Protein AF-A0A812S145-F1 (afdb_monomer)

Nearest PDB structures (foldseek):
  8z6g-assembly3_F  TM=4.827E-01  e=4.355E-02  Pseudomonas aeruginosa
  4cxf-assembly1_A  TM=4.140E-01  e=4.833E-02  Cupriavidus metallidurans CH34
  5wur-assembly1_A  TM=4.989E-01  e=1.096E+00  Bacillus subtilis subsp. subtilis str. 168

Sequence (393 aa):
AGDGRDREAFLELLILHEAQLLGFLCAIVPGFQDAEDLFQQTVLTMWQKFGDFEPGSSFVGWGCQIARYKAMNHLRAKRVPSLDTETIEMLATTQQDEDPESRIERRRALAACLAKLREADAAIVTAAYSDGISVKDIADRLGGARVMNSLDPRCQRLFSSACDNNLSEADRTELQDLLRNSLERRAEYLAYAGMHADLFGAVRLARVRDNILREIERPAATVAVRGGRSRAVWSVVGLAIAACLLLGFVYRGGQDRGAGNAVAAVDRWPGVVATVKRVESVVWSDGAKALLVDETLQSGNVVKFEGGLLEVEFRQGAIVVLEGPAHFVPIDPNQGALYAGKLAAVAPSWATGFRVATPKFEVIDHGTEFAITVGGDESDPLVNVVVTEGEVE

Radius of gyration: 24.09 Å; Cα contacts (8 Å, |Δi|>4): 553; chains: 1; bounding box: 50×65×66 Å

Secondary structure (DSSP, 8-state):
---HHHHHHHHHHHHHHHHHHHHHHHHHSSSHHHHHHHHHHHHHHHHHTGGG--TTS-HHHHHHHHHHHHHHHHHHHHTPPPPPHHHHHHHHHHHHTS-HHHHHHHHHHHHHHHTTS-HHHHHHHHHHHHS---HHHHHHHTT-----SSS-HHHHHHHHHHHTT---HHHHHHHHHHHHH-HHHHHHHHHHHHHHHHHHHHHHHHHHHHHHHHHHHS----------------SSTTSSSSSSSSSSSS--------TT-TTSSTT---SEEEEEEEEEEEEEPTTPPPP-TTPEEETT--EEEEEEEEEEEETTS-EEEEEEEEEEEEEETTEEEEEEEEEEEE--TTSTT-EEE-SS-EEEBSS-EEEEEEEEETTEEEEEEEEEES-B-

Solvent-accessible surface area (backbone atoms only — not comparable to full-atom values): 22345 Å² total; per-residue (Å²): 135,78,56,78,64,56,55,51,54,49,50,55,54,42,71,66,41,46,65,57,52,43,11,51,32,26,62,67,31,53,33,65,68,62,17,49,57,46,39,44,56,31,52,54,50,46,63,75,45,47,90,75,56,62,89,91,56,62,65,57,46,57,48,41,55,50,35,49,56,53,48,53,52,50,31,59,74,71,68,48,90,65,80,55,69,67,52,52,50,57,45,40,56,55,55,53,73,54,59,57,65,64,51,53,52,48,53,52,51,47,55,59,49,61,73,67,45,52,71,72,59,42,52,51,55,35,50,34,39,68,70,76,42,45,67,62,63,50,36,69,74,64,75,64,76,93,81,65,97,82,58,57,71,68,57,51,52,52,51,51,24,47,35,60,63,62,59,48,73,68,54,44,55,51,48,49,53,49,42,69,75,28,72,67,50,35,52,52,45,43,50,51,23,28,52,52,49,51,46,33,52,53,34,45,52,51,53,50,51,55,52,48,53,54,57,69,69,46,74,80,80,78,79,75,81,75,90,68,98,70,98,80,84,90,78,76,81,71,73,76,67,68,73,69,70,76,77,74,80,82,81,88,82,82,81,88,89,71,99,78,55,90,81,73,69,85,82,80,68,98,48,74,19,30,31,27,69,42,72,41,79,61,39,63,36,91,95,44,80,84,80,52,68,73,37,71,38,39,43,68,45,75,46,42,26,56,30,39,38,41,31,33,36,27,71,55,57,28,38,36,41,36,36,40,46,30,34,36,30,42,59,44,45,52,30,35,32,45,72,31,23,38,39,36,40,38,29,49,68,86,22,47,60,30,29,41,37,39,94,89,52,64,40,36,30,67,45,20,41,38,35,40,37,30,45,77,50,96,91,63,64,46,76,47,78,48,70,81,50,76,64,74,88

Foldseek 3Di:
DDDPVLVVVLLVLCLLCVLLLLLLLLLWAAESVVSLVLSLVLSVVCVVCVVVDDPPDQPLLVSLVSSVVSRVVVCVVVVNDTQDPVLSNLLSVLSSPDDSVVLVVVLVVLVVVLVPDDPVRNVLLLVVLPPLPQNVVSCVVPVHDPPDPDDDPLLVVLLSCSRSVNQDPVSSVVLSVQSVPDSVSSNVSSVSSSVSNSSNLVSVVVVLVVVVVVVVPDDDPPPPPPDDDDDPDDDPVPPVVPPPPVVPPPDDDDDDDDPDCPVPLQPDDPDFFKFWADWFPWAFDPPADDDDHRDTDDAFRWGATAAGWTWMATSQGKIKIWGGRWTKGAHHSQEIETAAGKMKIAQASSSFQRWYHYPPGIKGHRRFTKMWHWDDDSVDIDIDIDTDGDDID

Structure (mmCIF, N/CA/C/O backbone):
data_AF-A0A812S145-F1
#
_entry.id   AF-A0A812S145-F1
#
loop_
_atom_site.group_PDB
_atom_site.id
_atom_site.type_symbol
_atom_site.label_atom_id
_atom_site.label_alt_id
_atom_site.label_comp_id
_atom_site.label_asym_id
_atom_site.label_entity_id
_atom_site.label_seq_id
_atom_site.pdbx_PDB_ins_code
_atom_site.Cartn_x
_atom_site.Cartn_y
_atom_site.Cartn_z
_atom_site.occupancy
_atom_site.B_iso_or_equiv
_atom_site.auth_seq_id
_atom_site.auth_comp_id
_atom_site.auth_asym_id
_atom_site.auth_atom_id
_atom_site.pdbx_PDB_model_num
ATOM 1 N N . ALA A 1 1 ? -16.788 4.593 -21.561 1.00 36.59 1 ALA A N 1
ATOM 2 C CA . ALA A 1 1 ? -15.324 4.431 -21.479 1.00 36.59 1 ALA A CA 1
ATOM 3 C C . ALA A 1 1 ? -14.721 5.809 -21.703 1.00 36.59 1 ALA A C 1
ATOM 5 O O . ALA A 1 1 ? -14.882 6.328 -22.801 1.00 36.59 1 ALA A O 1
ATOM 6 N N . GLY A 1 2 ? -14.201 6.429 -20.641 1.00 44.25 2 GLY A N 1
ATOM 7 C CA . GLY A 1 2 ? -13.700 7.809 -20.651 1.00 44.25 2 GLY A CA 1
ATOM 8 C C . GLY A 1 2 ? -12.486 7.997 -21.561 1.00 44.25 2 GLY A C 1
ATOM 9 O O . GLY A 1 2 ? -11.748 7.038 -21.818 1.00 44.25 2 GLY A O 1
ATOM 10 N N . ASP A 1 3 ? -12.343 9.227 -22.064 1.00 56.53 3 ASP A N 1
ATOM 11 C CA . ASP A 1 3 ? -11.223 9.733 -22.872 1.00 56.53 3 ASP A CA 1
ATOM 12 C C . ASP A 1 3 ? -9.885 9.454 -22.154 1.00 56.53 3 ASP A C 1
ATOM 14 O O . ASP A 1 3 ? -9.852 9.276 -20.936 1.00 56.53 3 ASP A O 1
ATOM 18 N N . GLY A 1 4 ? -8.761 9.434 -22.875 1.00 53.12 4 GLY A N 1
ATOM 19 C CA . GLY A 1 4 ? -7.431 9.223 -22.280 1.00 53.12 4 GLY A CA 1
ATOM 20 C C . GLY A 1 4 ? -7.121 10.180 -21.116 1.00 53.12 4 GLY A C 1
ATOM 21 O O . GLY A 1 4 ? -6.391 9.811 -20.205 1.00 53.12 4 GLY A O 1
ATOM 22 N N . ARG A 1 5 ? -7.761 11.357 -21.097 1.00 57.44 5 ARG A N 1
ATOM 23 C CA . ARG A 1 5 ? -7.668 12.362 -20.026 1.00 57.44 5 ARG A CA 1
ATOM 24 C C . ARG A 1 5 ? -8.356 11.974 -18.714 1.00 57.44 5 ARG A C 1
ATOM 26 O O . ARG A 1 5 ? -7.821 12.288 -17.658 1.00 57.44 5 ARG A O 1
ATOM 33 N N . ASP A 1 6 ? -9.486 11.264 -18.752 1.00 66.44 6 ASP A N 1
ATOM 34 C CA . ASP A 1 6 ? -10.150 10.793 -17.521 1.00 66.44 6 ASP A CA 1
ATOM 35 C C . ASP A 1 6 ? -9.299 9.720 -16.832 1.00 66.44 6 ASP A C 1
ATOM 37 O O . ASP A 1 6 ? -9.272 9.606 -15.609 1.00 66.44 6 ASP A O 1
ATOM 41 N N . ARG A 1 7 ? -8.565 8.942 -17.636 1.00 61.62 7 ARG A N 1
ATOM 42 C CA . ARG A 1 7 ? -7.645 7.918 -17.143 1.00 61.62 7 ARG A CA 1
ATOM 43 C C . ARG A 1 7 ? -6.466 8.536 -16.406 1.00 61.62 7 ARG A C 1
ATOM 45 O O . ARG A 1 7 ? -6.145 8.104 -15.306 1.00 61.62 7 ARG A O 1
ATOM 52 N N . GLU A 1 8 ? -5.846 9.538 -17.016 1.00 63.09 8 GLU A N 1
ATOM 53 C CA . GLU A 1 8 ? -4.702 10.255 -16.455 1.00 63.09 8 GLU A CA 1
ATOM 54 C C . GLU A 1 8 ? -5.087 10.974 -15.156 1.00 63.09 8 GLU A C 1
ATOM 56 O O . GLU A 1 8 ? -4.451 10.751 -14.130 1.00 63.09 8 GLU A O 1
ATOM 61 N N . ALA A 1 9 ? -6.206 11.706 -15.153 1.00 74.06 9 ALA A N 1
ATOM 62 C CA . ALA A 1 9 ? -6.700 12.400 -13.964 1.00 74.06 9 ALA A CA 1
ATOM 63 C C . ALA A 1 9 ? -7.006 11.445 -12.797 1.00 74.06 9 ALA A C 1
ATOM 65 O O . ALA A 1 9 ? -6.695 11.748 -11.644 1.00 74.06 9 ALA A O 1
ATOM 66 N N . PHE A 1 10 ? -7.598 10.278 -13.075 1.00 76.25 10 PHE A N 1
ATOM 67 C CA . PHE A 1 10 ? -7.811 9.264 -12.043 1.00 76.25 10 PHE A CA 1
ATOM 68 C C . PHE A 1 10 ? -6.490 8.756 -11.465 1.00 76.25 10 PHE A C 1
ATOM 70 O O . PHE A 1 10 ? -6.363 8.646 -10.248 1.00 76.25 10 PHE A O 1
ATOM 77 N N . LEU A 1 11 ? -5.520 8.435 -12.326 1.00 70.00 11 LEU A N 1
ATOM 78 C CA . LEU A 1 11 ? -4.225 7.915 -11.896 1.00 70.00 11 LEU A CA 1
ATOM 79 C C . LEU A 1 11 ? -3.453 8.946 -11.069 1.00 70.00 11 LEU A C 1
ATOM 81 O O . LEU A 1 11 ? -2.892 8.580 -10.043 1.00 70.00 11 LEU A O 1
ATOM 85 N N . GLU A 1 12 ? -3.467 10.222 -11.455 1.00 72.38 12 GLU A N 1
ATOM 86 C CA . GLU A 1 12 ? -2.839 11.301 -10.681 1.00 72.38 12 GLU A CA 1
ATOM 87 C C . GLU A 1 12 ? -3.432 11.414 -9.271 1.00 72.38 12 GLU A C 1
ATOM 89 O O . GLU A 1 12 ? -2.694 11.452 -8.284 1.00 72.38 12 GLU A O 1
ATOM 94 N N . LEU A 1 13 ? -4.765 11.408 -9.163 1.00 80.12 13 LEU A N 1
ATOM 95 C CA . LEU A 1 13 ? -5.457 11.443 -7.873 1.00 80.12 13 LEU A CA 1
ATOM 96 C C . LEU A 1 13 ? -5.195 10.178 -7.052 1.00 80.12 13 LEU A C 1
ATOM 98 O O . LEU A 1 13 ? -5.001 10.258 -5.840 1.00 80.12 13 LEU A O 1
ATOM 102 N N . LEU A 1 14 ? -5.172 9.011 -7.697 1.00 78.06 14 LEU A N 1
ATOM 103 C CA . LEU A 1 14 ? -4.901 7.747 -7.027 1.00 78.06 14 LEU A CA 1
ATOM 104 C C . LEU A 1 14 ? -3.479 7.707 -6.466 1.00 78.06 14 LEU A C 1
ATOM 106 O O . LEU A 1 14 ? -3.326 7.405 -5.288 1.00 78.06 14 LEU A O 1
ATOM 110 N N . ILE A 1 15 ? -2.469 8.058 -7.265 1.00 70.62 15 ILE A N 1
ATOM 111 C CA . ILE A 1 15 ? -1.060 8.087 -6.839 1.00 70.62 15 ILE A CA 1
ATOM 112 C C . ILE A 1 15 ? -0.887 9.023 -5.638 1.00 70.62 15 ILE A C 1
ATOM 114 O O . ILE A 1 15 ? -0.185 8.692 -4.684 1.00 70.62 15 ILE A O 1
ATOM 118 N N . LEU A 1 16 ? -1.561 10.176 -5.646 1.00 75.81 16 LEU A N 1
ATOM 119 C CA . LEU A 1 16 ? -1.485 11.133 -4.544 1.00 75.81 16 LEU A CA 1
ATOM 120 C C . LEU A 1 16 ? -2.122 10.608 -3.243 1.00 75.81 16 LEU A C 1
ATOM 122 O O . LEU A 1 16 ? -1.671 10.955 -2.152 1.00 75.81 16 LEU A O 1
ATOM 126 N N . HIS A 1 17 ? -3.166 9.779 -3.344 1.00 82.69 17 HIS A N 1
ATOM 127 C CA . HIS A 1 17 ? -4.027 9.410 -2.215 1.00 82.69 17 HIS A CA 1
ATOM 128 C C . HIS A 1 17 ? -4.016 7.913 -1.847 1.00 82.69 17 HIS A C 1
ATOM 130 O O . HIS A 1 17 ? -4.704 7.509 -0.905 1.00 82.69 17 HIS A O 1
ATOM 136 N N . GLU A 1 18 ? -3.223 7.075 -2.522 1.00 78.25 18 GLU A N 1
ATOM 137 C CA . GLU A 1 18 ? -3.156 5.621 -2.296 1.00 78.25 18 GLU A CA 1
ATOM 138 C C . GLU A 1 18 ? -2.882 5.276 -0.825 1.00 78.25 18 GLU A C 1
ATOM 140 O O . GLU A 1 18 ? -3.561 4.444 -0.224 1.00 78.25 18 GLU A O 1
ATOM 145 N N . ALA A 1 19 ? -1.926 5.981 -0.214 1.00 78.12 19 ALA A N 1
ATOM 146 C CA . ALA A 1 19 ? -1.415 5.684 1.116 1.00 78.12 19 ALA A CA 1
ATOM 147 C C . ALA A 1 19 ? -2.486 5.950 2.173 1.00 78.12 19 ALA A C 1
ATOM 149 O O . ALA A 1 19 ? -2.566 5.262 3.196 1.00 78.12 19 ALA A O 1
ATOM 150 N N . GLN A 1 20 ? -3.314 6.959 1.906 1.00 86.56 20 GLN A N 1
ATOM 151 C CA . GLN A 1 20 ? -4.421 7.366 2.753 1.00 86.56 20 GLN A CA 1
ATOM 152 C C . GLN A 1 20 ? -5.544 6.332 2.703 1.00 86.56 20 GLN A C 1
ATOM 154 O O . GLN A 1 20 ? -6.044 5.913 3.745 1.00 86.56 20 GLN A O 1
ATOM 159 N N . LEU A 1 21 ? -5.888 5.859 1.505 1.00 90.69 21 LEU A N 1
ATOM 160 C CA . LEU A 1 21 ? -6.912 4.834 1.310 1.00 90.69 21 LEU A CA 1
ATOM 161 C C . LEU A 1 21 ? -6.487 3.471 1.875 1.00 90.69 21 LEU A C 1
ATOM 163 O O . LEU A 1 21 ? -7.277 2.830 2.570 1.00 90.69 21 LEU A O 1
ATOM 167 N N . LEU A 1 22 ? -5.243 3.045 1.634 1.00 87.12 22 LEU A N 1
ATOM 168 C CA . LEU A 1 22 ? -4.712 1.802 2.196 1.00 87.12 22 LEU A CA 1
ATOM 169 C C . LEU A 1 22 ? -4.587 1.892 3.722 1.00 87.12 22 LEU A C 1
ATOM 171 O O . LEU A 1 22 ? -5.011 0.982 4.427 1.00 87.12 22 LEU A O 1
ATOM 175 N N . GLY A 1 23 ? -4.084 3.012 4.253 1.00 88.38 23 GLY A N 1
ATOM 176 C CA . GLY A 1 23 ? -4.002 3.231 5.700 1.00 88.38 23 GLY A CA 1
ATOM 177 C C . GLY A 1 23 ? -5.372 3.222 6.382 1.00 88.38 23 GLY A C 1
ATOM 178 O O . GLY A 1 23 ? -5.514 2.636 7.452 1.00 88.38 23 GLY A O 1
ATOM 179 N N . PHE A 1 24 ? -6.392 3.800 5.741 1.00 95.19 24 PHE A N 1
ATOM 180 C CA . PHE A 1 24 ? -7.774 3.714 6.211 1.00 95.19 24 PHE A CA 1
ATOM 181 C C . PHE A 1 24 ? -8.278 2.271 6.255 1.00 95.19 24 PHE A C 1
ATOM 183 O O . PHE A 1 24 ? -8.869 1.868 7.254 1.00 95.19 24 PHE A O 1
ATOM 190 N N . LEU A 1 25 ? -8.023 1.477 5.211 1.00 94.38 25 LEU A N 1
ATOM 191 C CA . LEU A 1 25 ? -8.399 0.063 5.190 1.00 94.38 25 LEU A CA 1
ATOM 192 C C . LEU A 1 25 ? -7.678 -0.736 6.279 1.00 94.38 25 LEU A C 1
ATOM 194 O O . LEU A 1 25 ? -8.346 -1.473 6.998 1.00 94.38 25 LEU A O 1
ATOM 198 N N . CYS A 1 26 ? -6.378 -0.517 6.488 1.00 91.19 26 CYS A N 1
ATOM 199 C CA . CYS A 1 26 ? -5.629 -1.118 7.598 1.00 91.19 26 CYS A CA 1
ATOM 200 C C . CYS A 1 26 ? -6.157 -0.698 8.982 1.00 91.19 26 CYS A C 1
ATOM 202 O O . CYS A 1 26 ? -5.996 -1.434 9.951 1.00 91.19 26 CYS A O 1
ATOM 204 N N . ALA A 1 27 ? -6.798 0.470 9.096 1.00 93.06 27 ALA A N 1
ATOM 205 C CA . ALA A 1 27 ? -7.408 0.931 10.342 1.00 93.06 27 ALA A CA 1
ATOM 206 C C . ALA A 1 27 ? -8.775 0.286 10.634 1.00 93.06 27 ALA A C 1
ATOM 208 O O . ALA A 1 27 ? -9.256 0.359 11.761 1.00 93.06 27 ALA A O 1
ATOM 209 N N . ILE A 1 28 ? -9.447 -0.310 9.644 1.00 94.56 28 ILE A N 1
ATOM 210 C CA . ILE A 1 28 ? -10.799 -0.871 9.833 1.00 94.56 28 ILE A CA 1
ATOM 211 C C . ILE A 1 28 ? -10.886 -2.370 9.536 1.00 94.56 28 ILE A C 1
ATOM 213 O O . ILE A 1 28 ? -11.842 -3.017 9.966 1.00 94.56 28 ILE A O 1
ATOM 217 N N . VAL A 1 29 ? -9.905 -2.924 8.824 1.00 92.06 29 VAL A N 1
ATOM 218 C CA . VAL A 1 29 ? -9.778 -4.345 8.495 1.00 92.06 29 VAL A CA 1
ATOM 219 C C . VAL A 1 29 ? -8.553 -4.897 9.218 1.00 92.06 29 VAL A C 1
ATOM 221 O O . VAL A 1 29 ? -7.446 -4.415 8.984 1.00 92.06 29 VAL A O 1
ATOM 224 N N . PRO A 1 30 ? -8.725 -5.910 10.080 1.00 84.19 30 PRO A N 1
ATOM 225 C CA . PRO A 1 30 ? -7.593 -6.568 10.708 1.00 84.19 30 PRO A CA 1
ATOM 226 C C . PRO A 1 30 ? -6.770 -7.358 9.686 1.00 84.19 30 PRO A C 1
ATOM 228 O O . PRO A 1 30 ? -7.333 -8.120 8.900 1.00 84.19 30 PRO A O 1
ATOM 231 N N . GLY A 1 31 ? -5.445 -7.239 9.757 1.00 80.75 31 GLY A N 1
ATOM 232 C CA . GLY A 1 31 ? -4.522 -7.924 8.856 1.00 80.75 31 GLY A CA 1
ATOM 233 C C . GLY A 1 31 ? -4.280 -7.182 7.537 1.00 80.75 31 GLY A C 1
ATOM 234 O O . GLY A 1 31 ? -5.202 -6.822 6.806 1.00 80.75 31 GLY A O 1
ATOM 235 N N . PHE A 1 32 ? -3.001 -7.004 7.205 1.00 81.81 32 PHE A N 1
ATOM 236 C CA . PHE A 1 32 ? -2.579 -6.243 6.028 1.00 81.81 32 PHE A CA 1
ATOM 237 C C . PHE A 1 32 ? -3.024 -6.869 4.700 1.00 81.81 32 PHE A C 1
ATOM 239 O O . PHE A 1 32 ? -3.466 -6.144 3.820 1.00 81.81 32 PHE A O 1
ATOM 246 N N . GLN A 1 33 ? -2.962 -8.198 4.561 1.00 79.56 33 GLN A N 1
ATOM 247 C CA . GLN A 1 33 ? -3.340 -8.887 3.316 1.00 79.56 33 GLN A CA 1
ATOM 248 C C . GLN A 1 33 ? -4.811 -8.649 2.946 1.00 79.56 33 GLN A C 1
ATOM 250 O O . GLN A 1 33 ? -5.117 -8.272 1.821 1.00 79.56 33 GLN A O 1
ATOM 255 N N . ASP A 1 34 ? -5.725 -8.789 3.910 1.00 84.94 34 ASP A N 1
ATOM 256 C CA . ASP A 1 34 ? -7.147 -8.531 3.668 1.00 84.94 34 ASP A CA 1
ATOM 257 C C . ASP A 1 34 ? -7.401 -7.048 3.343 1.00 84.94 34 ASP A C 1
ATOM 259 O O . ASP A 1 34 ? -8.218 -6.728 2.475 1.00 84.94 34 ASP A O 1
ATOM 263 N N . ALA A 1 35 ? -6.705 -6.128 4.021 1.00 87.81 35 ALA A N 1
ATOM 264 C CA . ALA A 1 35 ? -6.798 -4.695 3.743 1.00 87.81 35 ALA A CA 1
ATOM 265 C C . ALA A 1 35 ? -6.293 -4.344 2.332 1.00 87.81 35 ALA A C 1
ATOM 267 O O . ALA A 1 35 ? -6.904 -3.529 1.641 1.00 87.81 35 ALA A O 1
ATOM 268 N N . GLU A 1 36 ? -5.216 -4.987 1.895 1.00 79.06 36 GLU A N 1
ATOM 269 C CA . GLU A 1 36 ? -4.596 -4.834 0.583 1.00 79.06 36 GLU A CA 1
ATOM 270 C C . GLU A 1 36 ? -5.498 -5.345 -0.552 1.00 79.06 36 GLU A C 1
ATOM 272 O O . GLU A 1 36 ? -5.769 -4.613 -1.508 1.00 79.06 36 GLU A O 1
ATOM 277 N N . ASP A 1 37 ? -6.072 -6.539 -0.402 1.00 76.94 37 ASP A N 1
ATOM 278 C CA . ASP A 1 37 ? -7.050 -7.089 -1.348 1.00 76.94 37 ASP A CA 1
ATOM 279 C C . ASP A 1 37 ? -8.271 -6.166 -1.482 1.00 76.94 37 ASP A C 1
ATOM 281 O O . ASP A 1 37 ? -8.793 -5.901 -2.574 1.00 76.94 37 ASP A O 1
ATOM 285 N N . LEU A 1 38 ? -8.756 -5.644 -0.352 1.00 85.50 38 LEU A N 1
ATOM 286 C CA . LEU A 1 38 ? -9.876 -4.709 -0.335 1.00 85.50 38 LEU A CA 1
ATOM 287 C C . LEU A 1 38 ? -9.510 -3.363 -0.951 1.00 85.50 38 LEU A C 1
ATOM 289 O O . LEU A 1 38 ? -10.373 -2.734 -1.575 1.00 85.50 38 LEU A O 1
ATOM 293 N N . PHE A 1 39 ? -8.259 -2.929 -0.820 1.00 84.94 39 PHE A N 1
ATOM 294 C CA . PHE A 1 39 ? -7.757 -1.725 -1.464 1.00 84.94 39 PHE A CA 1
ATOM 295 C C . PHE A 1 39 ? -7.793 -1.886 -2.984 1.00 84.94 39 PHE A C 1
ATOM 297 O O . PHE A 1 39 ? -8.430 -1.074 -3.656 1.00 84.94 39 PHE A O 1
ATOM 304 N N . GLN A 1 40 ? -7.261 -2.985 -3.522 1.00 72.19 40 GLN A N 1
ATOM 305 C CA . GLN A 1 40 ? -7.315 -3.279 -4.958 1.00 72.19 40 GLN A CA 1
ATOM 306 C C . GLN A 1 40 ? -8.757 -3.293 -5.484 1.00 72.19 40 GLN A C 1
ATOM 308 O O . GLN A 1 40 ? -9.098 -2.620 -6.460 1.00 72.19 40 GLN A O 1
ATOM 313 N N . GLN A 1 41 ? -9.661 -3.984 -4.785 1.00 78.44 41 GLN A N 1
ATOM 314 C CA . GLN A 1 41 ? -11.078 -4.004 -5.151 1.00 78.44 41 GLN A CA 1
ATOM 315 C C . GLN A 1 41 ? -11.733 -2.617 -5.085 1.00 78.44 41 GLN A C 1
ATOM 317 O O . GLN A 1 41 ? -12.659 -2.334 -5.859 1.00 78.44 41 GLN A O 1
ATOM 322 N N . THR A 1 42 ? -11.314 -1.775 -4.137 1.00 82.50 42 THR A N 1
ATOM 323 C CA . THR A 1 42 ? -11.772 -0.387 -3.988 1.00 82.50 42 THR A CA 1
ATOM 324 C C . THR A 1 42 ? -11.338 0.436 -5.187 1.00 82.50 42 THR A C 1
ATOM 326 O O . THR A 1 42 ? -12.204 1.009 -5.846 1.00 82.50 42 THR A O 1
ATOM 329 N N . VAL A 1 43 ? -10.050 0.406 -5.532 1.00 79.50 43 VAL A N 1
ATOM 330 C CA . VAL A 1 43 ? -9.482 1.107 -6.690 1.00 79.50 43 VAL A CA 1
ATOM 331 C C . VAL A 1 43 ? -10.192 0.708 -7.982 1.00 79.50 43 VAL A C 1
ATOM 333 O O . VAL A 1 43 ? -10.621 1.580 -8.731 1.00 79.50 43 VAL A O 1
ATOM 336 N N . LEU A 1 44 ? -10.431 -0.589 -8.208 1.00 75.38 44 LEU A N 1
ATOM 337 C CA . LEU A 1 44 ? -11.175 -1.066 -9.382 1.00 75.38 44 LEU A CA 1
ATOM 338 C C . LEU A 1 44 ? -12.605 -0.512 -9.443 1.00 75.38 44 LEU A C 1
ATOM 340 O O . LEU A 1 44 ? -13.113 -0.180 -10.513 1.00 75.38 44 LEU A O 1
ATOM 344 N N . THR A 1 45 ? -13.268 -0.394 -8.292 1.00 77.12 45 THR A N 1
ATOM 345 C CA . THR A 1 45 ? -14.630 0.157 -8.227 1.00 77.12 45 THR A CA 1
ATOM 346 C C . THR A 1 45 ? -14.631 1.668 -8.427 1.00 77.12 45 THR A C 1
ATOM 348 O O . THR A 1 45 ? -15.518 2.183 -9.105 1.00 77.12 45 THR A O 1
ATOM 351 N N . MET A 1 46 ? -13.642 2.370 -7.869 1.00 83.44 46 MET A N 1
ATOM 352 C CA . MET A 1 46 ? -13.437 3.795 -8.113 1.00 83.44 46 MET A CA 1
ATOM 353 C C . MET A 1 46 ? -13.191 4.036 -9.602 1.00 83.44 46 MET A C 1
ATOM 355 O O . MET A 1 46 ? -13.890 4.834 -10.205 1.00 83.44 46 MET A O 1
ATOM 359 N N . TRP A 1 47 ? -12.308 3.267 -10.237 1.00 80.00 47 TRP A N 1
ATOM 360 C CA . TRP A 1 47 ? -12.062 3.352 -11.675 1.00 80.00 47 TRP A CA 1
ATOM 361 C C . TRP A 1 47 ? -13.341 3.207 -12.508 1.00 80.00 47 TRP A C 1
ATOM 363 O O . TRP A 1 47 ? -13.648 4.049 -13.351 1.00 80.00 47 TRP A O 1
ATOM 373 N N . GLN A 1 48 ? -14.134 2.165 -12.240 1.00 75.81 48 GLN A N 1
ATOM 374 C CA . GLN A 1 48 ? -15.392 1.915 -12.953 1.00 75.81 48 GLN A CA 1
ATOM 375 C C . GLN A 1 48 ? -16.416 3.042 -12.777 1.00 75.81 48 GLN A C 1
ATOM 377 O O . GLN A 1 48 ? -17.223 3.277 -13.675 1.00 75.81 48 GLN A O 1
ATOM 382 N N . LYS A 1 49 ? -16.384 3.725 -11.629 1.00 84.25 49 LYS A N 1
ATOM 383 C CA . LYS A 1 49 ? -17.311 4.797 -11.256 1.00 84.25 49 LYS A CA 1
ATOM 384 C C . LYS A 1 49 ? -16.700 6.190 -11.355 1.00 84.25 49 LYS A C 1
ATOM 386 O O . LYS A 1 49 ? -17.309 7.144 -10.891 1.00 84.25 49 LYS A O 1
ATOM 391 N N . PHE A 1 50 ? -15.520 6.335 -11.954 1.00 87.38 50 PHE A N 1
ATOM 392 C CA . PHE A 1 50 ? -14.829 7.623 -11.972 1.00 87.38 50 PHE A CA 1
ATOM 393 C C . PHE A 1 50 ? -15.605 8.691 -12.749 1.00 87.38 50 PHE A C 1
ATOM 395 O O . PHE A 1 50 ? -15.546 9.861 -12.403 1.00 87.38 50 PHE A O 1
ATOM 402 N N . GLY A 1 51 ? -16.421 8.288 -13.728 1.00 86.00 51 GLY A N 1
ATOM 403 C CA . GLY A 1 51 ? -17.342 9.207 -14.406 1.00 86.00 51 GLY A CA 1
ATOM 404 C C . GLY A 1 51 ? -18.409 9.828 -13.491 1.00 86.00 51 GLY A C 1
ATOM 405 O O . GLY A 1 51 ? -18.964 10.862 -13.848 1.00 86.00 51 GLY A O 1
ATOM 406 N N . ASP A 1 52 ? -18.672 9.229 -12.326 1.00 87.62 52 ASP A N 1
ATOM 407 C CA . ASP A 1 52 ? -19.597 9.743 -11.310 1.00 87.62 52 ASP A CA 1
ATOM 408 C C . ASP A 1 52 ? -18.881 10.618 -10.259 1.00 87.62 52 ASP A C 1
ATOM 410 O O . ASP A 1 52 ? -19.529 11.158 -9.362 1.00 87.62 52 ASP A O 1
ATOM 414 N N . PHE A 1 53 ? -17.547 10.730 -10.313 1.00 90.38 53 PHE A N 1
ATOM 415 C CA . PHE A 1 53 ? -16.781 11.553 -9.381 1.00 90.38 53 PHE A CA 1
ATOM 416 C C . PHE A 1 53 ? -16.938 13.034 -9.732 1.00 90.38 53 PHE A C 1
ATOM 418 O O . PHE A 1 53 ? -16.674 13.450 -10.858 1.00 90.38 53 PHE A O 1
ATOM 425 N N . GLU A 1 54 ? -17.336 13.843 -8.752 1.00 89.19 54 GLU A N 1
ATOM 426 C CA . GLU A 1 54 ? -17.476 15.289 -8.916 1.00 89.19 54 GLU A CA 1
ATOM 427 C C . GLU A 1 54 ? -16.109 15.978 -8.736 1.00 89.19 54 GLU A C 1
ATOM 429 O O . GLU A 1 54 ? -15.566 15.969 -7.622 1.00 89.19 54 GLU A O 1
ATOM 434 N N . PRO A 1 55 ? -15.531 16.604 -9.782 1.00 86.44 55 PRO A N 1
ATOM 435 C CA . PRO A 1 55 ? -14.251 17.294 -9.661 1.00 86.44 55 PRO A CA 1
ATOM 436 C C . PRO A 1 55 ? -14.313 18.418 -8.621 1.00 86.44 55 PRO A C 1
ATOM 438 O O . PRO A 1 55 ? -15.254 19.209 -8.597 1.00 86.44 55 PRO A O 1
ATOM 441 N N . GLY A 1 56 ? -13.295 18.500 -7.763 1.00 82.62 56 GLY A N 1
ATOM 442 C CA . GLY A 1 56 ? -13.248 19.445 -6.640 1.00 82.62 56 GLY A CA 1
ATOM 443 C C . GLY A 1 56 ? -13.863 18.916 -5.339 1.00 82.62 56 GLY A C 1
ATOM 444 O O . GLY A 1 56 ? -13.674 19.535 -4.294 1.00 82.62 56 GLY A O 1
ATOM 445 N N . SER A 1 57 ? -14.542 17.763 -5.370 1.00 89.12 57 SER A N 1
ATOM 446 C CA . SER A 1 57 ? -14.887 17.013 -4.157 1.00 89.12 57 SER A CA 1
ATOM 447 C C . SER A 1 57 ? -13.685 16.205 -3.632 1.00 89.12 57 SER A C 1
ATOM 449 O O . SER A 1 57 ? -12.673 16.037 -4.314 1.00 89.12 57 SER A O 1
ATOM 451 N N . SER A 1 58 ? -13.767 15.712 -2.390 1.00 90.56 58 SER A N 1
ATOM 452 C CA . SER A 1 58 ? -12.684 14.935 -1.769 1.00 90.56 58 SER A CA 1
ATOM 453 C C . SER A 1 58 ? -12.579 13.538 -2.391 1.00 90.56 58 SER A C 1
ATOM 455 O O . SER A 1 58 ? -13.419 12.672 -2.131 1.00 90.56 58 SER A O 1
ATOM 457 N N . PHE A 1 59 ? -11.513 13.296 -3.162 1.00 92.12 59 PHE A N 1
ATOM 458 C CA . PHE A 1 59 ? -11.213 11.980 -3.738 1.00 92.12 59 PHE A CA 1
ATOM 459 C C . PHE A 1 59 ? -11.038 10.905 -2.655 1.00 92.12 59 PHE A C 1
ATOM 461 O O . PHE A 1 59 ? -11.607 9.818 -2.761 1.00 92.12 59 PHE A O 1
ATOM 468 N N . VAL A 1 60 ? -10.335 11.243 -1.565 1.00 92.75 60 VAL A N 1
ATOM 469 C CA . VAL A 1 60 ? -10.174 10.374 -0.386 1.00 92.75 60 VAL A CA 1
ATOM 470 C C . VAL A 1 60 ? -11.527 10.040 0.228 1.00 92.75 60 VAL A C 1
ATOM 472 O O . VAL A 1 60 ? -11.793 8.880 0.506 1.00 92.75 60 VAL A O 1
ATOM 475 N N . GLY A 1 61 ? -12.418 11.020 0.390 1.00 93.94 61 GLY A N 1
ATOM 476 C CA . GLY A 1 61 ? -13.742 10.799 0.977 1.00 93.94 61 GLY A CA 1
ATOM 477 C C . GLY A 1 61 ? -14.601 9.846 0.179 1.00 93.94 61 GLY A C 1
ATOM 478 O O . GLY A 1 61 ? -15.199 8.912 0.717 1.00 93.94 61 GLY A O 1
ATOM 479 N N . TRP A 1 62 ? -14.627 10.072 -1.129 1.00 95.62 62 TRP A N 1
ATOM 480 C CA . TRP A 1 62 ? -15.320 9.203 -2.061 1.00 95.62 62 TRP A CA 1
ATOM 481 C C . TRP A 1 62 ? -14.745 7.777 -2.041 1.00 95.62 62 TRP A C 1
ATOM 483 O O . TRP A 1 62 ? -15.501 6.807 -1.928 1.00 95.62 62 TRP A O 1
ATOM 493 N N . GLY A 1 63 ? -13.415 7.644 -2.044 1.00 95.00 63 GLY A N 1
ATOM 494 C CA . GLY A 1 63 ? -12.727 6.359 -1.918 1.00 95.00 63 GLY A CA 1
ATOM 495 C C . GLY A 1 63 ? -12.994 5.658 -0.583 1.00 95.00 63 GLY A C 1
ATOM 496 O O . GLY A 1 63 ? -13.352 4.481 -0.579 1.00 95.00 63 GLY A O 1
ATOM 497 N N . CYS A 1 64 ? -12.927 6.372 0.544 1.00 96.75 64 CYS A N 1
ATOM 498 C CA . CYS A 1 64 ? -13.231 5.857 1.882 1.00 96.75 64 CYS A CA 1
ATOM 499 C C . CYS A 1 64 ? -14.671 5.342 1.982 1.00 96.75 64 CYS A C 1
ATOM 501 O O . CYS A 1 64 ? -14.911 4.317 2.622 1.00 96.75 64 CYS A O 1
ATOM 503 N N . GLN A 1 65 ? -15.631 5.988 1.314 1.00 95.62 65 GLN A N 1
ATOM 504 C CA . GLN A 1 65 ? -17.013 5.510 1.293 1.00 95.62 65 GLN A CA 1
ATOM 505 C C . GLN A 1 65 ? -17.143 4.157 0.575 1.00 95.62 65 GLN A C 1
ATOM 507 O O . GLN A 1 65 ? -17.834 3.254 1.059 1.00 95.62 65 GLN A O 1
ATOM 512 N N . ILE A 1 66 ? -16.457 3.986 -0.559 1.00 95.31 66 ILE A N 1
ATOM 513 C CA . ILE A 1 66 ? -16.421 2.715 -1.298 1.00 95.31 66 ILE A CA 1
ATOM 514 C C . ILE A 1 66 ? -15.673 1.645 -0.487 1.00 95.31 66 ILE A C 1
ATOM 516 O O . ILE A 1 66 ? -16.175 0.525 -0.337 1.00 95.31 66 ILE A O 1
ATOM 520 N N . ALA A 1 67 ? -14.513 2.000 0.072 1.00 95.62 67 ALA A N 1
ATOM 521 C CA . ALA A 1 67 ? -13.676 1.136 0.900 1.00 95.62 67 ALA A CA 1
ATOM 522 C C . ALA A 1 67 ? -14.444 0.606 2.115 1.00 95.62 67 ALA A C 1
ATOM 524 O O . ALA A 1 67 ? -14.474 -0.600 2.352 1.00 95.62 67 ALA A O 1
ATOM 525 N N . ARG A 1 68 ? -15.156 1.484 2.832 1.00 96.62 68 ARG A N 1
ATOM 526 C CA . ARG A 1 68 ? -15.994 1.123 3.981 1.00 96.62 68 ARG A CA 1
ATOM 527 C C . ARG A 1 68 ? -17.047 0.088 3.609 1.00 96.62 68 ARG A C 1
ATOM 529 O O . ARG A 1 68 ? -17.209 -0.897 4.322 1.00 96.62 68 ARG A O 1
ATOM 536 N N . TYR A 1 69 ? -17.759 0.280 2.497 1.00 95.88 69 TYR A N 1
ATOM 537 C CA . TYR A 1 69 ? -18.769 -0.686 2.054 1.00 95.88 69 TYR A CA 1
ATOM 538 C C . TYR A 1 69 ? -18.157 -2.071 1.792 1.00 95.88 69 TYR A C 1
ATOM 540 O O . TYR A 1 69 ? -18.698 -3.085 2.239 1.00 95.88 69 TYR A O 1
ATOM 548 N N . LYS A 1 70 ? -17.007 -2.121 1.109 1.00 94.94 70 LYS A N 1
ATOM 549 C CA . LYS A 1 70 ? -16.291 -3.375 0.829 1.00 94.94 70 LYS A CA 1
ATOM 550 C C . LYS A 1 70 ? -15.780 -4.040 2.106 1.00 94.94 70 LYS A C 1
ATOM 552 O O . LYS A 1 70 ? -16.050 -5.223 2.307 1.00 94.94 70 LYS A O 1
ATOM 557 N N . ALA A 1 71 ? -15.142 -3.276 2.990 1.00 95.75 71 ALA A N 1
ATOM 558 C CA . ALA A 1 71 ? -14.655 -3.749 4.280 1.00 95.75 71 ALA A CA 1
ATOM 559 C C . ALA A 1 71 ? -15.788 -4.321 5.140 1.00 95.75 71 ALA A C 1
ATOM 561 O O . ALA A 1 71 ? -15.705 -5.456 5.599 1.00 95.75 71 ALA A O 1
ATOM 562 N N . MET A 1 72 ? -16.903 -3.601 5.289 1.00 94.62 72 MET A N 1
ATOM 563 C CA . MET A 1 72 ? -18.037 -4.077 6.088 1.00 94.62 72 MET A CA 1
ATOM 564 C C . MET A 1 72 ? -18.650 -5.363 5.528 1.00 94.62 72 MET A C 1
ATOM 566 O O . MET A 1 72 ? -19.029 -6.247 6.297 1.00 94.62 72 MET A O 1
ATOM 570 N N . ASN A 1 73 ? -18.739 -5.501 4.203 1.00 93.88 73 ASN A N 1
ATOM 571 C CA . ASN A 1 73 ? -19.208 -6.740 3.584 1.00 93.88 73 ASN A CA 1
ATOM 572 C C . ASN A 1 73 ? -18.238 -7.902 3.818 1.00 93.88 73 ASN A C 1
ATOM 574 O O . ASN A 1 73 ? -18.682 -8.998 4.161 1.00 93.88 73 ASN A O 1
ATOM 578 N N . HIS A 1 74 ? -16.935 -7.658 3.689 1.00 93.69 74 HIS A N 1
ATOM 579 C CA . HIS A 1 74 ? -15.892 -8.645 3.954 1.00 93.69 74 HIS A CA 1
ATOM 580 C C . HIS A 1 74 ? -15.919 -9.125 5.413 1.00 93.69 74 HIS A C 1
ATOM 582 O O . HIS A 1 74 ? -16.003 -10.327 5.670 1.00 93.69 74 HIS A O 1
ATOM 588 N N . LEU A 1 75 ? -15.939 -8.196 6.374 1.00 92.06 75 LEU A N 1
ATOM 589 C CA . LEU A 1 75 ? -15.960 -8.508 7.807 1.00 92.06 75 LEU A CA 1
ATOM 590 C C . LEU A 1 75 ? -17.236 -9.265 8.199 1.00 92.06 75 LEU A C 1
ATOM 592 O O . LEU A 1 75 ? -17.169 -10.251 8.933 1.00 92.06 75 LEU A O 1
ATOM 596 N N . ARG A 1 76 ? -18.395 -8.885 7.639 1.00 93.25 76 ARG A N 1
ATOM 597 C CA . ARG A 1 76 ? -19.657 -9.623 7.825 1.00 93.25 76 ARG A CA 1
ATOM 598 C C . ARG A 1 76 ? -19.582 -11.044 7.271 1.00 93.25 76 ARG A C 1
ATOM 600 O O . ARG A 1 76 ? -20.022 -11.971 7.949 1.00 93.25 76 ARG A O 1
ATOM 607 N N . ALA A 1 77 ? -19.026 -11.226 6.073 1.00 93.75 77 ALA A N 1
ATOM 608 C CA . ALA A 1 77 ? -18.888 -12.540 5.448 1.00 93.75 77 ALA A CA 1
ATOM 609 C C . ALA A 1 77 ? -17.964 -13.465 6.257 1.00 93.75 77 ALA A C 1
ATOM 611 O O . ALA A 1 77 ? -18.305 -14.626 6.483 1.00 93.75 77 ALA A O 1
ATOM 612 N N . LYS A 1 78 ? -16.842 -12.936 6.764 1.00 90.38 78 LYS A N 1
ATOM 613 C CA . LYS A 1 78 ? -15.903 -13.672 7.625 1.00 90.38 78 LYS A CA 1
ATOM 614 C C . LYS A 1 78 ? -16.341 -13.772 9.094 1.00 90.38 78 LYS A C 1
ATOM 616 O O . LYS A 1 78 ? -15.684 -14.457 9.872 1.00 90.38 78 LYS A O 1
ATOM 621 N N . ARG A 1 79 ? -17.448 -13.124 9.482 1.00 89.81 79 ARG A N 1
ATOM 622 C CA . ARG A 1 79 ? -17.929 -13.006 10.876 1.00 89.81 79 ARG A CA 1
ATOM 623 C C . ARG A 1 79 ? -16.872 -12.432 11.829 1.00 89.81 79 ARG A C 1
ATOM 625 O O . ARG A 1 79 ? -16.825 -12.795 13.002 1.00 89.81 79 ARG A O 1
ATOM 632 N N . VAL A 1 80 ? -16.039 -11.530 11.318 1.00 87.44 80 VAL A N 1
ATOM 633 C CA . VAL A 1 80 ? -15.034 -10.814 12.104 1.00 87.44 80 VAL A CA 1
ATOM 634 C C . VAL A 1 80 ? -15.716 -9.615 12.766 1.00 87.44 80 VAL A C 1
ATOM 636 O O . VAL A 1 80 ? -16.362 -8.830 12.065 1.00 87.44 80 VAL A O 1
ATOM 639 N N . PRO A 1 81 ? -15.617 -9.446 14.096 1.00 88.00 81 PRO A N 1
ATOM 640 C CA . PRO A 1 81 ? -16.203 -8.288 14.754 1.00 88.00 81 PRO A CA 1
ATOM 641 C C . PRO A 1 81 ? -15.478 -6.997 14.339 1.00 88.00 81 PRO A C 1
ATOM 643 O O . PRO A 1 81 ? -14.260 -6.888 14.488 1.00 88.00 81 PRO A O 1
ATOM 646 N N . SER A 1 82 ? -16.231 -6.016 13.846 1.00 90.44 82 SER A N 1
ATOM 647 C CA . SER A 1 82 ? -15.715 -4.736 13.350 1.00 90.44 82 SER A CA 1
ATOM 648 C C . SER A 1 82 ? -15.949 -3.600 14.345 1.00 90.44 82 SER A C 1
ATOM 650 O O . SER A 1 82 ? -16.771 -3.725 15.255 1.00 90.44 82 SER A O 1
ATOM 652 N N . LEU A 1 83 ? -15.282 -2.463 14.123 1.00 92.50 83 LEU A N 1
ATOM 653 C CA . LEU A 1 83 ? -15.751 -1.188 14.666 1.00 92.50 83 LEU A CA 1
ATOM 654 C C . LEU A 1 83 ? -17.164 -0.896 14.135 1.00 92.50 83 LEU A C 1
ATOM 656 O O . LEU A 1 83 ? -17.561 -1.371 13.062 1.00 92.50 83 LEU A O 1
ATOM 660 N N . ASP A 1 84 ? -17.941 -0.131 14.887 1.00 93.81 84 ASP A N 1
ATOM 661 C CA . ASP A 1 84 ? -19.256 0.307 14.445 1.00 93.81 84 ASP A CA 1
ATOM 662 C C . ASP A 1 84 ? -19.177 1.349 13.315 1.00 93.81 84 ASP A C 1
ATOM 664 O O . ASP A 1 84 ? -18.151 1.982 13.063 1.00 93.81 84 ASP A O 1
ATOM 668 N N . THR A 1 85 ? -20.300 1.525 12.619 1.00 94.00 85 THR A N 1
ATOM 669 C CA . THR A 1 85 ? -20.375 2.379 11.428 1.00 94.00 85 THR A CA 1
ATOM 670 C C . THR A 1 85 ? -20.070 3.848 11.715 1.00 94.00 85 THR A C 1
ATOM 672 O O . THR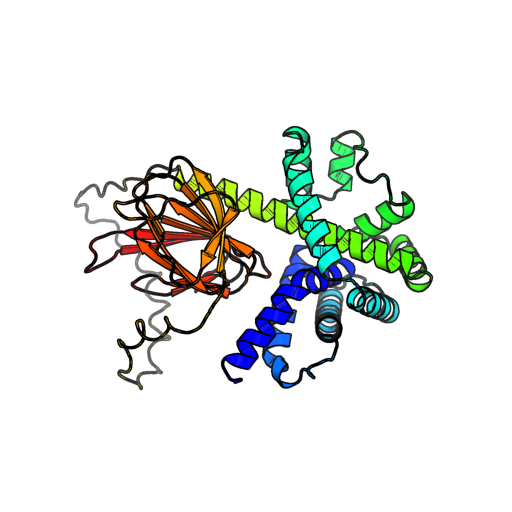 A 1 85 ? -19.394 4.471 10.904 1.00 94.00 85 THR A O 1
ATOM 675 N N . GLU A 1 86 ? -20.514 4.380 12.854 1.00 95.44 86 GLU A N 1
ATOM 676 C CA . GLU A 1 86 ? -20.281 5.779 13.222 1.00 95.44 86 GLU A CA 1
ATOM 677 C C . GLU A 1 86 ? -18.787 6.026 13.461 1.00 95.44 86 GLU A C 1
ATOM 679 O O . GLU A 1 86 ? -18.218 6.964 12.906 1.00 95.44 86 GLU A O 1
ATOM 684 N N . THR A 1 87 ? -18.122 5.142 14.211 1.00 96.44 87 THR A N 1
ATOM 685 C CA . THR A 1 87 ? -16.673 5.230 14.442 1.00 96.44 87 THR A CA 1
ATOM 686 C C . THR A 1 87 ? -15.892 5.185 13.124 1.00 96.44 87 THR A C 1
ATOM 688 O O . THR A 1 87 ? -14.967 5.972 12.925 1.00 96.44 87 THR A O 1
ATOM 691 N N . ILE A 1 88 ? -16.276 4.307 12.191 1.00 96.25 88 ILE A N 1
ATOM 692 C CA . ILE A 1 88 ? -15.615 4.209 10.880 1.00 96.25 88 ILE A CA 1
ATOM 693 C C . ILE A 1 88 ? -15.833 5.476 10.040 1.00 96.25 88 ILE A C 1
ATOM 695 O O . ILE A 1 88 ? -14.905 5.939 9.380 1.00 96.25 88 ILE A O 1
ATOM 699 N N . GLU A 1 89 ? -17.031 6.057 10.064 1.00 95.62 89 GLU A N 1
ATOM 700 C CA . GLU A 1 89 ? -17.314 7.317 9.367 1.00 95.62 89 GLU A CA 1
ATOM 701 C C . GLU A 1 89 ? -16.496 8.475 9.956 1.00 95.62 89 GLU A C 1
ATOM 703 O O . GLU A 1 89 ? -15.923 9.262 9.205 1.00 95.62 89 GLU A O 1
ATOM 708 N N . MET A 1 90 ? -16.329 8.529 11.282 1.00 96.50 90 MET A N 1
ATOM 709 C CA . MET A 1 90 ? -15.453 9.511 11.929 1.00 96.50 90 MET A CA 1
ATOM 710 C C . MET A 1 90 ? -13.979 9.351 11.536 1.00 96.50 90 MET A C 1
ATOM 712 O O . MET A 1 90 ? -13.281 10.360 11.428 1.00 96.50 90 MET A O 1
ATOM 716 N N . LEU A 1 91 ? -13.504 8.116 11.338 1.00 96.56 91 LEU A N 1
ATOM 717 C CA . LEU A 1 91 ? -12.157 7.840 10.829 1.00 96.56 91 LEU A CA 1
ATOM 718 C C . LEU A 1 91 ? -12.011 8.272 9.370 1.00 96.56 91 LEU A C 1
ATOM 720 O O . LEU A 1 91 ? -11.008 8.889 9.032 1.00 96.56 91 LEU A O 1
ATOM 724 N N . ALA A 1 92 ? -13.008 8.001 8.523 1.00 95.06 92 ALA A N 1
ATOM 725 C CA . ALA A 1 92 ? -13.000 8.441 7.131 1.00 95.06 92 ALA A CA 1
ATOM 726 C C . ALA A 1 92 ? -12.883 9.969 7.041 1.00 95.06 92 ALA A C 1
ATOM 728 O O . ALA A 1 92 ? -11.997 10.460 6.350 1.00 95.06 92 ALA A O 1
ATOM 729 N N . THR A 1 93 ? -13.681 10.713 7.814 1.00 94.94 93 THR A N 1
ATOM 730 C CA . THR A 1 93 ? -13.589 12.181 7.867 1.00 94.94 93 THR A CA 1
ATOM 731 C C . THR A 1 93 ? -12.201 12.649 8.295 1.00 94.94 93 THR A C 1
ATOM 733 O O . THR A 1 93 ? -11.611 13.503 7.646 1.00 94.94 93 THR A O 1
ATOM 736 N N . THR A 1 94 ? -11.629 12.059 9.349 1.00 93.81 94 THR A N 1
ATOM 737 C CA . THR A 1 94 ? -10.272 12.414 9.795 1.00 93.81 94 THR A CA 1
ATOM 738 C C . THR A 1 94 ? -9.206 12.071 8.750 1.00 93.81 94 THR A C 1
ATOM 740 O O . THR A 1 94 ? -8.241 12.814 8.607 1.00 93.81 94 THR A O 1
ATOM 743 N N . GLN A 1 95 ? -9.384 10.987 7.992 1.00 90.69 95 GLN A N 1
ATOM 744 C CA . GLN A 1 95 ? -8.471 10.594 6.920 1.00 90.69 95 GLN A CA 1
ATOM 745 C C . GLN A 1 95 ? -8.502 11.573 5.737 1.00 90.69 95 GLN A C 1
ATOM 747 O O . GLN A 1 95 ? -7.473 11.800 5.107 1.00 90.69 95 GLN A O 1
ATOM 752 N N . GLN A 1 96 ? -9.669 12.148 5.434 1.00 90.00 96 GLN A N 1
ATOM 753 C CA . GLN A 1 96 ? -9.832 13.142 4.370 1.00 90.00 96 GLN A CA 1
ATOM 754 C C . GLN A 1 96 ? -9.088 14.448 4.651 1.00 90.00 96 GLN A C 1
ATOM 756 O O . GLN A 1 96 ? -8.628 15.090 3.710 1.00 90.00 96 GLN A O 1
ATOM 761 N N . ASP A 1 97 ? -8.989 14.825 5.925 1.00 86.44 97 ASP A N 1
ATOM 762 C CA . ASP A 1 97 ? -8.340 16.060 6.370 1.00 86.44 97 ASP A CA 1
ATOM 763 C C . ASP A 1 97 ? -6.810 15.908 6.516 1.00 86.44 97 ASP A C 1
ATOM 765 O O . ASP A 1 97 ? -6.116 16.879 6.827 1.00 86.44 97 ASP A O 1
ATOM 769 N N . GLU A 1 98 ? -6.260 14.702 6.315 1.00 80.00 98 GLU A N 1
ATOM 770 C CA . GLU A 1 98 ? -4.816 14.462 6.376 1.00 80.00 98 GLU A CA 1
ATOM 771 C C . GLU A 1 98 ? -4.108 15.082 5.157 1.00 80.00 98 GLU A C 1
ATOM 773 O O . GLU A 1 98 ? -4.458 14.819 4.006 1.00 80.00 98 GLU A O 1
ATOM 778 N N . ASP A 1 99 ? -3.061 15.865 5.417 1.00 74.44 99 ASP A N 1
ATOM 779 C CA . ASP A 1 99 ? -2.204 16.448 4.384 1.00 74.44 99 ASP A CA 1
ATOM 780 C C . ASP A 1 99 ? -1.354 15.366 3.672 1.00 74.44 99 ASP A C 1
ATOM 782 O O . ASP A 1 99 ? -0.571 14.673 4.340 1.00 74.44 99 ASP A O 1
ATOM 786 N N . PRO A 1 100 ? -1.456 15.215 2.334 1.00 64.44 100 PRO A N 1
ATOM 787 C CA . PRO A 1 100 ? -0.654 14.256 1.571 1.00 64.44 100 PRO A CA 1
ATOM 788 C C . PRO A 1 100 ? 0.863 14.465 1.706 1.00 64.44 100 PRO A C 1
ATOM 790 O O . PRO A 1 100 ? 1.611 13.487 1.769 1.00 64.44 100 PRO A O 1
ATOM 793 N N . GLU A 1 101 ? 1.337 15.711 1.822 1.00 64.50 101 GLU A N 1
ATOM 794 C CA . GLU A 1 101 ? 2.774 16.008 1.961 1.00 64.50 101 GLU A CA 1
ATOM 795 C C . GLU A 1 101 ? 3.337 15.463 3.283 1.00 64.50 101 GLU A C 1
ATOM 797 O O . GLU A 1 101 ? 4.398 14.832 3.317 1.00 64.50 101 GLU A O 1
ATOM 802 N N . SER A 1 102 ? 2.580 15.592 4.378 1.00 68.38 102 SER A N 1
ATOM 803 C CA . SER A 1 102 ? 2.928 14.990 5.672 1.00 68.38 102 SER A CA 1
ATOM 804 C C . SER A 1 102 ? 3.137 13.469 5.592 1.00 68.38 102 SER A C 1
ATOM 806 O O . SER A 1 102 ? 3.990 12.917 6.296 1.00 68.38 102 SER A O 1
ATOM 808 N N . ARG A 1 103 ? 2.363 12.771 4.750 1.00 66.50 103 ARG A N 1
ATOM 809 C CA . ARG A 1 103 ? 2.485 11.320 4.512 1.00 66.50 103 ARG A CA 1
ATOM 810 C C . ARG A 1 103 ? 3.749 10.980 3.731 1.00 66.50 103 ARG A C 1
ATOM 812 O O . ARG A 1 103 ? 4.463 10.056 4.119 1.00 66.50 103 ARG A O 1
ATOM 819 N N . ILE A 1 104 ? 4.033 11.724 2.664 1.00 65.75 104 ILE A N 1
ATOM 820 C CA . ILE A 1 104 ? 5.242 11.542 1.849 1.00 65.75 104 ILE A CA 1
ATOM 821 C C . ILE A 1 104 ? 6.491 11.715 2.719 1.00 65.75 104 ILE A C 1
ATOM 823 O O . ILE A 1 104 ? 7.382 10.862 2.701 1.00 65.75 104 ILE A O 1
ATOM 827 N N . GLU A 1 105 ? 6.528 12.759 3.550 1.00 65.69 105 GLU A N 1
ATOM 828 C CA . GLU A 1 105 ? 7.653 13.001 4.455 1.00 65.69 105 GLU A CA 1
ATOM 829 C C . GLU A 1 105 ? 7.805 11.877 5.492 1.00 65.69 105 GLU A C 1
ATOM 831 O O . GLU A 1 105 ? 8.917 11.419 5.758 1.00 65.69 105 GLU A O 1
ATOM 836 N N . ARG A 1 106 ? 6.695 11.342 6.019 1.00 66.81 106 ARG A N 1
ATOM 837 C CA . ARG A 1 106 ? 6.717 10.166 6.906 1.00 66.81 106 ARG A CA 1
ATOM 838 C C . ARG A 1 106 ? 7.281 8.924 6.225 1.00 66.81 106 ARG A C 1
ATOM 840 O O . ARG A 1 106 ? 8.129 8.262 6.820 1.00 66.81 106 ARG A O 1
ATOM 847 N N . ARG A 1 107 ? 6.866 8.618 4.991 1.00 64.81 107 ARG A N 1
ATOM 848 C CA . ARG A 1 107 ? 7.414 7.495 4.207 1.00 64.81 107 ARG A CA 1
ATOM 849 C C . ARG A 1 107 ? 8.912 7.666 3.962 1.00 64.81 107 ARG A C 1
ATOM 851 O O . ARG A 1 107 ? 9.684 6.727 4.154 1.00 64.81 107 ARG A O 1
ATOM 858 N N . ARG A 1 108 ? 9.346 8.881 3.615 1.00 63.97 108 ARG A N 1
ATOM 859 C CA . ARG A 1 108 ? 10.765 9.210 3.422 1.00 63.97 108 ARG A CA 1
ATOM 860 C C . ARG A 1 108 ? 11.572 9.035 4.708 1.00 63.97 108 ARG A C 1
ATOM 862 O O . ARG A 1 108 ? 12.638 8.418 4.691 1.00 63.97 108 ARG A O 1
ATOM 869 N N . ALA A 1 109 ? 11.051 9.535 5.826 1.00 65.50 109 ALA A N 1
ATOM 870 C CA . ALA A 1 109 ? 11.656 9.366 7.139 1.00 65.50 109 ALA A CA 1
ATOM 871 C C . ALA A 1 109 ? 11.714 7.886 7.546 1.00 65.50 109 ALA A C 1
ATOM 873 O O . ALA A 1 109 ? 12.742 7.438 8.050 1.00 65.50 109 ALA A O 1
ATOM 874 N N . LEU A 1 110 ? 10.658 7.110 7.281 1.00 68.12 110 LEU A N 1
ATOM 875 C CA . LEU A 1 110 ? 10.614 5.674 7.544 1.00 68.12 110 LEU A CA 1
ATOM 876 C C . LEU A 1 110 ? 11.701 4.932 6.763 1.00 68.12 110 LEU A C 1
ATOM 878 O O . LEU A 1 110 ? 12.472 4.192 7.368 1.00 68.12 110 LEU A O 1
ATOM 882 N N . ALA A 1 111 ? 11.821 5.179 5.457 1.00 65.25 111 ALA A N 1
ATOM 883 C CA . ALA A 1 111 ? 12.873 4.589 4.631 1.00 65.25 111 ALA A CA 1
ATOM 884 C C . ALA A 1 111 ? 14.276 4.926 5.171 1.00 65.25 111 ALA A C 1
ATOM 886 O O . ALA A 1 111 ? 15.123 4.042 5.320 1.00 65.25 111 ALA A O 1
ATOM 887 N N . ALA A 1 112 ? 14.506 6.187 5.555 1.00 64.12 112 ALA A N 1
ATOM 888 C CA . ALA A 1 112 ? 15.763 6.619 6.162 1.00 64.12 112 ALA A CA 1
ATOM 889 C C . ALA A 1 112 ? 16.025 5.980 7.541 1.00 64.12 112 ALA A C 1
ATOM 891 O O . ALA A 1 112 ? 17.180 5.759 7.904 1.00 64.12 112 ALA A O 1
ATOM 892 N N . CYS A 1 113 ? 14.981 5.694 8.321 1.00 69.06 113 CYS A N 1
ATOM 893 C CA . CYS A 1 113 ? 15.080 5.002 9.606 1.00 69.06 113 CYS A CA 1
ATOM 894 C C . CYS A 1 113 ? 15.390 3.515 9.427 1.00 69.06 113 CYS A C 1
ATOM 896 O O . CYS A 1 113 ? 16.296 3.010 10.088 1.00 69.06 113 CYS A O 1
ATOM 898 N N . LEU A 1 114 ? 14.699 2.835 8.508 1.00 69.00 114 LEU A N 1
ATOM 899 C CA . LEU A 1 114 ? 14.948 1.430 8.180 1.00 69.00 114 LEU A CA 1
ATOM 900 C C . LEU A 1 114 ? 16.389 1.220 7.697 1.00 69.00 114 LEU A C 1
ATOM 902 O O . LEU A 1 114 ? 17.049 0.287 8.142 1.00 69.00 114 LEU A O 1
ATOM 906 N N . ALA A 1 115 ? 16.921 2.144 6.890 1.00 70.31 115 ALA A N 1
ATOM 907 C CA . ALA A 1 115 ? 18.310 2.107 6.424 1.00 70.31 115 ALA A CA 1
ATOM 908 C C . ALA A 1 115 ? 19.365 2.272 7.541 1.00 70.31 115 ALA A C 1
ATOM 910 O O . ALA A 1 115 ? 20.531 1.945 7.336 1.00 70.31 115 ALA A O 1
ATOM 911 N N . LYS A 1 116 ? 18.982 2.791 8.716 1.00 75.19 116 LYS A N 1
ATOM 912 C CA . LYS A 1 116 ? 19.870 2.965 9.882 1.00 75.19 116 LYS A CA 1
ATOM 913 C C . LYS A 1 116 ? 19.794 1.806 10.875 1.00 75.19 116 LYS A C 1
ATOM 915 O O . LYS A 1 116 ? 20.554 1.804 11.846 1.00 75.19 116 LYS A O 1
ATOM 920 N N . LEU A 1 117 ? 18.864 0.867 10.691 1.00 73.06 117 LEU A N 1
ATOM 921 C CA . LEU A 1 117 ? 18.727 -0.268 11.595 1.00 73.06 117 LEU A CA 1
ATOM 922 C C . LEU A 1 117 ? 19.969 -1.157 11.518 1.00 73.06 117 LEU A C 1
ATOM 924 O O . LEU A 1 117 ? 20.527 -1.399 10.449 1.00 73.06 117 LEU A O 1
ATOM 928 N N . ARG A 1 118 ? 20.396 -1.668 12.675 1.00 76.94 118 ARG A N 1
ATOM 929 C CA . ARG A 1 118 ? 21.401 -2.734 12.721 1.00 76.94 118 ARG A CA 1
ATOM 930 C C . ARG A 1 118 ? 20.791 -3.989 12.110 1.00 76.94 118 ARG A C 1
ATOM 932 O O . ARG A 1 118 ? 19.591 -4.199 12.231 1.00 76.94 118 ARG A O 1
ATOM 939 N N . GLU A 1 119 ? 21.621 -4.860 11.556 1.00 73.81 119 GLU A N 1
ATOM 940 C CA . GLU A 1 119 ? 21.176 -6.101 10.908 1.00 73.81 119 GLU A CA 1
ATOM 941 C C . GLU A 1 119 ? 20.247 -6.946 11.799 1.00 73.81 119 GLU A C 1
ATOM 943 O O . GLU A 1 119 ? 19.198 -7.398 11.348 1.00 73.81 119 GLU A O 1
ATOM 948 N N . ALA A 1 120 ? 20.565 -7.059 13.096 1.00 71.81 120 ALA A N 1
ATOM 949 C CA . ALA A 1 120 ? 19.697 -7.727 14.063 1.00 71.81 120 ALA A CA 1
ATOM 950 C C . ALA A 1 120 ? 18.314 -7.056 14.170 1.00 71.81 120 ALA A C 1
ATOM 952 O O . ALA A 1 120 ? 17.305 -7.744 14.090 1.00 71.81 120 ALA A O 1
ATOM 953 N N . ASP A 1 121 ? 18.251 -5.726 14.291 1.00 72.62 121 ASP A N 1
ATOM 954 C CA . ASP A 1 121 ? 16.992 -4.971 14.398 1.00 72.62 121 ASP A CA 1
ATOM 955 C C . ASP A 1 121 ? 16.200 -4.986 13.073 1.00 72.62 121 ASP A C 1
ATOM 957 O O . ASP A 1 121 ? 14.972 -5.049 13.077 1.00 72.62 121 ASP A O 1
ATOM 961 N N . ALA A 1 122 ? 16.887 -4.981 11.929 1.00 74.75 122 ALA A N 1
ATOM 962 C CA . ALA A 1 122 ? 16.271 -5.093 10.610 1.00 74.75 122 ALA A CA 1
ATOM 963 C C . ALA A 1 122 ? 15.654 -6.482 10.383 1.00 74.75 122 ALA A C 1
ATOM 965 O O . ALA A 1 122 ? 14.539 -6.576 9.870 1.00 74.75 122 ALA A O 1
ATOM 966 N N . ALA A 1 123 ? 16.327 -7.554 10.817 1.00 72.06 123 ALA A N 1
ATOM 967 C CA . ALA A 1 123 ? 15.790 -8.915 10.760 1.00 72.06 123 ALA A CA 1
ATOM 968 C C . ALA A 1 123 ? 14.509 -9.059 11.598 1.00 72.06 123 ALA A C 1
ATOM 970 O O . ALA A 1 123 ? 13.579 -9.760 11.208 1.00 72.06 123 ALA A O 1
ATOM 971 N N . ILE A 1 124 ? 14.440 -8.345 12.722 1.00 71.50 124 ILE A N 1
ATOM 972 C CA . ILE A 1 124 ? 13.278 -8.306 13.614 1.00 71.50 124 ILE A CA 1
ATOM 973 C C . ILE A 1 124 ? 12.082 -7.644 12.928 1.00 71.50 124 ILE A C 1
ATOM 975 O O . ILE A 1 124 ? 10.992 -8.213 12.898 1.00 71.50 124 ILE A O 1
ATOM 979 N N . VAL A 1 125 ? 12.291 -6.452 12.363 1.00 73.06 125 VAL A N 1
ATOM 980 C CA . VAL A 1 125 ? 11.250 -5.739 11.610 1.00 73.06 125 VAL A CA 1
ATOM 981 C C . VAL A 1 125 ? 10.812 -6.564 10.403 1.00 73.06 125 VAL A C 1
ATOM 983 O O . VAL A 1 125 ? 9.619 -6.706 10.162 1.00 73.06 125 VAL A O 1
ATOM 986 N N . THR A 1 126 ? 11.762 -7.175 9.695 1.00 73.56 126 THR A N 1
ATOM 987 C CA . THR A 1 126 ? 11.466 -8.053 8.560 1.00 73.56 126 THR A CA 1
ATOM 988 C C . THR A 1 126 ? 10.556 -9.199 8.991 1.00 73.56 126 THR A C 1
ATOM 990 O O . THR A 1 126 ? 9.485 -9.341 8.423 1.00 73.56 126 THR A O 1
ATOM 993 N N . ALA A 1 127 ? 10.898 -9.941 10.048 1.00 70.88 127 ALA A N 1
ATOM 994 C CA . ALA A 1 127 ? 10.081 -11.058 10.528 1.00 70.88 127 ALA A CA 1
ATOM 995 C C . ALA A 1 127 ? 8.663 -10.643 10.974 1.00 70.88 127 ALA A C 1
ATOM 997 O O . ALA A 1 127 ? 7.710 -11.393 10.769 1.00 70.88 127 ALA A O 1
ATOM 998 N N . ALA A 1 128 ? 8.506 -9.450 11.564 1.00 69.69 128 ALA A N 1
ATOM 999 C CA . ALA A 1 128 ? 7.195 -8.92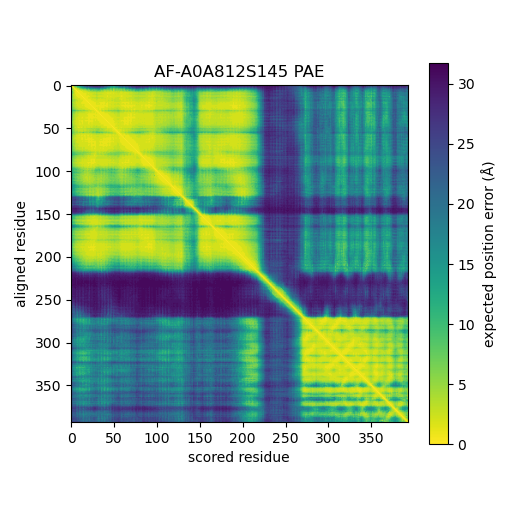9 11.976 1.00 69.69 128 ALA A CA 1
ATOM 1000 C C . ALA A 1 128 ? 6.274 -8.668 10.788 1.00 69.69 128 ALA A C 1
ATOM 1002 O O . ALA A 1 128 ? 5.086 -8.973 10.826 1.00 69.69 128 ALA A O 1
ATOM 1003 N N . TYR A 1 129 ? 6.848 -8.124 9.722 1.00 71.31 129 TYR A N 1
ATOM 1004 C CA . TYR A 1 129 ? 6.104 -7.625 8.576 1.00 71.31 129 TYR A CA 1
ATOM 1005 C C . TYR A 1 129 ? 6.198 -8.549 7.344 1.00 71.31 129 TYR A C 1
ATOM 1007 O O . TYR A 1 129 ? 5.600 -8.248 6.316 1.00 71.31 129 TYR A O 1
ATOM 1015 N N . SER A 1 130 ? 6.903 -9.687 7.422 1.00 65.56 130 SER A N 1
ATOM 1016 C CA . SER A 1 130 ? 6.981 -10.696 6.349 1.00 65.56 130 SER A CA 1
ATOM 1017 C C . SER A 1 130 ? 6.032 -11.877 6.551 1.00 65.56 130 SER A C 1
ATOM 1019 O O . SER A 1 130 ? 5.461 -12.366 5.578 1.00 65.56 130 SER A O 1
ATOM 1021 N N . ASP A 1 131 ? 5.859 -12.321 7.801 1.00 57.56 131 ASP A N 1
ATOM 1022 C CA . ASP A 1 131 ? 5.225 -13.608 8.131 1.00 57.56 131 ASP A CA 1
ATOM 1023 C C . ASP A 1 131 ? 3.879 -13.436 8.860 1.00 57.56 131 ASP A C 1
ATOM 1025 O O . ASP A 1 131 ? 3.293 -14.408 9.336 1.00 57.56 131 ASP A O 1
ATOM 1029 N N . GLY A 1 132 ? 3.397 -12.193 8.995 1.00 54.47 132 GLY A N 1
ATOM 1030 C CA . GLY A 1 132 ? 2.185 -11.878 9.761 1.00 54.47 132 GLY A CA 1
ATOM 1031 C C . GLY A 1 132 ? 2.299 -12.230 11.250 1.00 54.47 132 GLY A C 1
ATOM 1032 O O . GLY A 1 132 ? 1.287 -12.454 11.912 1.00 54.47 132 GLY A O 1
ATOM 1033 N N . ILE A 1 133 ? 3.524 -12.325 11.777 1.00 50.22 133 ILE A N 1
ATOM 1034 C CA . ILE A 1 133 ? 3.775 -12.563 13.200 1.00 50.22 133 ILE A CA 1
ATOM 1035 C C . ILE A 1 133 ? 3.452 -11.272 13.952 1.00 50.22 133 ILE A C 1
ATOM 1037 O O . ILE A 1 133 ? 3.935 -10.204 13.579 1.00 50.22 133 ILE A O 1
ATOM 1041 N N . SER A 1 134 ? 2.664 -11.362 15.028 1.00 53.03 134 SER A N 1
ATOM 1042 C CA . SER A 1 134 ? 2.276 -10.166 15.779 1.00 53.03 134 SER A CA 1
ATOM 1043 C C . SER A 1 134 ? 3.507 -9.437 16.328 1.00 53.03 134 SER A C 1
ATOM 1045 O O . SER A 1 134 ? 4.466 -10.057 16.806 1.00 53.03 134 SER A O 1
ATOM 1047 N N . VAL A 1 135 ? 3.471 -8.100 16.318 1.00 50.19 135 VAL A N 1
ATOM 1048 C CA . VAL A 1 135 ? 4.551 -7.254 16.867 1.00 50.19 135 VAL A CA 1
ATOM 1049 C C . VAL A 1 135 ? 4.834 -7.617 18.334 1.00 50.19 135 VAL A C 1
ATOM 1051 O O . VAL A 1 135 ? 5.970 -7.535 18.807 1.00 50.19 135 VAL A O 1
ATOM 1054 N N . LYS A 1 136 ? 3.803 -8.099 19.037 1.00 47.56 136 LYS A N 1
ATOM 1055 C CA . LYS A 1 136 ? 3.870 -8.621 20.402 1.00 47.56 136 LYS A CA 1
ATOM 1056 C C . LYS A 1 136 ? 4.722 -9.891 20.522 1.00 47.56 136 LYS A C 1
ATOM 1058 O O . LYS A 1 136 ? 5.608 -9.924 21.371 1.00 47.56 136 LYS A O 1
ATOM 1063 N N . ASP A 1 137 ? 4.518 -10.895 19.667 1.00 49.00 137 ASP A N 1
ATOM 1064 C CA . ASP A 1 137 ? 5.286 -12.154 19.709 1.00 49.00 137 ASP A CA 1
ATOM 1065 C C . ASP A 1 137 ? 6.781 -11.923 19.460 1.00 49.00 137 ASP A C 1
ATOM 1067 O O . ASP A 1 137 ? 7.643 -12.663 19.937 1.00 49.00 137 ASP A O 1
ATOM 1071 N N . ILE A 1 138 ? 7.102 -10.862 18.727 1.00 47.12 138 ILE A N 1
ATOM 1072 C CA . ILE A 1 138 ? 8.471 -10.456 18.433 1.00 47.12 138 ILE A CA 1
ATOM 1073 C C . ILE A 1 138 ? 9.074 -9.667 19.596 1.00 47.12 138 ILE A C 1
ATOM 1075 O O . ILE A 1 138 ? 10.196 -9.962 20.008 1.00 47.12 138 ILE A O 1
ATOM 1079 N N . ALA A 1 139 ? 8.323 -8.740 20.198 1.00 41.47 139 ALA A N 1
ATOM 1080 C CA . ALA A 1 139 ? 8.740 -8.042 21.414 1.00 41.47 139 ALA A CA 1
ATOM 1081 C C . ALA A 1 139 ? 9.022 -9.012 22.582 1.00 41.47 139 ALA A C 1
ATOM 1083 O O . ALA A 1 139 ? 10.013 -8.831 23.300 1.00 41.47 139 ALA A O 1
ATOM 1084 N N . ASP A 1 140 ? 8.210 -10.066 22.715 1.00 45.62 140 ASP A N 1
ATOM 1085 C CA . ASP A 1 140 ? 8.368 -11.124 23.719 1.00 45.62 140 ASP A CA 1
ATOM 1086 C C . ASP A 1 140 ? 9.592 -12.017 23.433 1.00 45.62 140 ASP A C 1
ATOM 1088 O O . ASP A 1 140 ? 10.311 -12.403 24.358 1.00 45.62 140 ASP A O 1
ATOM 1092 N N . ARG A 1 141 ? 9.905 -12.289 22.156 1.00 42.84 141 ARG A N 1
ATOM 1093 C CA . ARG A 1 141 ? 11.110 -13.042 21.747 1.00 42.84 141 ARG A CA 1
ATOM 1094 C C . ARG A 1 141 ? 12.424 -12.287 21.969 1.00 42.84 141 ARG A C 1
ATOM 1096 O O . ARG A 1 141 ? 13.480 -12.915 21.970 1.00 42.84 141 ARG A O 1
ATOM 1103 N N . LEU A 1 142 ? 12.380 -10.965 22.142 1.00 38.09 142 LEU A N 1
ATOM 1104 C CA . LEU A 1 142 ? 13.567 -10.098 22.093 1.00 38.09 142 LEU A CA 1
ATOM 1105 C C . LEU A 1 142 ? 13.800 -9.262 23.351 1.00 38.09 142 LEU A C 1
ATOM 1107 O O . LEU A 1 142 ? 14.725 -8.453 23.387 1.00 38.09 142 LEU A O 1
ATOM 1111 N N . GLY A 1 143 ? 13.003 -9.461 24.401 1.00 35.19 143 GLY A N 1
ATOM 1112 C CA . GLY A 1 143 ? 13.245 -8.807 25.686 1.00 35.19 143 GLY A CA 1
ATOM 1113 C C . GLY A 1 143 ? 12.981 -7.298 25.680 1.00 35.19 143 GLY A C 1
ATOM 1114 O O . GLY A 1 143 ? 13.684 -6.559 26.364 1.00 35.19 143 GLY A O 1
ATOM 1115 N N . GLY A 1 144 ? 11.956 -6.844 24.947 1.00 40.50 144 GLY A N 1
ATOM 1116 C CA . GLY A 1 144 ? 11.416 -5.486 25.065 1.00 40.50 144 GLY A CA 1
ATOM 1117 C C . GLY A 1 144 ? 12.265 -4.398 24.402 1.00 40.50 144 GLY A C 1
ATOM 1118 O O . GLY A 1 144 ? 12.993 -3.656 25.063 1.00 40.50 144 GLY A O 1
ATOM 1119 N N . ALA A 1 145 ? 12.124 -4.229 23.087 1.00 36.25 145 ALA A N 1
ATOM 1120 C CA . ALA A 1 145 ? 12.703 -3.087 22.388 1.00 36.25 145 ALA A CA 1
ATOM 1121 C C . ALA A 1 145 ? 11.812 -1.836 22.533 1.00 36.25 145 ALA A C 1
ATOM 1123 O O . ALA A 1 145 ? 10.657 -1.806 22.113 1.00 36.25 145 ALA A O 1
ATOM 1124 N N . ARG A 1 146 ? 12.393 -0.784 23.124 1.00 39.16 146 ARG A N 1
ATOM 1125 C CA . ARG A 1 146 ? 11.882 0.594 23.257 1.00 39.16 146 ARG A CA 1
ATOM 1126 C C . ARG A 1 146 ? 11.704 1.280 21.889 1.00 39.16 146 ARG A C 1
ATOM 1128 O O . ARG A 1 146 ? 12.504 2.138 21.523 1.00 39.16 146 ARG A O 1
ATOM 1135 N N . VAL A 1 147 ? 10.668 0.930 21.132 1.00 39.50 147 VAL A N 1
ATOM 1136 C CA . VAL A 1 147 ? 10.356 1.567 19.839 1.00 39.50 147 VAL A CA 1
ATOM 1137 C C . VAL A 1 147 ? 8.922 2.094 19.862 1.00 39.50 147 VAL A C 1
ATOM 1139 O O . VAL A 1 147 ? 8.042 1.467 19.300 1.00 39.50 147 VAL A O 1
ATOM 1142 N N . MET A 1 148 ? 8.670 3.181 20.602 1.00 43.72 148 MET A N 1
ATOM 1143 C CA . MET A 1 148 ? 7.585 4.167 20.377 1.00 43.72 148 MET A CA 1
ATOM 1144 C C . MET A 1 148 ? 7.565 5.139 21.573 1.00 43.72 148 MET A C 1
ATOM 1146 O O . MET A 1 148 ? 6.840 4.941 22.538 1.00 43.72 148 MET A O 1
ATOM 1150 N N . ASN A 1 149 ? 8.404 6.177 21.576 1.00 42.03 149 ASN A N 1
ATOM 1151 C CA . ASN A 1 149 ? 8.500 7.104 22.721 1.00 42.03 149 ASN A CA 1
ATOM 1152 C C . ASN A 1 149 ? 7.542 8.315 22.635 1.00 42.03 149 ASN A C 1
ATOM 1154 O O . ASN A 1 149 ? 7.753 9.301 23.336 1.00 42.03 149 ASN A O 1
ATOM 1158 N N . SER A 1 150 ? 6.506 8.267 21.789 1.00 55.97 150 SER A N 1
ATOM 1159 C CA . SER A 1 150 ? 5.536 9.366 21.615 1.00 55.97 150 SER A CA 1
ATOM 1160 C C . SER A 1 150 ? 4.072 8.987 21.852 1.00 55.97 150 SER A C 1
ATOM 1162 O O . SER A 1 150 ? 3.260 9.877 22.079 1.00 55.97 150 SER A O 1
ATOM 1164 N N . LEU A 1 151 ? 3.725 7.697 21.819 1.00 63.78 151 LEU A N 1
ATOM 1165 C CA . LEU A 1 151 ? 2.364 7.215 22.055 1.00 63.78 151 LEU A CA 1
ATOM 1166 C C . LEU A 1 151 ? 2.230 6.724 23.494 1.00 63.78 151 LEU A C 1
ATOM 1168 O O . LEU A 1 151 ? 3.108 6.036 24.013 1.00 63.78 151 LEU A O 1
ATOM 1172 N N . ASP A 1 152 ? 1.109 7.056 24.130 1.00 80.25 152 ASP A N 1
ATOM 1173 C CA . ASP A 1 152 ? 0.765 6.485 25.428 1.00 80.25 152 ASP A CA 1
ATOM 1174 C C . ASP A 1 152 ? 0.695 4.939 25.322 1.00 80.25 152 ASP A C 1
ATOM 1176 O O . ASP A 1 152 ? 0.098 4.424 24.365 1.00 80.25 152 ASP A O 1
ATOM 1180 N N . PRO A 1 153 ? 1.268 4.175 26.278 1.00 81.62 153 PRO A N 1
ATOM 1181 C CA . PRO A 1 153 ? 1.334 2.712 26.200 1.00 81.62 153 PRO A CA 1
ATOM 1182 C C . PRO A 1 153 ? -0.027 2.024 26.027 1.00 81.62 153 PRO A C 1
ATOM 1184 O O . PRO A 1 153 ? -0.116 0.960 25.409 1.00 81.62 153 PRO A O 1
ATOM 1187 N N . ARG A 1 154 ? -1.105 2.625 26.548 1.00 86.81 154 ARG A N 1
ATOM 1188 C CA . ARG A 1 154 ? -2.471 2.113 26.391 1.00 86.81 154 ARG A CA 1
ATOM 1189 C C . ARG A 1 154 ? -2.912 2.200 24.934 1.00 86.81 154 ARG A C 1
ATOM 1191 O O . ARG A 1 154 ? -3.427 1.215 24.409 1.00 86.81 154 ARG A O 1
ATOM 1198 N N . CYS A 1 155 ? -2.680 3.345 24.289 1.00 87.38 155 CYS A N 1
ATOM 1199 C CA . CYS A 1 155 ? -3.019 3.567 22.882 1.00 87.38 155 CYS A CA 1
ATOM 1200 C C . CYS A 1 155 ? -2.189 2.654 21.980 1.00 87.38 155 CYS A C 1
ATOM 1202 O O . CYS A 1 155 ? -2.749 1.968 21.131 1.00 87.38 155 CYS A O 1
ATOM 1204 N N . GLN A 1 156 ? -0.881 2.547 22.235 1.00 84.19 156 GLN A N 1
ATOM 1205 C CA . GLN A 1 156 ? -0.002 1.651 21.481 1.00 84.19 156 GLN A CA 1
ATOM 1206 C C . GLN A 1 156 ? -0.500 0.196 21.506 1.00 84.19 156 GLN A C 1
ATOM 1208 O O . GLN A 1 156 ? -0.568 -0.453 20.462 1.00 84.19 156 GLN A O 1
ATOM 1213 N N . ARG A 1 157 ? -0.896 -0.309 22.683 1.00 88.31 157 ARG A N 1
ATOM 1214 C CA . ARG A 1 157 ? -1.445 -1.665 22.840 1.00 88.31 157 ARG A CA 1
ATOM 1215 C C . ARG A 1 157 ? -2.741 -1.857 22.048 1.00 88.31 157 ARG A C 1
ATOM 1217 O O . ARG A 1 157 ? -2.879 -2.873 21.368 1.00 88.31 157 ARG A O 1
ATOM 1224 N N . LEU A 1 158 ? -3.681 -0.914 22.144 1.00 91.00 158 LEU A N 1
ATOM 1225 C CA . LEU A 1 158 ? -4.968 -1.000 21.445 1.00 91.00 158 LEU A CA 1
ATOM 1226 C C . LEU A 1 158 ? -4.785 -0.933 19.925 1.00 91.00 158 LEU A C 1
ATOM 1228 O O . LEU A 1 158 ? -5.361 -1.747 19.209 1.00 91.00 158 LEU A O 1
ATOM 1232 N N . PHE A 1 159 ? -3.945 -0.017 19.438 1.00 90.06 159 PHE A N 1
ATOM 1233 C CA . PHE A 1 159 ? -3.710 0.177 18.007 1.00 90.06 159 PHE A CA 1
ATOM 1234 C C . PHE A 1 159 ? -3.008 -1.030 17.378 1.00 90.06 159 PHE A C 1
ATOM 1236 O O . PHE A 1 159 ? -3.470 -1.529 16.354 1.00 90.06 159 PHE A O 1
ATOM 1243 N N . SER A 1 160 ? -1.962 -1.552 18.032 1.00 84.44 160 SER A N 1
ATOM 1244 C CA . SER A 1 160 ? -1.281 -2.780 17.597 1.00 84.44 160 SER A CA 1
ATOM 1245 C C . SER A 1 160 ? -2.245 -3.962 17.567 1.00 84.44 160 SER A C 1
ATOM 1247 O O . SER A 1 160 ? -2.335 -4.651 16.560 1.00 84.44 160 SER A O 1
ATOM 1249 N N . SER A 1 161 ? -3.034 -4.161 18.629 1.00 87.06 161 SER A N 1
ATOM 1250 C CA . SER A 1 161 ? -3.976 -5.290 18.704 1.00 87.06 161 SER A CA 1
ATOM 1251 C C . SER A 1 161 ? -5.087 -5.202 17.654 1.00 87.06 161 SER A C 1
ATOM 1253 O O . SER A 1 161 ? -5.563 -6.235 17.183 1.00 87.06 161 SER A O 1
ATOM 1255 N N . ALA A 1 162 ? -5.502 -3.986 17.287 1.00 87.25 162 ALA A N 1
ATOM 1256 C CA . ALA A 1 162 ? -6.481 -3.763 16.230 1.00 87.25 162 ALA A CA 1
ATOM 1257 C C . ALA A 1 162 ? -5.923 -4.116 14.842 1.00 87.25 162 ALA A C 1
ATOM 1259 O O . ALA A 1 162 ? -6.616 -4.779 14.073 1.00 87.25 162 ALA A O 1
ATOM 1260 N N . CYS A 1 163 ? -4.675 -3.735 14.548 1.00 83.12 163 CYS A N 1
ATOM 1261 C CA . CYS A 1 163 ? -4.029 -4.051 13.270 1.00 83.12 163 CYS A CA 1
ATOM 1262 C C . CYS A 1 163 ? -3.681 -5.549 13.153 1.00 83.12 163 CYS A C 1
ATOM 1264 O O . CYS A 1 163 ? -3.927 -6.160 12.114 1.00 83.12 163 CYS A O 1
ATOM 1266 N N . ASP A 1 164 ? -3.216 -6.164 14.247 1.00 75.75 164 ASP A N 1
ATOM 1267 C CA . ASP A 1 164 ? -2.760 -7.564 14.308 1.00 75.75 164 ASP A CA 1
ATOM 1268 C C . ASP A 1 164 ? -3.908 -8.590 14.477 1.00 75.75 164 ASP A C 1
ATOM 1270 O O . ASP A 1 164 ? -3.664 -9.765 14.748 1.00 75.75 164 ASP A O 1
ATOM 1274 N N . ASN A 1 165 ? -5.174 -8.170 14.360 1.00 77.19 165 ASN A N 1
ATOM 1275 C CA . ASN A 1 165 ? -6.357 -9.030 14.528 1.00 77.19 165 ASN A CA 1
ATOM 1276 C C . ASN A 1 165 ? -6.442 -9.767 15.881 1.00 77.19 165 ASN A C 1
ATOM 1278 O O . ASN A 1 165 ? -6.927 -10.895 15.968 1.00 77.19 165 ASN A O 1
ATOM 1282 N N . ASN A 1 166 ? -5.996 -9.122 16.960 1.00 80.44 166 ASN A N 1
ATOM 1283 C CA . ASN A 1 166 ? -5.985 -9.700 18.308 1.00 80.44 166 ASN A CA 1
ATOM 1284 C C . ASN A 1 166 ? -6.781 -8.855 19.318 1.00 80.44 166 ASN A C 1
ATOM 1286 O O . ASN A 1 166 ? -6.509 -8.857 20.519 1.00 80.44 166 ASN A O 1
ATOM 1290 N N . LEU A 1 167 ? -7.752 -8.081 18.825 1.00 86.38 167 LEU A N 1
ATOM 1291 C CA . LEU A 1 167 ? -8.533 -7.159 19.642 1.00 86.38 167 LEU A CA 1
ATOM 1292 C C . LEU A 1 167 ? -9.666 -7.896 20.373 1.00 86.38 167 LEU A C 1
ATOM 1294 O O . LEU A 1 167 ? -10.628 -8.376 19.755 1.00 86.38 167 LEU A O 1
ATOM 1298 N N . SER A 1 168 ? -9.563 -7.958 21.703 1.00 90.56 168 SER A N 1
ATOM 1299 C CA . SER A 1 168 ? -10.617 -8.503 22.561 1.00 90.56 168 SER A CA 1
ATOM 1300 C C . SER A 1 168 ? -11.904 -7.672 22.461 1.00 90.56 168 SER A C 1
ATOM 1302 O O . SER A 1 168 ? -11.899 -6.537 21.986 1.00 90.56 168 SER A O 1
ATOM 1304 N N . GLU A 1 169 ? -13.038 -8.224 22.899 1.00 91.00 169 GLU A N 1
ATOM 1305 C CA . GLU A 1 169 ? -14.306 -7.482 22.894 1.00 91.00 169 GLU A CA 1
ATOM 1306 C C . GLU A 1 169 ? -14.244 -6.224 23.770 1.00 91.00 169 GLU A C 1
ATOM 1308 O O . GLU A 1 169 ? -14.651 -5.153 23.324 1.00 91.00 169 GLU A O 1
ATOM 1313 N N . ALA A 1 170 ? -13.643 -6.330 24.958 1.00 92.81 170 ALA A N 1
ATOM 1314 C CA . ALA A 1 170 ? -13.452 -5.199 25.860 1.00 92.81 170 ALA A CA 1
ATOM 1315 C C . ALA A 1 170 ? -12.521 -4.133 25.259 1.00 92.81 170 ALA A C 1
ATOM 1317 O O . ALA A 1 170 ? -12.870 -2.952 25.257 1.00 92.81 170 ALA A O 1
ATOM 1318 N N . ASP A 1 171 ? -11.382 -4.545 24.691 1.00 94.38 171 ASP A N 1
ATOM 1319 C CA . ASP A 1 171 ? -10.438 -3.619 24.052 1.00 94.38 171 ASP A CA 1
ATOM 1320 C C . ASP A 1 171 ? -11.056 -2.953 22.806 1.00 94.38 171 ASP A C 1
ATOM 1322 O O . ASP A 1 171 ? -10.747 -1.803 22.502 1.00 94.38 171 ASP A O 1
ATOM 1326 N N . ARG A 1 172 ? -11.965 -3.633 22.090 1.00 94.19 172 ARG A N 1
ATOM 1327 C CA . ARG A 1 172 ? -12.699 -3.046 20.957 1.00 94.19 172 ARG A CA 1
ATOM 1328 C C . ARG A 1 172 ? -13.649 -1.949 21.408 1.00 94.19 172 ARG A C 1
ATOM 1330 O O . ARG A 1 172 ? -13.654 -0.880 20.803 1.00 94.19 172 ARG A O 1
ATOM 1337 N N . THR A 1 173 ? -14.440 -2.193 22.451 1.00 94.94 173 THR A N 1
ATOM 1338 C CA . THR A 1 173 ? -15.315 -1.161 23.024 1.00 94.94 173 THR A CA 1
ATOM 1339 C C . THR A 1 173 ? -14.494 0.036 23.489 1.00 94.94 173 THR A C 1
ATOM 1341 O O . THR A 1 173 ? -14.818 1.172 23.158 1.00 94.94 173 THR A O 1
ATOM 1344 N N . GLU A 1 174 ? -13.381 -0.226 24.170 1.00 95.44 174 GLU A N 1
ATOM 1345 C CA . GLU A 1 174 ? -12.462 0.805 24.640 1.00 95.44 174 GLU A CA 1
ATOM 1346 C C . GLU A 1 174 ? -11.860 1.631 23.491 1.00 95.44 174 GLU A C 1
ATOM 1348 O O . GLU A 1 174 ? -11.828 2.861 23.565 1.00 95.44 174 GLU A O 1
ATOM 1353 N N . LEU A 1 175 ? -11.419 0.974 22.413 1.00 95.06 175 LEU A N 1
ATOM 1354 C CA . LEU A 1 175 ? -10.915 1.644 21.218 1.00 95.06 175 LEU A CA 1
ATOM 1355 C C . LEU A 1 175 ? -12.001 2.512 20.569 1.00 95.06 175 LEU A C 1
ATOM 1357 O O . LEU A 1 175 ? -11.737 3.671 20.264 1.00 95.06 175 LEU A O 1
ATOM 1361 N N . GLN A 1 176 ? -13.224 1.999 20.401 1.00 96.12 176 GLN A N 1
ATOM 1362 C CA . GLN A 1 176 ? -14.335 2.782 19.843 1.00 96.12 176 GLN A CA 1
ATOM 1363 C C . GLN A 1 176 ? -14.609 4.042 20.665 1.00 96.12 176 GLN A C 1
ATOM 1365 O O . GLN A 1 176 ? -14.732 5.129 20.103 1.00 96.12 176 GLN A O 1
ATOM 1370 N N . ASP A 1 177 ? -14.657 3.925 21.991 1.00 96.06 177 ASP A N 1
ATOM 1371 C CA . ASP A 1 177 ? -14.908 5.071 22.862 1.00 96.06 177 ASP A CA 1
ATOM 1372 C C . ASP A 1 177 ? -13.770 6.097 22.788 1.00 96.06 177 ASP A C 1
ATOM 1374 O O . ASP A 1 177 ? -14.025 7.303 22.758 1.00 96.06 177 ASP A O 1
ATOM 1378 N N . LEU A 1 178 ? -12.514 5.652 22.697 1.00 95.31 178 LEU A N 1
ATOM 1379 C CA . LEU A 1 178 ? -11.374 6.549 22.493 1.00 95.31 178 LEU A CA 1
ATOM 1380 C C . LEU A 1 178 ? -11.468 7.308 21.164 1.00 95.31 178 LEU A C 1
ATOM 1382 O O . LEU A 1 178 ? -11.238 8.519 21.136 1.00 95.31 178 LEU A O 1
ATOM 1386 N N . LEU A 1 179 ? -11.822 6.613 20.081 1.00 96.25 179 LEU A N 1
ATOM 1387 C CA . LEU A 1 179 ? -11.909 7.194 18.741 1.00 96.25 179 LEU A CA 1
ATOM 1388 C C . LEU A 1 179 ? -13.098 8.155 18.603 1.00 96.25 179 LEU A C 1
ATOM 1390 O O . LEU A 1 179 ? -12.948 9.232 18.025 1.00 96.25 179 LEU A O 1
ATOM 1394 N N . ARG A 1 180 ? -14.259 7.827 19.183 1.00 96.25 180 ARG A N 1
ATOM 1395 C CA . ARG A 1 180 ? -15.433 8.718 19.169 1.00 96.25 180 ARG A CA 1
ATOM 1396 C C . ARG A 1 180 ? -15.174 10.039 19.884 1.00 96.25 180 ARG A C 1
ATOM 1398 O O . ARG A 1 180 ? -15.610 11.093 19.429 1.00 96.25 180 ARG A O 1
ATOM 1405 N N . ASN A 1 181 ? -14.467 9.989 21.010 1.00 94.88 181 ASN A N 1
ATOM 1406 C CA . ASN A 1 181 ? -14.358 11.131 21.916 1.00 94.88 181 ASN A CA 1
ATOM 1407 C C . ASN A 1 181 ? -13.142 12.033 21.653 1.00 94.88 181 ASN A C 1
ATOM 1409 O O . ASN A 1 181 ? -12.992 13.052 22.326 1.00 94.88 181 ASN A O 1
ATOM 1413 N N . SER A 1 182 ? -12.265 11.699 20.701 1.00 94.81 182 SER A N 1
ATOM 1414 C CA . SER A 1 182 ? -11.082 12.517 20.415 1.00 94.81 182 SER A CA 1
ATOM 1415 C C . SER A 1 182 ? -10.673 12.487 18.944 1.00 94.81 182 SER A C 1
ATOM 1417 O O . SER A 1 182 ? -10.406 11.436 18.366 1.00 94.81 182 SER A O 1
ATOM 1419 N N . LEU A 1 183 ? -10.589 13.675 18.332 1.00 92.44 183 LEU A N 1
ATOM 1420 C CA . LEU A 1 183 ? -10.010 13.849 16.995 1.00 92.44 183 LEU A CA 1
ATOM 1421 C C . LEU A 1 183 ? -8.511 13.522 16.985 1.00 92.44 183 LEU A C 1
ATOM 1423 O O . LEU A 1 183 ? -8.031 12.888 16.054 1.00 92.44 183 LEU A O 1
ATOM 1427 N N . GLU A 1 184 ? -7.796 13.894 18.047 1.00 89.69 184 GLU A N 1
ATOM 1428 C CA . GLU A 1 184 ? -6.370 13.597 18.206 1.00 89.69 184 GLU A CA 1
ATOM 1429 C C . GLU A 1 184 ? -6.124 12.082 18.237 1.00 89.69 184 GLU A C 1
ATOM 1431 O O . GLU A 1 184 ? -5.272 11.587 17.508 1.00 89.69 184 GLU A O 1
ATOM 1436 N N . ARG A 1 185 ? -6.944 11.315 18.974 1.00 92.25 185 ARG A N 1
ATOM 1437 C CA . ARG A 1 185 ? -6.826 9.845 19.008 1.00 92.25 185 ARG A CA 1
ATOM 1438 C C . ARG A 1 185 ? -7.154 9.187 17.672 1.00 92.25 185 ARG A C 1
ATOM 1440 O O . ARG A 1 185 ? -6.530 8.187 17.331 1.00 92.25 185 ARG A O 1
ATOM 1447 N N . ARG A 1 186 ? -8.094 9.744 16.901 1.00 94.19 186 ARG A N 1
ATOM 1448 C CA . ARG A 1 186 ? -8.356 9.290 15.525 1.00 94.19 186 ARG A CA 1
ATOM 1449 C C . ARG A 1 186 ? -7.153 9.524 14.623 1.00 94.19 186 ARG A C 1
ATOM 1451 O O . ARG A 1 186 ? -6.740 8.598 13.934 1.00 94.19 186 ARG A O 1
ATOM 1458 N N . ALA A 1 187 ? -6.574 10.722 14.667 1.00 89.19 187 ALA A N 1
ATOM 1459 C CA . ALA A 1 187 ? -5.391 11.057 13.882 1.00 89.19 187 ALA A CA 1
ATOM 1460 C C . ALA A 1 187 ? -4.195 10.162 14.251 1.00 89.19 187 ALA A C 1
ATOM 1462 O O . ALA A 1 187 ? -3.533 9.628 13.366 1.00 89.19 187 ALA A O 1
ATOM 1463 N N . GLU A 1 188 ? -3.958 9.925 15.544 1.00 87.19 188 GLU A N 1
ATOM 1464 C CA . GLU A 1 188 ? -2.917 9.005 16.017 1.00 87.19 188 GLU A CA 1
ATOM 1465 C C . GLU A 1 188 ? -3.147 7.563 15.548 1.00 87.19 188 GLU A C 1
ATOM 1467 O O . GLU A 1 188 ? -2.204 6.902 15.111 1.00 87.19 188 GLU A O 1
ATOM 1472 N N . TYR A 1 189 ? -4.387 7.070 15.620 1.00 91.50 189 TYR A N 1
ATOM 1473 C CA . TYR A 1 189 ? -4.713 5.712 15.193 1.00 91.50 189 TYR A CA 1
ATOM 1474 C C . TYR A 1 189 ? -4.515 5.523 13.686 1.00 91.50 189 TYR A C 1
ATOM 1476 O O . TYR A 1 189 ? -3.890 4.551 13.263 1.00 91.50 189 TYR A O 1
ATOM 1484 N N . LEU A 1 190 ? -4.977 6.479 12.876 1.00 90.38 190 LEU A N 1
ATOM 1485 C CA . LEU A 1 190 ? -4.775 6.473 11.425 1.00 90.38 190 LEU A CA 1
ATOM 1486 C C . LEU A 1 190 ? -3.294 6.592 11.054 1.00 90.38 190 LEU A C 1
ATOM 1488 O O . LEU A 1 190 ? -2.828 5.894 10.154 1.00 90.38 190 LEU A O 1
ATOM 1492 N N . ALA A 1 191 ? -2.529 7.419 11.773 1.00 84.00 191 ALA A N 1
ATOM 1493 C CA . ALA A 1 191 ? -1.086 7.518 11.584 1.00 84.00 191 ALA A CA 1
ATOM 1494 C C . ALA A 1 191 ? -0.378 6.194 11.917 1.00 84.00 191 ALA A C 1
ATOM 1496 O O . ALA A 1 191 ? 0.511 5.777 11.172 1.00 84.00 191 ALA A O 1
ATOM 1497 N N . TYR A 1 192 ? -0.796 5.509 12.987 1.00 86.00 192 TYR A N 1
ATOM 1498 C CA . TYR A 1 192 ? -0.287 4.185 13.345 1.00 86.00 192 TYR A CA 1
ATOM 1499 C C . TYR A 1 192 ? -0.608 3.146 12.261 1.00 86.00 192 TYR A C 1
ATOM 1501 O O . TYR A 1 192 ? 0.300 2.470 11.780 1.00 86.00 192 TYR A O 1
ATOM 1509 N N . ALA A 1 193 ? -1.870 3.048 11.832 1.00 86.88 193 ALA A N 1
ATOM 1510 C CA . ALA A 1 193 ? -2.295 2.109 10.792 1.00 86.88 193 ALA A CA 1
ATOM 1511 C C . ALA A 1 193 ? -1.602 2.385 9.445 1.00 86.88 193 ALA A C 1
ATOM 1513 O O . ALA A 1 193 ? -1.184 1.458 8.753 1.00 86.88 193 ALA A O 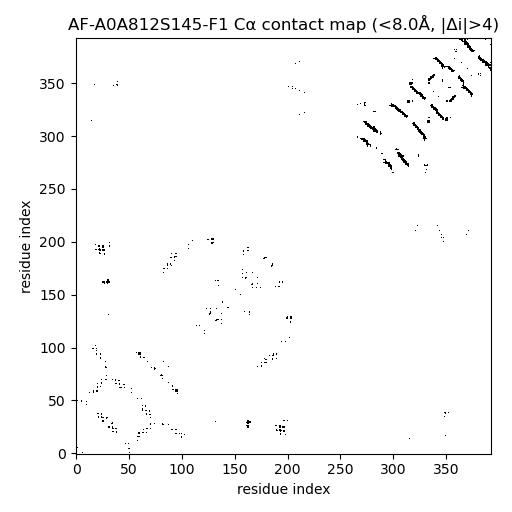1
ATOM 1514 N N . GLY A 1 194 ? -1.412 3.661 9.099 1.00 83.00 194 GLY A N 1
ATOM 1515 C CA . GLY A 1 194 ? -0.640 4.082 7.932 1.00 83.00 194 GLY A CA 1
ATOM 1516 C C . GLY A 1 194 ? 0.827 3.660 8.005 1.00 83.00 194 GLY A C 1
ATOM 1517 O O . GLY A 1 194 ? 1.333 3.067 7.059 1.00 83.00 194 GLY A O 1
ATOM 1518 N N . MET A 1 195 ? 1.493 3.893 9.141 1.00 80.31 195 MET A N 1
ATOM 1519 C CA . MET A 1 195 ? 2.875 3.450 9.358 1.00 80.31 195 MET A CA 1
ATOM 1520 C C . MET A 1 195 ? 3.003 1.922 9.292 1.00 80.31 195 MET A C 1
ATOM 1522 O O . MET A 1 195 ? 3.964 1.409 8.725 1.00 80.31 195 MET A O 1
ATOM 1526 N N . HIS A 1 196 ? 2.038 1.197 9.856 1.00 79.88 196 HIS A N 1
ATOM 1527 C CA . HIS A 1 196 ? 1.981 -0.261 9.805 1.00 79.88 196 HIS A CA 1
ATOM 1528 C C . HIS A 1 196 ? 1.860 -0.767 8.357 1.00 79.88 196 HIS A C 1
ATOM 1530 O O . HIS A 1 196 ? 2.598 -1.666 7.959 1.00 79.88 196 HIS A O 1
ATOM 1536 N N . ALA A 1 197 ? 1.011 -0.132 7.541 1.00 80.00 197 ALA A N 1
ATOM 1537 C CA . ALA A 1 197 ? 0.896 -0.420 6.111 1.00 80.00 197 ALA A CA 1
ATOM 1538 C C . ALA A 1 197 ? 2.201 -0.129 5.346 1.00 80.00 197 ALA A C 1
ATOM 1540 O O . ALA A 1 197 ? 2.656 -0.952 4.552 1.00 80.00 197 ALA A O 1
ATOM 1541 N N . ASP A 1 198 ? 2.832 1.017 5.617 1.00 76.50 198 ASP A N 1
ATOM 1542 C CA . ASP A 1 198 ? 4.086 1.409 4.968 1.00 76.50 198 ASP A CA 1
ATOM 1543 C C . ASP A 1 198 ? 5.239 0.448 5.330 1.00 76.50 198 ASP A C 1
ATOM 1545 O O . ASP A 1 198 ? 6.074 0.136 4.480 1.00 76.50 198 ASP A O 1
ATOM 1549 N N . LEU A 1 199 ? 5.270 -0.075 6.563 1.00 78.38 199 LEU A N 1
ATOM 1550 C CA . LEU A 1 199 ? 6.234 -1.092 6.998 1.00 78.38 199 LEU A CA 1
ATOM 1551 C C . LEU A 1 199 ? 6.035 -2.435 6.286 1.00 78.38 199 LEU A C 1
ATOM 1553 O O . LEU A 1 199 ? 7.020 -3.016 5.829 1.00 78.38 199 LEU A O 1
ATOM 1557 N N . PHE A 1 200 ? 4.789 -2.902 6.140 1.00 76.81 200 PHE A N 1
ATOM 1558 C CA . PHE A 1 200 ? 4.479 -4.093 5.340 1.00 76.81 200 PHE A CA 1
ATOM 1559 C C . PHE A 1 200 ? 4.949 -3.938 3.894 1.00 76.81 200 PHE A C 1
ATOM 1561 O O . PHE A 1 200 ? 5.636 -4.818 3.372 1.00 76.81 200 PHE A O 1
ATOM 1568 N N . GLY A 1 201 ? 4.642 -2.797 3.272 1.00 70.56 201 GLY A N 1
ATOM 1569 C CA . GLY A 1 201 ? 5.099 -2.481 1.922 1.00 70.56 201 GLY A CA 1
ATOM 1570 C C . GLY A 1 201 ? 6.625 -2.505 1.813 1.00 70.56 201 GLY A C 1
ATOM 1571 O O . GLY A 1 201 ? 7.174 -3.211 0.970 1.00 70.56 201 GLY A O 1
ATOM 1572 N N . ALA A 1 202 ? 7.322 -1.794 2.703 1.00 71.81 202 ALA A N 1
ATOM 1573 C CA . ALA A 1 202 ? 8.781 -1.701 2.693 1.00 71.81 202 ALA A CA 1
ATOM 1574 C C . ALA A 1 202 ? 9.476 -3.058 2.900 1.00 71.81 202 ALA A C 1
ATOM 1576 O O . ALA A 1 202 ? 10.454 -3.362 2.215 1.00 71.81 202 ALA A O 1
ATOM 1577 N N . VAL A 1 203 ? 8.978 -3.885 3.824 1.00 71.44 203 VAL A N 1
ATOM 1578 C CA . VAL A 1 203 ? 9.541 -5.216 4.093 1.00 71.44 203 VAL A CA 1
ATOM 1579 C C . VAL A 1 203 ? 9.273 -6.176 2.944 1.00 71.44 203 VAL A C 1
ATOM 1581 O O . VAL A 1 203 ? 10.191 -6.892 2.536 1.00 71.44 203 VAL A O 1
ATOM 1584 N N . ARG A 1 204 ? 8.061 -6.162 2.375 1.00 69.81 204 ARG A N 1
ATOM 1585 C CA . ARG A 1 204 ? 7.761 -6.957 1.182 1.00 69.81 204 ARG A CA 1
ATOM 1586 C C . ARG A 1 204 ? 8.698 -6.567 0.039 1.00 69.81 204 ARG A C 1
ATOM 1588 O O . ARG A 1 204 ? 9.366 -7.443 -0.493 1.00 69.81 204 ARG A O 1
ATOM 1595 N N . LEU A 1 205 ? 8.835 -5.271 -0.258 1.00 65.50 205 LEU A N 1
ATOM 1596 C CA . LEU A 1 205 ? 9.747 -4.758 -1.292 1.00 65.50 205 LEU A CA 1
ATOM 1597 C C . LEU A 1 205 ? 11.199 -5.204 -1.065 1.00 65.50 205 LEU A C 1
ATOM 1599 O O . LEU A 1 205 ? 11.861 -5.639 -2.005 1.00 65.50 205 LEU A O 1
ATOM 1603 N N . ALA A 1 206 ? 11.695 -5.144 0.174 1.00 67.56 206 ALA A N 1
ATOM 1604 C CA . ALA A 1 206 ? 13.041 -5.608 0.504 1.00 67.56 206 ALA A CA 1
ATOM 1605 C C . ALA A 1 206 ? 13.212 -7.118 0.261 1.00 67.56 206 ALA A C 1
ATOM 1607 O O . ALA A 1 206 ? 14.201 -7.522 -0.349 1.00 67.56 206 ALA A O 1
ATOM 1608 N N . ARG A 1 207 ? 12.234 -7.940 0.669 1.00 65.38 207 ARG A N 1
ATOM 1609 C CA . ARG A 1 207 ? 12.237 -9.392 0.433 1.00 65.38 207 ARG A CA 1
ATOM 1610 C C . ARG A 1 207 ? 12.256 -9.714 -1.055 1.00 65.38 207 ARG A C 1
ATOM 1612 O O . ARG A 1 207 ? 13.054 -10.546 -1.484 1.00 65.38 207 ARG A O 1
ATOM 1619 N N . VAL A 1 208 ? 11.401 -9.048 -1.830 1.00 57.53 208 VAL A N 1
ATOM 1620 C CA . VAL A 1 208 ? 11.328 -9.282 -3.272 1.00 57.53 208 VAL A CA 1
ATOM 1621 C C . VAL A 1 208 ? 12.646 -8.903 -3.934 1.00 57.53 208 VAL A C 1
ATOM 1623 O O . VAL A 1 208 ? 13.198 -9.676 -4.711 1.00 57.53 208 VAL A O 1
ATOM 1626 N N . ARG A 1 209 ? 13.201 -7.740 -3.579 1.00 60.69 209 ARG A N 1
ATOM 1627 C CA . ARG A 1 209 ? 14.497 -7.288 -4.088 1.00 60.69 209 ARG A CA 1
ATOM 1628 C C . ARG A 1 209 ? 15.597 -8.310 -3.809 1.00 60.69 209 ARG A C 1
ATOM 1630 O O . ARG A 1 209 ? 16.358 -8.637 -4.713 1.00 60.69 209 ARG A O 1
ATOM 1637 N N . ASP A 1 210 ? 15.664 -8.842 -2.592 1.00 65.19 210 ASP A N 1
ATOM 1638 C CA . ASP A 1 210 ? 16.662 -9.849 -2.224 1.00 65.19 210 ASP A CA 1
ATOM 1639 C C . ASP A 1 210 ? 16.463 -11.168 -2.996 1.00 65.19 210 ASP A C 1
ATOM 1641 O O . ASP A 1 210 ? 17.439 -11.797 -3.408 1.00 65.19 210 ASP A O 1
ATOM 1645 N N . ASN A 1 211 ? 15.214 -11.584 -3.230 1.00 60.38 211 ASN A N 1
ATOM 1646 C CA . ASN A 1 211 ? 14.893 -12.753 -4.056 1.00 60.38 211 ASN A CA 1
ATOM 1647 C C . ASN A 1 211 ? 15.313 -12.547 -5.518 1.00 60.38 211 ASN A C 1
ATOM 1649 O O . ASN A 1 211 ? 15.936 -13.429 -6.107 1.00 60.38 211 ASN A O 1
ATOM 1653 N N . ILE A 1 212 ? 15.021 -11.372 -6.077 1.00 55.84 212 ILE A N 1
ATOM 1654 C CA . ILE A 1 212 ? 15.382 -10.989 -7.444 1.00 55.84 212 ILE A CA 1
ATOM 1655 C C . ILE A 1 212 ? 16.895 -11.013 -7.631 1.00 55.84 212 ILE A C 1
ATOM 1657 O O . ILE A 1 212 ? 17.381 -11.636 -8.573 1.00 55.84 212 ILE A O 1
ATOM 1661 N N . LEU A 1 213 ? 17.643 -10.376 -6.727 1.00 60.97 213 LEU A N 1
ATOM 1662 C CA . LEU A 1 213 ? 19.103 -10.344 -6.800 1.00 60.97 213 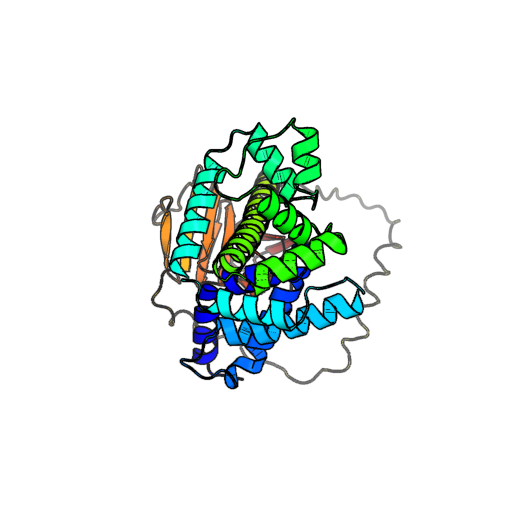LEU A CA 1
ATOM 1663 C C . LEU A 1 213 ? 19.683 -11.762 -6.761 1.00 60.97 213 LEU A C 1
ATOM 1665 O O . LEU A 1 213 ? 20.537 -12.097 -7.577 1.00 60.97 213 LEU A O 1
ATOM 1669 N N . ARG A 1 214 ? 19.149 -12.635 -5.897 1.00 63.28 214 ARG A N 1
ATOM 1670 C CA . ARG A 1 214 ? 19.554 -14.047 -5.843 1.00 63.28 214 ARG A CA 1
ATOM 1671 C C . ARG A 1 214 ? 19.244 -14.807 -7.128 1.00 63.28 214 ARG A C 1
ATOM 1673 O O . ARG A 1 214 ? 20.037 -15.661 -7.508 1.00 63.28 214 ARG A O 1
ATOM 1680 N N . GLU A 1 215 ? 18.102 -14.563 -7.767 1.00 57.75 215 GLU A N 1
ATOM 1681 C CA . GLU A 1 215 ? 17.735 -15.250 -9.013 1.00 57.75 215 GLU A CA 1
ATOM 1682 C C . GLU A 1 215 ? 18.581 -14.766 -10.195 1.00 57.75 215 GLU A C 1
ATOM 1684 O O . GLU A 1 215 ? 19.004 -15.570 -11.021 1.00 57.75 215 GLU A O 1
ATOM 1689 N N . ILE A 1 216 ? 18.891 -13.472 -10.237 1.00 52.44 216 ILE A N 1
ATOM 1690 C CA . ILE A 1 216 ? 19.807 -12.878 -11.213 1.00 52.44 216 ILE A CA 1
ATOM 1691 C C . ILE A 1 216 ? 21.231 -13.441 -11.041 1.00 52.44 216 ILE A C 1
ATOM 1693 O O . ILE A 1 216 ? 21.869 -13.818 -12.025 1.00 52.44 216 ILE A O 1
ATOM 1697 N N . GLU A 1 217 ? 21.706 -13.587 -9.801 1.00 54.59 217 GLU A N 1
ATOM 1698 C CA . GLU A 1 217 ? 23.013 -14.178 -9.483 1.00 54.59 217 GLU A CA 1
ATOM 1699 C C . GLU A 1 217 ? 23.097 -15.691 -9.747 1.00 54.59 217 GLU A C 1
ATOM 1701 O O . GLU A 1 217 ? 24.200 -16.254 -9.782 1.00 54.59 217 GLU A O 1
ATOM 1706 N N . ARG A 1 218 ? 21.967 -16.389 -9.949 1.00 51.88 218 ARG A N 1
ATOM 1707 C CA . ARG A 1 218 ? 22.010 -17.813 -10.294 1.00 51.88 218 ARG A CA 1
ATOM 1708 C C . ARG A 1 218 ? 22.618 -17.978 -11.688 1.00 51.88 218 ARG A C 1
ATOM 1710 O O . ARG A 1 218 ? 22.083 -17.450 -12.665 1.00 51.88 218 ARG A O 1
ATOM 1717 N N . PRO A 1 219 ? 23.695 -18.773 -11.836 1.00 40.31 219 PRO A N 1
ATOM 1718 C CA . PRO A 1 219 ? 24.208 -19.092 -13.157 1.00 40.31 219 PRO A CA 1
ATOM 1719 C C . PRO A 1 219 ? 23.100 -19.781 -13.951 1.00 40.31 219 PRO A C 1
ATOM 1721 O O . PRO A 1 219 ? 22.483 -20.725 -13.452 1.00 40.31 219 PRO A O 1
ATOM 1724 N N . ALA A 1 220 ? 22.856 -19.308 -15.179 1.00 42.34 220 ALA A N 1
ATOM 1725 C CA . ALA A 1 220 ? 21.870 -19.894 -16.077 1.00 42.34 220 ALA A CA 1
ATOM 1726 C C . ALA A 1 220 ? 22.074 -21.411 -16.103 1.00 42.34 220 ALA A C 1
ATOM 1728 O O . ALA A 1 220 ? 23.122 -21.898 -16.541 1.00 42.34 220 ALA A O 1
ATOM 1729 N N . ALA A 1 221 ? 21.102 -22.158 -15.578 1.00 34.19 221 ALA A N 1
ATOM 1730 C CA . ALA A 1 221 ? 21.164 -23.603 -15.603 1.00 34.19 221 ALA A CA 1
ATOM 1731 C C . ALA A 1 221 ? 21.261 -24.021 -17.072 1.00 34.19 221 ALA A C 1
ATOM 1733 O O . ALA A 1 221 ? 20.310 -23.893 -17.844 1.00 34.19 221 ALA A O 1
ATOM 1734 N N . THR A 1 222 ? 22.435 -24.500 -17.479 1.00 29.52 222 THR A N 1
ATOM 1735 C CA . THR A 1 222 ? 22.606 -25.143 -18.773 1.00 29.52 222 THR A CA 1
ATOM 1736 C C . THR A 1 222 ? 21.837 -26.450 -18.697 1.00 29.52 222 THR A C 1
ATOM 1738 O O . THR A 1 222 ? 22.341 -27.473 -18.236 1.00 29.52 222 THR A O 1
ATOM 1741 N N . VAL A 1 223 ? 20.576 -26.428 -19.131 1.00 29.80 223 VAL A N 1
ATOM 1742 C CA . VAL A 1 223 ? 19.856 -27.660 -19.435 1.00 29.80 223 VAL A CA 1
ATOM 1743 C C . VAL A 1 223 ? 20.561 -28.268 -20.641 1.00 29.80 223 VAL A C 1
ATOM 1745 O O . VAL A 1 223 ? 20.278 -27.958 -21.796 1.00 29.80 223 VAL A O 1
ATOM 1748 N N . ALA A 1 224 ? 21.552 -29.112 -20.362 1.00 25.38 224 ALA A N 1
ATOM 1749 C CA . ALA A 1 224 ? 22.203 -29.928 -21.362 1.00 25.38 224 ALA A CA 1
ATOM 1750 C C . ALA A 1 224 ? 21.152 -30.886 -21.928 1.00 25.38 224 ALA A C 1
ATOM 1752 O O . ALA A 1 224 ? 20.818 -31.901 -21.312 1.00 25.38 224 ALA A O 1
ATOM 1753 N N . VAL A 1 225 ? 20.634 -30.577 -23.117 1.00 30.27 225 VAL A N 1
ATOM 1754 C CA . VAL A 1 225 ? 19.877 -31.539 -23.916 1.00 30.27 225 VAL A CA 1
ATOM 1755 C C . VAL A 1 225 ? 20.855 -32.639 -24.323 1.00 30.27 225 VAL A C 1
ATOM 1757 O O . VAL A 1 225 ? 21.522 -32.577 -25.355 1.00 30.27 225 VAL A O 1
ATOM 1760 N N . ARG A 1 226 ? 20.993 -33.662 -23.474 1.00 26.64 226 ARG A N 1
ATOM 1761 C CA . ARG A 1 226 ? 21.697 -34.892 -23.831 1.00 26.64 226 ARG A CA 1
ATOM 1762 C C . ARG A 1 226 ? 20.844 -35.629 -24.854 1.00 26.64 226 ARG A C 1
ATOM 1764 O O . ARG A 1 226 ? 19.877 -36.305 -24.516 1.00 26.64 226 ARG A O 1
ATOM 1771 N N . GLY A 1 227 ? 21.232 -35.491 -26.119 1.00 36.53 227 GLY A N 1
ATOM 1772 C CA . GLY A 1 227 ? 20.741 -36.310 -27.216 1.00 36.53 227 GLY A CA 1
ATOM 1773 C C . GLY A 1 227 ? 20.994 -37.789 -26.929 1.00 36.53 227 GLY A C 1
ATOM 1774 O O . GLY A 1 227 ? 22.112 -38.278 -27.052 1.00 36.53 227 GLY A O 1
ATOM 1775 N N . GLY A 1 228 ? 19.940 -38.502 -26.544 1.00 26.98 228 GLY A N 1
ATOM 1776 C CA . GLY A 1 228 ? 19.949 -39.942 -26.336 1.00 26.98 228 GLY A CA 1
ATOM 1777 C C . GLY A 1 228 ? 18.629 -40.524 -26.815 1.00 26.98 228 GLY A C 1
ATOM 1778 O O . GLY A 1 228 ? 17.615 -40.434 -26.132 1.00 26.98 228 GLY A O 1
ATOM 1779 N N . ARG A 1 229 ? 18.633 -41.108 -28.017 1.00 39.12 229 ARG A N 1
ATOM 1780 C CA . ARG A 1 229 ? 17.504 -41.864 -28.571 1.00 39.12 229 ARG A CA 1
ATOM 1781 C C . ARG A 1 229 ? 17.172 -43.041 -27.643 1.00 39.12 229 ARG A C 1
ATOM 1783 O O . ARG A 1 229 ? 17.847 -44.062 -27.697 1.00 39.12 229 ARG A O 1
ATOM 1790 N N . SER A 1 230 ? 16.110 -42.932 -26.848 1.00 30.75 230 SER A N 1
ATOM 1791 C CA . SER A 1 230 ? 15.455 -44.082 -26.216 1.00 30.75 230 SER A CA 1
ATOM 1792 C C . SER A 1 230 ? 13.941 -43.914 -26.286 1.00 30.75 230 SER A C 1
ATOM 1794 O O . SER A 1 230 ? 13.383 -42.868 -25.971 1.00 30.75 230 SER A O 1
ATOM 1796 N N . ARG A 1 231 ? 13.283 -44.949 -26.800 1.00 37.44 231 ARG A N 1
ATOM 1797 C CA . ARG A 1 231 ? 11.951 -44.920 -27.413 1.00 37.44 231 ARG A CA 1
ATOM 1798 C C . ARG A 1 231 ? 10.816 -45.239 -26.428 1.00 37.44 231 ARG A C 1
ATOM 1800 O O . ARG A 1 231 ? 9.802 -45.783 -26.843 1.00 37.44 231 ARG A O 1
ATOM 1807 N N . ALA A 1 232 ? 10.970 -44.937 -25.139 1.00 38.41 232 ALA A N 1
ATOM 1808 C CA . ALA A 1 232 ? 10.061 -45.448 -24.110 1.00 38.41 232 ALA A CA 1
ATOM 1809 C C . ALA A 1 232 ? 9.766 -44.458 -22.968 1.00 38.41 232 ALA A C 1
ATOM 1811 O O . ALA A 1 232 ? 9.929 -44.818 -21.814 1.00 38.41 232 ALA A O 1
ATOM 1812 N N . VAL A 1 233 ? 9.309 -43.236 -23.272 1.00 34.75 233 VAL A N 1
ATOM 1813 C CA . VAL A 1 233 ? 8.544 -42.385 -22.330 1.00 34.75 233 VAL A CA 1
ATOM 1814 C C . VAL A 1 233 ? 7.597 -41.479 -23.139 1.00 34.75 233 VAL A C 1
ATOM 1816 O O . VAL A 1 233 ? 7.866 -40.304 -23.346 1.00 34.75 233 VAL A O 1
ATOM 1819 N N . TRP A 1 234 ? 6.500 -42.032 -23.665 1.00 34.22 234 TRP A N 1
ATOM 1820 C CA . TRP A 1 234 ? 5.432 -41.272 -24.346 1.00 34.22 234 TRP A CA 1
ATOM 1821 C C . TRP A 1 234 ? 4.071 -41.521 -23.683 1.00 34.22 234 TRP A C 1
ATOM 1823 O O . TRP A 1 234 ? 3.103 -41.893 -24.339 1.00 34.22 234 TRP A O 1
ATOM 1833 N N . SER A 1 235 ? 3.978 -41.339 -22.364 1.00 35.47 235 SER A N 1
ATOM 1834 C CA . SER A 1 235 ? 2.689 -41.508 -21.672 1.00 35.47 235 SER A CA 1
ATOM 1835 C C . SER A 1 235 ? 2.400 -40.555 -20.507 1.00 35.47 235 SER A C 1
ATOM 1837 O O . SER A 1 235 ? 1.392 -40.749 -19.842 1.00 35.47 235 SER A O 1
ATOM 1839 N N . VAL A 1 236 ? 3.174 -39.479 -20.287 1.00 34.78 236 VAL A N 1
ATOM 1840 C CA . VAL A 1 236 ? 2.819 -38.472 -19.250 1.00 34.78 236 VAL A CA 1
ATOM 1841 C C . VAL A 1 236 ? 2.743 -37.019 -19.755 1.00 34.78 236 VAL A C 1
ATOM 1843 O O . VAL A 1 236 ? 2.110 -36.190 -19.120 1.00 34.78 236 VAL A O 1
ATOM 1846 N N . VAL A 1 237 ? 3.225 -36.697 -20.959 1.00 31.94 237 VAL A N 1
ATOM 1847 C CA . VAL A 1 237 ? 3.080 -35.334 -21.538 1.00 31.94 237 VAL A CA 1
ATOM 1848 C C . VAL A 1 237 ? 1.770 -35.163 -22.341 1.00 31.94 237 VAL A C 1
ATOM 1850 O O . VAL A 1 237 ? 1.410 -34.070 -22.761 1.00 31.94 237 VAL A O 1
ATOM 1853 N N . GLY A 1 238 ? 0.990 -36.236 -22.514 1.00 33.97 238 GLY A N 1
ATOM 1854 C CA . GLY A 1 238 ? -0.223 -36.242 -23.343 1.00 33.97 238 GLY A CA 1
ATOM 1855 C C . GLY A 1 238 ? -1.526 -35.792 -22.670 1.00 33.97 238 GLY A C 1
ATOM 1856 O O . GLY A 1 238 ? -2.524 -35.671 -23.373 1.00 33.97 238 GLY A O 1
ATOM 1857 N N . LEU A 1 239 ? -1.558 -35.544 -21.353 1.00 34.47 239 LEU A N 1
ATOM 1858 C CA . LEU A 1 239 ? -2.815 -35.229 -20.645 1.00 34.47 239 LEU A CA 1
ATOM 1859 C C . LEU A 1 239 ? -3.020 -33.747 -20.287 1.00 34.47 239 LEU A C 1
ATOM 1861 O O . LEU A 1 239 ? -4.122 -33.384 -19.892 1.00 34.47 239 LEU A O 1
ATOM 1865 N N . ALA A 1 240 ? -2.025 -32.878 -20.493 1.00 33.62 240 ALA A N 1
ATOM 1866 C CA . ALA A 1 240 ? -2.181 -31.427 -20.311 1.00 33.62 240 ALA A CA 1
ATOM 1867 C C . ALA A 1 240 ? -2.544 -30.677 -21.613 1.00 33.62 240 ALA A C 1
ATOM 1869 O O . ALA A 1 240 ? -2.977 -29.532 -21.568 1.00 33.62 240 ALA A O 1
ATOM 1870 N N . ILE A 1 241 ? -2.433 -31.323 -22.782 1.00 35.28 241 ILE A N 1
ATOM 1871 C CA . ILE A 1 241 ? -2.703 -30.699 -24.096 1.00 35.28 241 ILE A CA 1
ATOM 1872 C C . ILE A 1 241 ? -4.169 -30.890 -24.550 1.00 35.28 241 ILE A C 1
ATOM 1874 O O . ILE A 1 241 ? -4.647 -30.187 -25.435 1.00 35.28 241 ILE A O 1
ATOM 1878 N N . ALA A 1 242 ? -4.938 -31.781 -23.913 1.00 33.03 242 ALA A N 1
ATOM 1879 C CA . ALA A 1 242 ? -6.313 -32.086 -24.329 1.00 33.03 242 ALA A CA 1
ATOM 1880 C C . ALA A 1 242 ? -7.410 -31.237 -23.647 1.00 33.03 242 ALA A C 1
ATOM 1882 O O . ALA A 1 242 ? -8.552 -31.270 -24.098 1.00 33.03 242 ALA A O 1
ATOM 1883 N N . ALA A 1 243 ? -7.094 -30.455 -22.607 1.00 34.09 243 ALA A N 1
ATOM 1884 C CA . ALA A 1 243 ? -8.091 -29.638 -21.900 1.00 34.09 243 ALA A CA 1
ATOM 1885 C C . ALA A 1 243 ? -8.248 -28.207 -22.463 1.00 34.09 243 ALA A C 1
ATOM 1887 O O . ALA A 1 243 ? -9.311 -27.613 -22.309 1.00 34.09 243 ALA A O 1
ATOM 1888 N N . CYS A 1 244 ? -7.257 -27.675 -23.189 1.00 35.66 244 CYS A N 1
ATOM 1889 C CA . CYS A 1 244 ? -7.309 -26.304 -23.727 1.00 35.66 244 CYS A CA 1
ATOM 1890 C C . CYS A 1 244 ? -7.796 -26.203 -25.186 1.00 35.66 244 CYS A C 1
ATOM 1892 O O . CYS A 1 244 ? -8.012 -25.102 -25.683 1.00 35.66 244 CYS A O 1
ATOM 1894 N N . LEU A 1 245 ? -8.027 -27.323 -25.882 1.00 35.62 245 LEU A N 1
ATOM 1895 C CA . LEU A 1 245 ? -8.469 -27.317 -27.288 1.00 35.62 245 LEU A CA 1
ATOM 1896 C C . LEU A 1 245 ? -9.994 -27.397 -27.490 1.00 35.62 245 LEU A C 1
ATOM 1898 O O . LEU A 1 245 ? -10.449 -27.383 -28.631 1.00 35.62 245 LEU A O 1
ATOM 1902 N N . LEU A 1 246 ? -10.802 -27.418 -26.420 1.00 32.69 246 LEU A N 1
ATOM 1903 C CA . LEU A 1 246 ? -12.272 -27.465 -26.525 1.00 32.69 246 LEU A CA 1
ATOM 1904 C C . LEU A 1 246 ? -13.002 -26.145 -26.222 1.00 32.69 246 LEU A C 1
ATOM 1906 O O . LEU A 1 246 ? -14.208 -26.074 -26.440 1.00 32.69 246 LEU A O 1
ATOM 1910 N N . LEU A 1 247 ? -12.300 -25.074 -25.836 1.00 33.91 247 LEU A N 1
ATOM 1911 C CA . LEU A 1 247 ? -12.890 -23.726 -25.725 1.00 33.91 247 LEU A CA 1
ATOM 1912 C C . LEU A 1 247 ? -12.531 -22.790 -26.896 1.00 33.91 247 LEU A C 1
ATOM 1914 O O . LEU A 1 247 ? -13.066 -21.691 -26.998 1.00 33.91 247 LEU A O 1
ATOM 1918 N N . GLY A 1 248 ? -11.704 -23.246 -27.841 1.00 34.59 248 GLY A N 1
ATOM 1919 C CA . GLY A 1 248 ? -11.261 -22.464 -29.002 1.00 34.59 248 GLY A CA 1
ATOM 1920 C C . GLY A 1 248 ? -12.125 -22.565 -30.268 1.00 34.59 248 GLY A C 1
ATOM 1921 O O . GLY A 1 248 ? -11.656 -22.159 -31.328 1.00 34.59 248 GLY A O 1
ATOM 1922 N N . PHE A 1 249 ? -13.347 -23.121 -30.219 1.00 34.81 249 PHE A N 1
ATOM 1923 C CA . PHE A 1 249 ? -14.134 -23.393 -31.441 1.00 34.81 249 PHE A CA 1
ATOM 1924 C C . PHE A 1 249 ? -15.479 -22.656 -31.586 1.00 34.81 249 PHE A C 1
ATOM 1926 O O . PHE A 1 249 ? -16.307 -23.078 -32.387 1.00 34.81 249 PHE A O 1
ATOM 1933 N N . VAL A 1 250 ? -15.717 -21.531 -30.897 1.00 34.69 250 VAL A N 1
ATOM 1934 C CA . VAL A 1 250 ? -16.937 -20.719 -31.153 1.00 34.69 250 VAL A CA 1
ATOM 1935 C C . VAL A 1 250 ? -16.686 -19.236 -31.464 1.00 34.69 250 VAL A C 1
ATOM 1937 O O . VAL A 1 250 ? -17.627 -18.527 -31.790 1.00 34.69 250 VAL A O 1
ATOM 1940 N N . TYR A 1 251 ? -15.446 -18.749 -31.545 1.00 33.53 251 TYR A N 1
ATOM 1941 C CA . TYR A 1 251 ? -15.216 -17.379 -32.039 1.00 33.53 251 TYR A CA 1
ATOM 1942 C C . TYR A 1 251 ? -14.176 -17.319 -33.158 1.00 33.53 251 TYR A C 1
ATOM 1944 O O . TYR A 1 251 ? -13.095 -16.754 -33.041 1.00 33.53 251 TYR A O 1
ATOM 1952 N N . ARG A 1 252 ? -14.539 -17.923 -34.295 1.00 32.72 252 ARG A N 1
ATOM 1953 C CA . ARG A 1 252 ? -13.955 -17.593 -35.598 1.00 32.72 252 ARG A CA 1
ATOM 1954 C C . ARG A 1 252 ? -14.808 -16.490 -36.222 1.00 32.72 252 ARG A C 1
ATOM 1956 O O . ARG A 1 252 ? -15.893 -16.759 -36.727 1.00 32.72 252 ARG A O 1
ATOM 1963 N N . GLY A 1 253 ? -14.309 -15.259 -36.188 1.00 27.81 253 GLY A N 1
ATOM 1964 C CA . GLY A 1 253 ? -14.930 -14.128 -36.873 1.00 27.81 253 GLY A CA 1
ATOM 1965 C C . GLY A 1 253 ? -14.253 -12.809 -36.524 1.00 27.81 253 GLY A C 1
ATOM 1966 O O . GLY A 1 253 ? -14.684 -12.136 -35.598 1.00 27.81 253 GLY A O 1
ATOM 1967 N N . GLY A 1 254 ? -13.201 -12.445 -37.263 1.00 26.83 254 GLY A N 1
ATOM 1968 C CA . GLY A 1 254 ? -12.547 -11.140 -37.125 1.00 26.83 254 GLY A CA 1
ATOM 1969 C C . GLY A 1 254 ? -11.062 -11.169 -37.457 1.00 26.83 254 GLY A C 1
ATOM 1970 O O . GLY A 1 254 ? -10.226 -11.031 -36.577 1.00 26.83 254 GLY A O 1
ATOM 1971 N N . GLN A 1 255 ? -10.754 -11.401 -38.729 1.00 29.94 255 GLN A N 1
ATOM 1972 C CA . GLN A 1 255 ? -9.422 -11.292 -39.315 1.00 29.94 255 GLN A CA 1
ATOM 1973 C C . GLN A 1 255 ? -8.910 -9.840 -39.274 1.00 29.94 255 GLN A C 1
ATOM 1975 O O . GLN A 1 255 ? -9.687 -8.914 -39.505 1.00 29.94 255 GLN A O 1
ATOM 1980 N N . ASP A 1 256 ? -7.602 -9.704 -39.051 1.00 31.48 256 ASP A N 1
ATOM 1981 C CA . ASP A 1 256 ? -6.710 -8.606 -39.444 1.00 31.48 256 ASP A CA 1
ATOM 1982 C C . ASP A 1 256 ? -7.126 -7.162 -39.132 1.00 31.48 256 ASP A C 1
ATOM 1984 O O . ASP A 1 256 ? -7.924 -6.552 -39.842 1.00 31.48 256 ASP A O 1
ATOM 1988 N N . ARG A 1 257 ? -6.430 -6.557 -38.157 1.00 26.03 257 ARG A N 1
ATOM 1989 C CA . ARG A 1 257 ? -6.026 -5.139 -38.181 1.00 26.03 257 ARG A CA 1
ATOM 1990 C C . ARG A 1 257 ? -4.990 -4.844 -37.091 1.00 26.03 257 ARG A C 1
ATOM 1992 O O . ARG A 1 257 ? -5.335 -4.809 -35.918 1.00 26.03 257 ARG A O 1
ATOM 1999 N N . GLY A 1 258 ? -3.756 -4.530 -37.501 1.00 26.39 258 GLY A N 1
ATOM 2000 C CA . GLY A 1 258 ? -2.960 -3.540 -36.765 1.00 26.39 258 GLY A CA 1
ATOM 2001 C C . GLY A 1 258 ? -1.549 -3.890 -36.285 1.00 26.39 258 GLY A C 1
ATOM 2002 O O . GLY A 1 258 ? -1.122 -3.294 -35.302 1.00 26.39 258 GLY A O 1
ATOM 2003 N N . ALA A 1 259 ? -0.776 -4.737 -36.973 1.00 28.73 259 ALA A N 1
ATOM 2004 C CA . ALA A 1 259 ? 0.688 -4.635 -36.900 1.00 28.73 259 ALA A CA 1
ATOM 2005 C C . ALA A 1 259 ? 1.119 -3.341 -37.621 1.00 28.73 259 ALA A C 1
ATOM 2007 O O . ALA A 1 259 ? 1.368 -3.333 -38.823 1.00 28.73 259 ALA A O 1
ATOM 2008 N N . GLY A 1 260 ? 1.063 -2.214 -36.910 1.00 26.28 260 GLY A N 1
ATOM 2009 C CA . GLY A 1 260 ? 1.334 -0.894 -37.490 1.00 26.28 260 GLY A CA 1
ATOM 2010 C C . GLY A 1 260 ? 1.279 0.299 -36.534 1.00 26.28 260 GLY A C 1
ATOM 2011 O O . GLY A 1 260 ? 1.658 1.386 -36.946 1.00 26.28 260 GLY A O 1
ATOM 2012 N N . ASN A 1 261 ? 0.873 0.128 -35.268 1.00 25.42 261 ASN A N 1
ATOM 2013 C CA . ASN A 1 261 ? 0.721 1.255 -34.332 1.00 25.42 261 ASN A CA 1
ATOM 2014 C C . ASN A 1 261 ? 1.673 1.257 -33.123 1.00 25.42 261 ASN A C 1
ATOM 2016 O O . ASN A 1 261 ? 1.585 2.167 -32.305 1.00 25.42 261 ASN A O 1
ATOM 2020 N N . ALA A 1 262 ? 2.629 0.327 -33.021 1.00 31.33 262 ALA A N 1
ATOM 2021 C CA . ALA A 1 262 ? 3.595 0.328 -31.911 1.00 31.33 262 ALA A CA 1
ATOM 2022 C C . ALA A 1 262 ? 4.599 1.504 -31.959 1.00 31.33 262 ALA A C 1
ATOM 2024 O O . ALA A 1 262 ? 5.230 1.816 -30.958 1.00 31.33 262 ALA A O 1
ATOM 2025 N N . VAL A 1 263 ? 4.717 2.203 -33.097 1.00 29.81 263 VAL A N 1
ATOM 2026 C CA . VAL A 1 263 ? 5.643 3.343 -33.282 1.00 29.81 263 VAL A CA 1
ATOM 2027 C C . VAL A 1 263 ? 4.936 4.705 -33.122 1.00 29.81 263 VAL A C 1
ATOM 2029 O O . VAL A 1 263 ? 5.580 5.746 -33.157 1.00 29.81 263 VAL A O 1
ATOM 2032 N N . ALA A 1 264 ? 3.615 4.734 -32.902 1.00 27.38 264 ALA A N 1
ATOM 2033 C CA . ALA A 1 264 ? 2.823 5.974 -32.883 1.00 27.38 264 ALA A CA 1
ATOM 2034 C C . ALA A 1 264 ? 2.334 6.416 -31.487 1.00 27.38 264 ALA A C 1
ATOM 2036 O O . ALA A 1 264 ? 1.594 7.392 -31.384 1.00 27.38 264 ALA A O 1
ATOM 2037 N N . ALA A 1 265 ? 2.743 5.732 -30.412 1.00 32.00 265 ALA A N 1
ATOM 2038 C CA . ALA A 1 265 ? 2.389 6.096 -29.033 1.00 32.00 265 ALA A CA 1
ATOM 2039 C C . ALA A 1 265 ? 3.480 6.906 -28.297 1.00 32.00 265 ALA A C 1
ATOM 2041 O O . ALA A 1 265 ? 3.281 7.295 -27.153 1.00 32.00 265 ALA A O 1
ATOM 2042 N N . VAL A 1 266 ? 4.608 7.201 -28.955 1.00 32.47 266 VAL A N 1
ATOM 2043 C CA . VAL A 1 266 ? 5.803 7.831 -28.348 1.00 32.47 266 VAL A CA 1
ATOM 2044 C C . VAL A 1 266 ? 5.622 9.330 -28.029 1.00 32.47 266 VAL A C 1
ATOM 2046 O O . VAL A 1 266 ? 6.527 9.951 -27.490 1.00 32.47 266 VAL A O 1
ATOM 2049 N N . ASP A 1 267 ? 4.460 9.934 -28.299 1.00 31.61 267 ASP A N 1
ATOM 2050 C CA . ASP A 1 267 ? 4.348 11.402 -28.352 1.00 31.61 267 ASP A CA 1
ATOM 2051 C C . ASP A 1 267 ? 3.459 12.070 -27.285 1.00 31.61 267 ASP A C 1
ATOM 2053 O O . ASP A 1 267 ? 3.025 13.206 -27.479 1.00 31.61 267 ASP A O 1
ATOM 2057 N N . ARG A 1 268 ? 3.156 11.426 -26.143 1.00 36.97 268 ARG A N 1
ATOM 2058 C CA . ARG A 1 268 ? 2.413 12.097 -25.048 1.00 36.97 268 ARG A CA 1
ATOM 2059 C C . ARG A 1 268 ? 2.825 11.661 -23.639 1.00 36.97 268 ARG A C 1
ATOM 2061 O O . ARG A 1 268 ? 2.115 10.882 -23.021 1.00 36.97 268 ARG A O 1
ATOM 2068 N N . TRP A 1 269 ? 3.918 12.237 -23.127 1.00 35.78 269 TRP A N 1
ATOM 2069 C CA . TRP A 1 269 ? 4.086 12.597 -21.705 1.00 35.78 269 TRP A CA 1
ATOM 2070 C C . TRP A 1 269 ? 5.314 13.522 -21.529 1.00 35.78 269 TRP A C 1
ATOM 2072 O O . TRP A 1 269 ? 6.441 13.070 -21.729 1.00 35.78 269 TRP A O 1
ATOM 2082 N N . PRO A 1 270 ? 5.184 14.805 -21.140 1.00 40.22 270 PRO A N 1
ATOM 2083 C CA . PRO A 1 270 ? 6.332 15.605 -20.725 1.00 40.22 270 PRO A CA 1
ATOM 2084 C C . PRO A 1 270 ? 6.547 15.390 -19.223 1.00 40.22 270 PRO A C 1
ATOM 2086 O O . PRO A 1 270 ? 5.972 16.093 -18.397 1.00 40.22 270 PRO A O 1
ATOM 2089 N N . GLY A 1 271 ? 7.328 14.383 -18.832 1.00 60.03 271 GLY A N 1
ATOM 2090 C CA . GLY A 1 271 ? 7.478 14.098 -17.407 1.00 60.03 271 GLY A CA 1
ATOM 2091 C C . GLY A 1 271 ? 8.470 13.002 -17.066 1.00 60.03 271 GLY A C 1
ATOM 2092 O O . GLY A 1 271 ? 8.712 12.070 -17.829 1.00 60.03 271 GLY A O 1
ATOM 2093 N N . VAL A 1 272 ? 9.056 13.153 -15.882 1.00 73.38 272 VAL A N 1
ATOM 2094 C CA . VAL A 1 272 ? 9.840 12.118 -15.213 1.00 73.38 272 VAL A CA 1
ATOM 2095 C C . VAL A 1 272 ? 8.919 10.936 -14.908 1.00 73.38 272 VAL A C 1
ATOM 2097 O O . VAL A 1 272 ? 7.906 11.114 -14.237 1.00 73.38 272 VAL A O 1
ATOM 2100 N N . VAL A 1 273 ? 9.289 9.748 -15.370 1.00 82.94 273 VAL A N 1
ATOM 2101 C CA . VAL A 1 273 ? 8.527 8.498 -15.221 1.00 82.94 273 VAL A CA 1
ATOM 2102 C C . VAL A 1 273 ? 9.136 7.568 -14.177 1.00 82.94 273 VAL A C 1
ATOM 2104 O O . VAL A 1 273 ? 8.412 6.806 -13.541 1.00 82.94 273 VAL A O 1
ATOM 2107 N N . ALA A 1 274 ? 10.447 7.663 -13.948 1.00 85.81 274 ALA A N 1
ATOM 2108 C CA . ALA A 1 274 ? 11.149 6.815 -12.995 1.00 85.81 274 ALA A CA 1
ATOM 2109 C C . ALA A 1 274 ? 12.389 7.504 -12.407 1.00 85.81 274 ALA A C 1
ATOM 2111 O O . ALA A 1 274 ? 12.822 8.549 -12.892 1.00 85.81 274 ALA A O 1
ATOM 2112 N N . THR A 1 275 ? 12.957 6.927 -11.351 1.00 83.94 275 THR A N 1
ATOM 2113 C CA . THR A 1 275 ? 14.174 7.400 -10.680 1.00 83.94 275 THR A CA 1
ATOM 2114 C C . THR A 1 275 ? 15.133 6.235 -10.471 1.00 83.94 275 THR A C 1
ATOM 2116 O O . THR A 1 275 ? 14.726 5.161 -10.036 1.00 83.94 275 THR A O 1
ATOM 2119 N N . VAL A 1 276 ? 16.414 6.441 -10.755 1.00 87.62 276 VAL A N 1
ATOM 2120 C CA . VAL A 1 276 ? 17.458 5.436 -10.537 1.00 87.62 276 VAL A CA 1
ATOM 2121 C C . VAL A 1 276 ? 17.736 5.308 -9.042 1.00 87.62 276 VAL A C 1
ATOM 2123 O O . VAL A 1 276 ? 18.028 6.297 -8.377 1.00 87.62 276 VAL A O 1
ATOM 2126 N N . LYS A 1 277 ? 17.665 4.093 -8.500 1.00 83.38 277 LYS A N 1
ATOM 2127 C CA . LYS A 1 277 ? 17.890 3.815 -7.071 1.00 83.38 277 LYS A CA 1
ATOM 2128 C C . LYS A 1 277 ? 19.203 3.116 -6.780 1.00 83.38 277 LYS A C 1
ATOM 2130 O O . LYS A 1 277 ? 19.780 3.331 -5.716 1.00 83.38 277 LYS A O 1
ATOM 2135 N N . ARG A 1 278 ? 19.708 2.319 -7.720 1.00 77.25 278 ARG A N 1
ATOM 2136 C CA . ARG A 1 278 ? 20.999 1.639 -7.581 1.00 77.25 278 ARG A CA 1
ATOM 2137 C C . ARG A 1 278 ? 21.683 1.518 -8.930 1.00 77.25 278 ARG A C 1
ATOM 2139 O O . ARG A 1 278 ? 21.041 1.184 -9.918 1.00 77.25 278 ARG A O 1
ATOM 2146 N N . VAL A 1 279 ? 22.991 1.757 -8.934 1.00 84.19 279 VAL A N 1
ATOM 2147 C CA . VAL A 1 279 ? 23.892 1.521 -10.064 1.00 84.19 279 VAL A CA 1
ATOM 2148 C C . VAL A 1 279 ? 25.059 0.707 -9.521 1.00 84.19 279 VAL A C 1
ATOM 2150 O O . VAL A 1 279 ? 25.834 1.216 -8.713 1.00 84.19 279 VAL A O 1
ATOM 2153 N N . GLU A 1 280 ? 25.179 -0.554 -9.922 1.00 81.50 280 GLU A N 1
ATOM 2154 C CA . GLU A 1 280 ? 26.198 -1.461 -9.396 1.00 81.50 280 GLU A CA 1
ATOM 2155 C C . GLU A 1 280 ? 26.990 -2.109 -10.530 1.00 81.50 280 GLU A C 1
ATOM 2157 O O . GLU A 1 280 ? 26.458 -2.878 -11.328 1.00 81.50 280 GLU A O 1
ATOM 2162 N N . SER A 1 281 ? 28.282 -1.775 -10.607 1.00 83.69 281 SER A N 1
ATOM 2163 C CA . SER A 1 281 ? 29.217 -2.303 -11.612 1.00 83.69 281 SER A CA 1
ATOM 2164 C C . SER A 1 281 ? 28.724 -2.176 -13.065 1.00 83.69 281 SER A C 1
ATOM 2166 O O . SER A 1 281 ? 29.063 -3.007 -13.906 1.00 83.69 281 SER A O 1
ATOM 2168 N N . VAL A 1 282 ? 27.921 -1.145 -13.363 1.00 87.62 282 VAL A N 1
ATOM 2169 C CA . VAL A 1 282 ? 27.302 -0.970 -14.683 1.00 87.62 282 VAL A CA 1
ATOM 2170 C C . VAL A 1 282 ? 28.336 -0.565 -15.730 1.00 87.62 282 VAL A C 1
ATOM 2172 O O . VAL A 1 282 ? 29.042 0.434 -15.579 1.00 87.62 282 VAL A O 1
ATOM 2175 N N . VAL A 1 283 ? 28.381 -1.322 -16.823 1.00 90.62 283 VAL A N 1
ATOM 2176 C CA . VAL A 1 283 ? 29.193 -1.044 -18.010 1.00 90.62 283 VAL A CA 1
ATOM 2177 C C . VAL A 1 283 ? 28.277 -0.493 -19.096 1.00 90.62 283 VAL A C 1
ATOM 2179 O O . VAL A 1 283 ? 27.635 -1.252 -19.812 1.00 90.62 283 VAL A O 1
ATOM 2182 N N . TRP A 1 284 ? 28.171 0.830 -19.196 1.00 91.81 284 TRP A N 1
ATOM 2183 C CA . TRP A 1 284 ? 27.306 1.493 -20.178 1.00 91.81 284 TRP A CA 1
ATOM 2184 C C . TRP A 1 284 ? 27.731 1.192 -21.621 1.00 91.81 284 TRP A C 1
ATOM 2186 O O . TRP A 1 284 ? 28.926 1.135 -21.918 1.00 91.81 284 TRP A O 1
ATOM 2196 N N . SER A 1 285 ? 26.756 1.015 -22.516 1.00 89.88 285 SER A N 1
ATOM 2197 C CA . SER A 1 285 ? 27.022 0.810 -23.944 1.00 89.88 285 SER A CA 1
ATOM 2198 C C . SER A 1 285 ? 27.603 2.080 -24.577 1.00 89.88 285 SER A C 1
ATOM 2200 O O . SER A 1 285 ? 27.413 3.190 -24.074 1.00 89.88 285 SER A O 1
ATOM 2202 N N . ASP A 1 286 ? 28.295 1.935 -25.708 1.00 82.06 286 ASP A N 1
ATOM 2203 C CA . ASP A 1 286 ? 28.912 3.077 -26.387 1.00 82.06 286 ASP A CA 1
ATOM 2204 C C . ASP A 1 286 ? 27.858 4.117 -26.817 1.00 82.06 286 ASP A C 1
ATOM 2206 O O . ASP A 1 286 ? 26.803 3.782 -27.362 1.00 82.06 286 ASP A O 1
ATOM 2210 N N . GLY A 1 287 ? 28.121 5.390 -26.514 1.00 78.88 287 GLY A N 1
ATOM 2211 C CA . GLY A 1 287 ? 27.188 6.503 -26.725 1.00 78.88 287 GLY A CA 1
ATOM 2212 C C . GLY A 1 287 ? 26.002 6.590 -25.749 1.00 78.88 287 GLY A C 1
ATOM 2213 O O . GLY A 1 287 ? 25.226 7.543 -25.845 1.00 78.88 287 GLY A O 1
ATOM 2214 N N . ALA A 1 288 ? 25.847 5.656 -24.802 1.00 84.94 288 ALA A N 1
ATOM 2215 C CA . ALA A 1 288 ? 24.819 5.748 -23.766 1.00 84.94 288 ALA A CA 1
ATOM 2216 C C . ALA A 1 288 ? 25.207 6.769 -22.682 1.00 84.94 288 ALA A C 1
ATOM 2218 O O . ALA A 1 288 ? 26.369 6.896 -22.289 1.00 84.94 288 ALA A O 1
ATOM 2219 N N . LYS A 1 289 ? 24.215 7.500 -22.162 1.00 86.44 289 LYS A N 1
ATOM 2220 C CA . LYS A 1 289 ? 24.414 8.379 -21.006 1.00 86.44 289 LYS A CA 1
ATOM 2221 C C . LYS A 1 289 ? 24.581 7.520 -19.752 1.00 86.44 289 LYS A C 1
ATOM 2223 O O . LYS A 1 289 ? 23.683 6.754 -19.417 1.00 86.44 289 LYS A O 1
ATOM 2228 N N . ALA A 1 290 ? 25.694 7.692 -19.042 1.00 89.31 290 ALA A N 1
ATOM 2229 C CA . ALA A 1 290 ? 25.872 7.084 -17.731 1.00 89.31 290 ALA A CA 1
ATOM 2230 C C . ALA A 1 290 ? 24.885 7.698 -16.730 1.00 89.31 290 ALA A C 1
ATOM 2232 O O . ALA A 1 290 ? 24.884 8.916 -16.542 1.00 89.31 290 ALA A O 1
ATOM 2233 N N . LEU A 1 291 ? 24.061 6.854 -16.112 1.00 91.31 291 LEU A N 1
ATOM 2234 C CA . LEU A 1 291 ? 23.093 7.272 -15.105 1.00 91.31 291 LEU A CA 1
ATOM 2235 C C . LEU A 1 291 ? 23.694 7.199 -13.700 1.00 91.31 291 LEU A C 1
ATOM 2237 O O . LEU A 1 291 ? 24.484 6.300 -13.396 1.00 91.31 291 LEU A O 1
ATOM 2241 N N . LEU A 1 292 ? 23.290 8.131 -12.840 1.00 86.88 292 LEU A N 1
ATOM 2242 C CA . LEU A 1 292 ? 23.661 8.176 -11.426 1.00 86.88 292 LEU A CA 1
ATOM 2243 C C . LEU A 1 292 ? 22.483 7.798 -10.520 1.00 86.88 292 LEU A C 1
ATOM 2245 O O . LEU A 1 292 ? 21.323 7.868 -10.915 1.00 86.88 292 LEU A O 1
ATOM 2249 N N . VAL A 1 293 ? 22.783 7.419 -9.276 1.00 81.44 293 VAL A N 1
ATOM 2250 C CA . VAL A 1 293 ? 21.754 7.235 -8.238 1.00 81.44 293 VAL A CA 1
ATOM 2251 C C . VAL A 1 293 ? 20.996 8.551 -8.023 1.00 81.44 293 VAL A C 1
ATOM 2253 O O . VAL A 1 293 ? 21.593 9.626 -8.054 1.00 81.44 293 VAL A O 1
ATOM 2256 N N . ASP A 1 294 ? 19.683 8.442 -7.829 1.00 76.25 294 ASP A N 1
ATOM 2257 C CA . ASP A 1 294 ? 18.685 9.516 -7.749 1.00 76.25 294 ASP A CA 1
ATOM 2258 C C . ASP A 1 294 ? 18.487 10.332 -9.039 1.00 76.25 294 ASP A C 1
ATOM 2260 O O . ASP A 1 294 ? 17.717 11.297 -9.063 1.00 76.25 294 ASP A O 1
ATOM 2264 N N . GLU A 1 295 ? 19.117 9.932 -10.146 1.00 83.50 295 GLU A N 1
ATOM 2265 C CA . GLU A 1 295 ? 18.844 10.530 -11.445 1.00 83.50 295 GLU A CA 1
ATOM 2266 C C . GLU A 1 295 ? 17.440 10.161 -11.938 1.00 83.50 295 GLU A C 1
ATOM 2268 O O . GLU A 1 295 ? 16.967 9.034 -11.780 1.00 83.50 295 GLU A O 1
ATOM 2273 N N . THR A 1 296 ? 16.761 11.129 -12.549 1.00 84.38 296 THR A N 1
ATOM 2274 C CA . THR A 1 296 ? 15.397 10.952 -13.046 1.00 84.38 296 T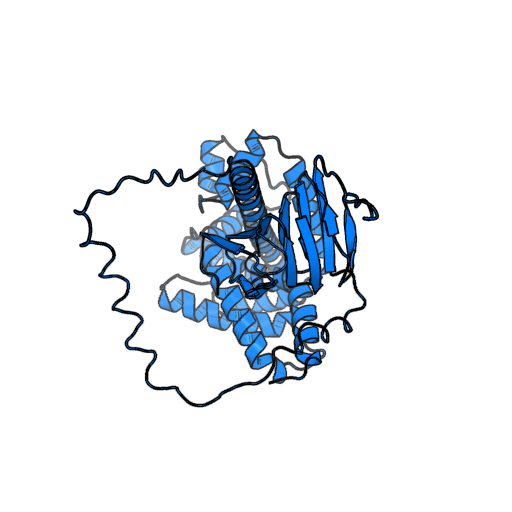HR A CA 1
ATOM 2275 C C . THR A 1 296 ? 15.394 10.534 -14.510 1.00 84.38 296 THR A C 1
ATOM 2277 O O . THR A 1 296 ? 16.106 11.104 -15.336 1.00 84.38 296 THR A O 1
ATOM 2280 N N . LEU A 1 297 ? 14.561 9.548 -14.830 1.00 86.75 297 LEU A N 1
ATOM 2281 C CA . LEU A 1 297 ? 14.308 9.082 -16.185 1.00 86.75 297 LEU A CA 1
ATOM 2282 C C . LEU A 1 297 ? 13.005 9.684 -16.689 1.00 86.75 297 LEU A C 1
ATOM 2284 O O . LEU A 1 297 ? 11.985 9.660 -16.000 1.00 86.75 297 LEU A O 1
ATOM 2288 N N . GLN A 1 298 ? 13.043 10.220 -17.898 1.00 85.56 298 GLN A N 1
ATOM 2289 C CA . GLN A 1 298 ? 11.887 10.690 -18.646 1.00 85.56 298 GLN A CA 1
ATOM 2290 C C . GLN A 1 298 ? 11.364 9.590 -19.570 1.00 85.56 298 GLN A C 1
ATOM 2292 O O . GLN A 1 298 ? 12.096 8.665 -19.936 1.00 85.56 298 GLN A O 1
ATOM 2297 N N . SER A 1 299 ? 10.096 9.718 -19.958 1.00 83.69 299 SER A N 1
ATOM 2298 C CA . SER A 1 299 ? 9.491 8.869 -20.986 1.00 83.69 299 SER A CA 1
ATOM 2299 C C . SER A 1 299 ? 10.382 8.805 -22.236 1.00 83.69 299 SER A C 1
ATOM 2301 O O . SER A 1 299 ? 10.913 9.822 -22.691 1.00 83.69 299 SER A O 1
ATOM 2303 N N . GLY A 1 300 ? 10.600 7.599 -22.761 1.00 80.50 300 GLY A N 1
ATOM 2304 C CA . GLY A 1 300 ? 11.397 7.368 -23.966 1.00 80.50 300 GLY A CA 1
ATOM 2305 C C . GLY A 1 300 ? 12.917 7.429 -23.773 1.00 80.50 300 GLY A C 1
ATOM 2306 O O . GLY A 1 300 ? 13.652 7.253 -24.745 1.00 80.50 300 GLY A O 1
ATOM 2307 N N . ASN A 1 301 ? 13.430 7.660 -22.557 1.00 89.25 301 ASN A N 1
ATOM 2308 C CA . ASN A 1 301 ? 14.872 7.582 -22.308 1.00 89.25 301 ASN A CA 1
ATOM 2309 C C . ASN A 1 301 ? 15.402 6.167 -22.572 1.00 89.25 301 ASN A C 1
ATOM 2311 O O . ASN A 1 301 ? 14.944 5.193 -21.986 1.00 89.25 301 ASN A O 1
ATOM 2315 N N . VAL A 1 302 ? 16.405 6.054 -23.439 1.00 91.00 302 VAL A N 1
ATOM 2316 C CA . VAL A 1 302 ? 17.005 4.762 -23.781 1.00 91.00 302 VAL A CA 1
ATOM 2317 C C . VAL A 1 302 ? 18.083 4.415 -22.762 1.00 91.00 302 VAL A C 1
ATOM 2319 O O . VAL A 1 302 ? 19.097 5.106 -22.660 1.00 91.00 302 VAL A O 1
ATOM 2322 N N . VAL A 1 303 ? 17.875 3.322 -22.033 1.00 92.94 303 VAL A N 1
ATOM 2323 C CA . VAL A 1 303 ? 18.812 2.772 -21.054 1.00 92.94 303 VAL A CA 1
ATOM 2324 C C . VAL A 1 303 ? 19.477 1.544 -21.674 1.00 92.94 303 VAL A C 1
ATOM 2326 O O . VAL A 1 303 ? 18.826 0.518 -21.881 1.00 92.94 303 VAL A O 1
ATOM 2329 N N . LYS A 1 304 ? 20.768 1.662 -22.012 1.00 93.31 304 LYS A N 1
ATOM 2330 C CA . LYS A 1 304 ? 21.570 0.591 -22.624 1.00 93.31 304 LYS A CA 1
ATOM 2331 C C . LYS A 1 304 ? 22.890 0.383 -21.892 1.00 93.31 304 LYS A C 1
ATOM 2333 O O . LYS A 1 304 ? 23.663 1.330 -21.733 1.00 93.31 304 LYS A O 1
ATOM 2338 N N . PHE A 1 305 ? 23.140 -0.846 -21.456 1.00 92.75 305 PHE A N 1
ATOM 2339 C CA . PHE A 1 305 ? 24.384 -1.230 -20.794 1.00 92.75 305 PHE A CA 1
ATOM 2340 C C . PHE A 1 305 ? 24.697 -2.715 -21.009 1.00 92.75 305 PHE A C 1
ATOM 2342 O O . PHE A 1 305 ? 23.792 -3.524 -21.167 1.00 92.75 305 PHE A O 1
ATOM 2349 N N . GLU A 1 306 ? 25.980 -3.070 -21.013 1.00 87.56 306 GLU A N 1
ATOM 2350 C CA . GLU A 1 306 ? 26.512 -4.391 -21.379 1.00 87.56 306 GLU A CA 1
ATOM 2351 C C . GLU A 1 306 ? 26.670 -5.345 -20.185 1.00 87.56 306 GLU A C 1
ATOM 2353 O O . GLU A 1 306 ? 26.712 -6.559 -20.356 1.00 87.56 306 GLU A O 1
ATOM 2358 N N . GLY A 1 307 ? 26.765 -4.816 -18.965 1.00 82.38 307 GLY A N 1
ATOM 2359 C CA . GLY A 1 307 ? 26.964 -5.613 -17.752 1.00 82.38 307 GLY A CA 1
ATOM 2360 C C . GLY A 1 307 ? 26.701 -4.806 -16.487 1.00 82.38 307 GLY A C 1
ATOM 2361 O O . GLY A 1 307 ? 26.676 -3.579 -16.545 1.00 82.38 307 GLY A O 1
ATOM 2362 N N . GLY A 1 308 ? 26.514 -5.490 -15.358 1.00 81.00 308 GLY A N 1
ATOM 2363 C CA . GLY A 1 308 ? 26.173 -4.883 -14.066 1.00 81.00 308 GLY A CA 1
ATOM 2364 C C . GLY A 1 308 ? 24.671 -4.877 -13.782 1.00 81.00 308 GLY A C 1
ATOM 2365 O O . GLY A 1 308 ? 23.894 -5.493 -14.513 1.00 81.00 308 GLY A O 1
ATOM 2366 N N . LEU A 1 309 ? 24.278 -4.189 -12.708 1.00 82.81 309 LEU A N 1
ATOM 2367 C CA . LEU A 1 309 ? 22.898 -4.114 -12.227 1.00 82.81 309 LEU A CA 1
ATOM 2368 C C . LEU A 1 309 ? 22.424 -2.668 -12.115 1.00 82.81 309 LEU A C 1
ATOM 2370 O O . LEU A 1 309 ? 23.123 -1.804 -11.575 1.00 82.81 309 LEU A O 1
ATOM 2374 N N . LEU A 1 310 ? 21.203 -2.425 -12.584 1.00 84.75 310 LEU A N 1
ATOM 2375 C CA . LEU A 1 310 ? 20.535 -1.134 -12.484 1.00 84.75 310 LEU A CA 1
ATOM 2376 C C . LEU A 1 310 ? 19.158 -1.312 -11.837 1.00 84.75 310 LEU A C 1
ATOM 2378 O O . LEU A 1 310 ? 18.329 -2.057 -12.351 1.00 84.75 310 LEU A O 1
ATOM 2382 N N . GLU A 1 311 ? 18.907 -0.618 -10.728 1.00 85.56 311 GLU A N 1
ATOM 2383 C CA . GLU A 1 311 ? 17.595 -0.577 -10.068 1.00 85.56 311 GLU A CA 1
ATOM 2384 C C . GLU A 1 311 ? 16.927 0.766 -10.352 1.00 85.56 311 GLU A C 1
ATOM 2386 O O . GLU A 1 311 ? 17.519 1.830 -10.136 1.00 85.56 311 GLU A O 1
ATOM 2391 N N . VAL A 1 312 ? 15.686 0.710 -10.819 1.00 88.81 312 VAL A N 1
ATOM 2392 C CA . VAL A 1 312 ? 14.874 1.858 -11.205 1.00 88.81 312 VAL A CA 1
ATOM 2393 C C . VAL A 1 312 ? 13.528 1.758 -10.498 1.00 88.81 312 VAL A C 1
ATOM 2395 O O . VAL A 1 312 ? 12.831 0.759 -10.626 1.00 88.81 312 VAL A O 1
ATOM 2398 N N . GLU A 1 313 ? 13.144 2.803 -9.773 1.00 82.88 313 GLU A N 1
ATOM 2399 C CA . GLU A 1 313 ? 11.814 2.924 -9.174 1.00 82.88 313 GLU A CA 1
ATOM 2400 C C . GLU A 1 313 ? 10.944 3.814 -10.064 1.00 82.88 313 GLU A C 1
ATOM 2402 O O . GLU A 1 313 ? 11.255 4.987 -10.299 1.00 82.88 313 GLU A O 1
ATOM 2407 N N . PHE A 1 314 ? 9.857 3.254 -10.579 1.00 83.31 314 PHE A N 1
ATOM 2408 C CA . PHE A 1 314 ? 8.841 3.991 -11.315 1.00 83.31 314 PHE A CA 1
ATOM 2409 C C . PHE A 1 314 ? 8.048 4.888 -10.374 1.00 83.31 314 PHE A C 1
ATOM 2411 O O . PHE A 1 314 ? 7.861 4.577 -9.201 1.00 83.31 314 PHE A O 1
ATOM 2418 N N . ARG A 1 315 ? 7.533 6.009 -10.887 1.00 74.31 315 ARG A N 1
ATOM 2419 C CA . ARG A 1 315 ? 6.770 6.968 -10.071 1.00 74.31 315 ARG A CA 1
ATOM 2420 C C . ARG A 1 315 ? 5.547 6.373 -9.381 1.00 74.31 315 ARG A C 1
ATOM 2422 O O . ARG A 1 315 ? 5.127 6.905 -8.362 1.00 74.31 315 ARG A O 1
ATOM 2429 N N . GLN A 1 316 ? 4.983 5.312 -9.940 1.00 67.25 316 GLN A N 1
ATOM 2430 C CA . GLN A 1 316 ? 3.831 4.621 -9.376 1.00 67.25 316 GLN A CA 1
ATOM 2431 C C . GLN A 1 316 ? 4.227 3.535 -8.346 1.00 67.25 316 GLN A C 1
ATOM 2433 O O . GLN A 1 316 ? 3.368 2.909 -7.734 1.00 67.25 316 GLN A O 1
ATOM 2438 N N . GLY A 1 317 ? 5.528 3.371 -8.080 1.00 66.62 317 GLY A N 1
ATOM 2439 C CA . GLY A 1 317 ? 6.070 2.531 -7.008 1.00 66.62 317 GLY A CA 1
ATOM 2440 C C . GLY A 1 317 ? 6.613 1.182 -7.472 1.00 66.62 317 GLY A C 1
ATOM 2441 O O . GLY A 1 317 ? 7.210 0.470 -6.666 1.00 66.62 317 GLY A O 1
ATOM 2442 N N . ALA A 1 318 ? 6.444 0.825 -8.750 1.00 76.88 318 ALA A N 1
ATOM 2443 C CA . ALA A 1 318 ? 7.033 -0.392 -9.293 1.00 76.88 318 ALA A CA 1
ATOM 2444 C C . ALA A 1 318 ? 8.567 -0.306 -9.289 1.00 76.88 318 ALA A C 1
ATOM 2446 O O . ALA A 1 318 ? 9.157 0.630 -9.838 1.00 76.88 318 ALA A O 1
ATOM 2447 N N . ILE A 1 319 ? 9.223 -1.293 -8.687 1.00 80.81 319 ILE A N 1
ATOM 2448 C CA . ILE A 1 319 ? 10.681 -1.417 -8.706 1.00 80.81 319 ILE A CA 1
ATOM 2449 C C . ILE A 1 319 ? 11.061 -2.360 -9.835 1.00 80.81 319 ILE A C 1
ATOM 2451 O O . ILE A 1 319 ? 10.584 -3.490 -9.897 1.00 80.81 319 ILE A O 1
ATOM 2455 N N . VAL A 1 320 ? 11.947 -1.900 -10.709 1.00 85.00 320 VAL A N 1
ATOM 2456 C CA . VAL A 1 320 ? 12.484 -2.657 -11.834 1.00 85.00 320 VAL A CA 1
ATOM 2457 C C . VAL A 1 320 ? 13.988 -2.813 -11.657 1.00 85.00 320 VAL A C 1
ATOM 2459 O O . VAL A 1 320 ? 14.716 -1.829 -11.542 1.00 85.00 320 VAL A O 1
ATOM 2462 N N . VAL A 1 321 ? 14.460 -4.055 -11.660 1.00 84.44 321 VAL A N 1
ATOM 2463 C CA . VAL A 1 321 ? 15.881 -4.411 -11.620 1.00 84.44 321 VAL A CA 1
ATOM 2464 C C . VAL A 1 321 ? 16.282 -4.961 -12.983 1.00 84.44 321 VAL A C 1
ATOM 2466 O O . VAL A 1 321 ? 15.651 -5.881 -13.498 1.00 84.44 321 VAL A O 1
ATOM 2469 N N . LEU A 1 322 ? 17.333 -4.393 -13.568 1.00 83.62 322 LEU A N 1
ATOM 2470 C CA . LEU A 1 322 ? 17.869 -4.751 -14.877 1.00 83.62 322 LEU A CA 1
ATOM 2471 C C . LEU A 1 322 ? 19.273 -5.342 -14.723 1.00 83.62 322 LEU A C 1
ATOM 2473 O O . LEU A 1 322 ? 20.099 -4.781 -14.001 1.00 83.62 322 LEU A O 1
ATOM 2477 N N . GLU A 1 323 ? 19.562 -6.413 -15.459 1.00 82.38 323 GLU A N 1
ATOM 2478 C CA . GLU A 1 323 ? 20.893 -7.023 -15.560 1.00 82.38 323 GLU A CA 1
ATOM 2479 C C . GLU A 1 323 ? 21.422 -6.917 -16.992 1.00 82.38 323 GLU A C 1
ATOM 2481 O O . GLU A 1 323 ? 20.728 -7.264 -17.954 1.00 82.38 323 GLU A O 1
ATOM 2486 N N . GLY A 1 324 ? 22.665 -6.451 -17.122 1.00 77.06 324 GLY A N 1
ATOM 2487 C CA . GLY A 1 324 ? 23.335 -6.301 -18.410 1.00 77.06 324 GLY A CA 1
ATOM 2488 C C . GLY A 1 324 ? 23.713 -7.656 -19.034 1.00 77.06 324 GLY A C 1
ATOM 2489 O O . GLY A 1 324 ? 24.094 -8.568 -18.299 1.00 77.06 324 GLY A O 1
ATOM 2490 N N . PRO A 1 325 ? 23.655 -7.808 -20.371 1.00 89.00 325 PRO A N 1
ATOM 2491 C CA . PRO A 1 325 ? 23.350 -6.771 -21.355 1.00 89.00 325 PRO A CA 1
ATOM 2492 C C . PRO A 1 325 ? 21.856 -6.432 -21.384 1.00 89.00 325 PRO A C 1
ATOM 2494 O O . PRO A 1 325 ? 21.032 -7.331 -21.501 1.00 89.00 325 PRO A O 1
ATOM 2497 N N . ALA A 1 326 ? 21.506 -5.147 -21.307 1.00 87.75 326 ALA A N 1
ATOM 2498 C CA . ALA A 1 326 ? 20.128 -4.678 -21.212 1.00 87.75 326 ALA A CA 1
ATOM 2499 C C . ALA A 1 326 ? 19.837 -3.526 -22.181 1.00 87.75 326 ALA A C 1
ATOM 2501 O O . ALA A 1 326 ? 20.632 -2.597 -22.329 1.00 87.75 326 ALA A O 1
ATOM 2502 N N . HIS A 1 327 ? 18.654 -3.567 -22.797 1.00 92.12 327 HIS A N 1
ATOM 2503 C CA . HIS A 1 327 ? 18.072 -2.482 -23.582 1.00 92.12 327 HIS A CA 1
ATOM 2504 C C . HIS A 1 327 ? 16.650 -2.225 -23.087 1.00 92.12 327 HIS A C 1
ATOM 2506 O O . HIS A 1 327 ? 15.720 -2.971 -23.402 1.00 92.12 327 HIS A O 1
ATOM 2512 N N . PHE A 1 328 ? 16.499 -1.158 -22.309 1.00 93.12 328 PHE A N 1
ATOM 2513 C CA . PHE A 1 328 ? 15.263 -0.807 -21.627 1.00 93.12 328 PHE A CA 1
ATOM 2514 C C . PHE A 1 328 ? 14.834 0.625 -21.944 1.00 93.12 328 PHE A C 1
ATOM 2516 O O . PHE A 1 328 ? 15.669 1.522 -22.075 1.00 93.12 328 PHE A O 1
ATOM 2523 N N . VAL A 1 329 ? 13.525 0.843 -22.056 1.00 91.31 329 VAL A N 1
ATOM 2524 C CA . VAL A 1 329 ? 12.931 2.167 -22.261 1.00 91.31 329 VAL A CA 1
ATOM 2525 C C . VAL A 1 329 ? 11.729 2.315 -21.325 1.00 91.31 329 VAL A C 1
ATOM 2527 O O . VAL A 1 329 ? 10.767 1.563 -21.475 1.00 91.31 329 VAL A O 1
ATOM 2530 N N . PRO A 1 330 ? 11.729 3.261 -20.369 1.00 88.38 330 PRO A N 1
ATOM 2531 C CA . PRO A 1 330 ? 10.537 3.562 -19.598 1.00 88.38 330 PRO A CA 1
ATOM 2532 C C . PRO A 1 330 ? 9.569 4.361 -20.484 1.00 88.38 330 PRO A C 1
ATOM 2534 O O . PRO A 1 330 ? 9.955 5.341 -21.125 1.00 88.38 330 PRO A O 1
ATOM 2537 N N . ILE A 1 331 ? 8.318 3.916 -20.562 1.00 84.56 331 ILE A N 1
ATOM 2538 C CA . ILE A 1 331 ? 7.310 4.472 -21.471 1.00 84.56 331 ILE A CA 1
ATOM 2539 C C . ILE A 1 331 ? 6.447 5.488 -20.729 1.00 84.56 331 ILE A C 1
ATOM 2541 O O . ILE A 1 331 ? 6.364 6.642 -21.139 1.00 84.56 331 ILE A O 1
ATOM 2545 N N . ASP A 1 332 ? 5.866 5.091 -19.604 1.00 78.88 332 ASP A N 1
ATOM 2546 C CA . ASP A 1 332 ? 5.025 5.935 -18.755 1.00 78.88 332 ASP A CA 1
ATOM 2547 C C . ASP A 1 332 ? 5.202 5.532 -17.271 1.00 78.88 332 ASP A C 1
ATOM 2549 O O . ASP A 1 332 ? 5.940 4.580 -16.988 1.00 78.88 332 ASP A O 1
ATOM 2553 N N . PRO A 1 333 ? 4.596 6.242 -16.295 1.00 76.62 333 PRO A N 1
ATOM 2554 C CA . PRO A 1 333 ? 4.742 5.923 -14.871 1.00 76.62 333 PRO A CA 1
ATOM 2555 C C . PRO A 1 333 ? 4.375 4.488 -14.466 1.00 76.62 333 PRO A C 1
ATOM 2557 O O . PRO A 1 333 ? 4.772 4.070 -13.383 1.00 76.62 333 PRO A O 1
ATOM 2560 N N . ASN A 1 334 ? 3.633 3.755 -15.298 1.00 75.81 334 ASN A N 1
ATOM 2561 C CA . ASN A 1 334 ? 3.140 2.404 -15.057 1.00 75.81 334 ASN A CA 1
ATOM 2562 C C . ASN A 1 334 ? 3.560 1.410 -16.167 1.00 75.81 334 ASN A C 1
ATOM 2564 O O . ASN A 1 334 ? 2.992 0.321 -16.275 1.00 75.81 334 ASN A O 1
ATOM 2568 N N . GLN A 1 335 ? 4.515 1.779 -17.031 1.00 83.88 335 GLN A N 1
ATOM 2569 C CA . GLN A 1 335 ? 4.941 0.932 -18.144 1.00 83.88 335 GLN A CA 1
ATOM 2570 C C . GLN A 1 335 ? 6.416 1.106 -18.519 1.00 83.88 335 GLN A C 1
ATOM 2572 O O . GLN A 1 335 ? 6.899 2.214 -18.768 1.00 83.88 335 GLN A O 1
ATOM 2577 N N . GLY A 1 336 ? 7.113 -0.020 -18.670 1.00 87.69 336 GLY A N 1
ATOM 2578 C CA . GLY A 1 336 ? 8.437 -0.111 -19.286 1.00 87.69 336 GLY A CA 1
ATOM 2579 C C . GLY A 1 336 ? 8.440 -1.009 -20.523 1.00 87.69 336 GLY A C 1
ATOM 2580 O O . GLY A 1 336 ? 7.528 -1.805 -20.732 1.00 87.69 336 GLY A O 1
ATOM 2581 N N . ALA A 1 337 ? 9.476 -0.902 -21.349 1.00 88.38 337 ALA A N 1
ATOM 2582 C CA . ALA A 1 337 ? 9.715 -1.785 -22.484 1.00 88.38 337 ALA A CA 1
ATOM 2583 C C . ALA A 1 337 ? 11.111 -2.407 -22.386 1.00 88.38 337 ALA A C 1
ATOM 2585 O O . ALA A 1 337 ? 12.107 -1.683 -22.309 1.00 88.38 337 ALA A O 1
ATOM 2586 N N . LEU A 1 338 ? 11.181 -3.740 -22.405 1.00 87.94 338 LEU A N 1
ATOM 2587 C CA 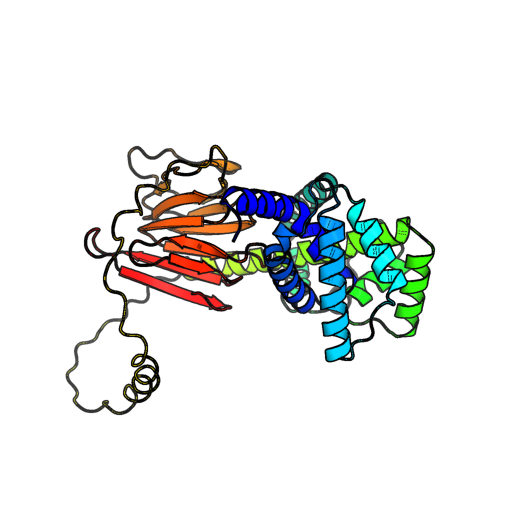. LEU A 1 338 ? 12.427 -4.504 -22.420 1.00 87.94 338 LEU A CA 1
ATOM 2588 C C . LEU A 1 338 ? 12.641 -5.108 -23.810 1.00 87.94 338 LEU A C 1
ATOM 2590 O O . LEU A 1 338 ? 11.905 -5.996 -24.235 1.00 87.94 338 LEU A O 1
ATOM 2594 N N . TYR A 1 339 ? 13.683 -4.651 -24.499 1.00 83.75 339 TYR A N 1
ATOM 2595 C CA . TYR A 1 339 ? 14.041 -5.127 -25.837 1.00 83.75 339 TYR A CA 1
ATOM 2596 C C . TYR A 1 339 ? 15.139 -6.191 -25.819 1.00 83.75 339 TYR A C 1
ATOM 2598 O O . TYR A 1 339 ? 15.197 -7.017 -26.724 1.00 83.75 339 TYR A O 1
ATOM 2606 N N . ALA A 1 340 ? 16.006 -6.171 -24.807 1.00 82.44 340 ALA A N 1
ATOM 2607 C CA . ALA A 1 340 ? 17.045 -7.170 -24.585 1.00 82.44 340 ALA A CA 1
ATOM 2608 C C . ALA A 1 340 ? 17.457 -7.173 -23.110 1.00 82.44 340 ALA A C 1
ATOM 2610 O O . ALA A 1 340 ? 17.413 -6.123 -22.465 1.00 82.44 340 ALA A O 1
ATOM 2611 N N . GLY A 1 341 ? 17.887 -8.327 -22.609 1.00 81.88 341 GLY A N 1
ATOM 2612 C CA . GLY A 1 341 ? 18.425 -8.498 -21.262 1.00 81.88 341 GLY A CA 1
ATOM 2613 C C . GLY A 1 341 ? 17.479 -9.176 -20.291 1.00 81.88 341 GLY A C 1
ATOM 2614 O O . GLY A 1 341 ? 16.450 -9.736 -20.683 1.00 81.88 341 GLY A O 1
ATOM 2615 N N . LYS A 1 342 ? 17.851 -9.144 -19.011 1.00 80.50 342 LYS A N 1
ATOM 2616 C CA . LYS A 1 342 ? 16.994 -9.629 -17.930 1.00 80.50 342 LYS A CA 1
ATOM 2617 C C . LYS A 1 342 ? 16.425 -8.453 -17.156 1.00 80.50 342 LYS A C 1
ATOM 2619 O O . LYS A 1 342 ? 17.133 -7.500 -16.833 1.00 80.50 342 LYS A O 1
ATOM 2624 N N . LEU A 1 343 ? 15.140 -8.553 -16.867 1.00 84.75 343 LEU A N 1
ATOM 2625 C CA . LEU A 1 343 ? 14.380 -7.618 -16.065 1.00 84.75 343 LEU A CA 1
ATOM 2626 C C . LEU A 1 343 ? 13.654 -8.414 -14.999 1.00 84.75 343 LEU A C 1
ATOM 2628 O O . LEU A 1 343 ? 13.050 -9.436 -15.300 1.00 84.75 343 LEU A O 1
ATOM 2632 N N . ALA A 1 344 ? 13.657 -7.923 -13.776 1.00 76.81 344 ALA A N 1
ATOM 2633 C CA . ALA A 1 344 ? 12.707 -8.350 -12.769 1.00 76.81 344 ALA A CA 1
ATOM 2634 C C . ALA A 1 344 ? 11.949 -7.131 -12.266 1.00 76.81 344 ALA A C 1
ATOM 2636 O O . ALA A 1 344 ? 12.532 -6.053 -12.131 1.00 76.81 344 ALA A O 1
ATOM 2637 N N . ALA A 1 345 ? 10.655 -7.291 -12.036 1.00 74.81 345 ALA A N 1
ATOM 2638 C CA . ALA A 1 345 ? 9.801 -6.212 -11.587 1.00 74.81 345 ALA A CA 1
ATOM 2639 C C . ALA A 1 345 ? 8.978 -6.633 -10.378 1.00 74.81 345 ALA A C 1
ATOM 2641 O O . ALA A 1 345 ? 8.620 -7.800 -10.203 1.00 74.81 345 ALA A O 1
ATOM 2642 N N . VAL A 1 346 ? 8.717 -5.635 -9.546 1.00 69.75 346 VAL A N 1
ATOM 2643 C CA . VAL A 1 346 ? 7.903 -5.733 -8.345 1.00 69.75 346 VAL A CA 1
ATOM 2644 C C . VAL A 1 346 ? 6.969 -4.548 -8.357 1.00 69.75 346 VAL A C 1
ATOM 2646 O O . VAL A 1 346 ? 7.397 -3.429 -8.063 1.00 69.75 346 VAL A O 1
ATOM 2649 N N . ALA A 1 347 ? 5.704 -4.768 -8.685 1.00 66.69 347 ALA A N 1
ATOM 2650 C CA . ALA A 1 347 ? 4.687 -3.784 -8.387 1.00 66.69 347 ALA A CA 1
ATOM 2651 C C . ALA A 1 347 ? 4.146 -4.061 -6.976 1.00 66.69 347 ALA A C 1
ATOM 2653 O O . ALA A 1 347 ? 3.604 -5.143 -6.727 1.00 66.69 347 ALA A O 1
ATOM 2654 N N . PRO A 1 348 ? 4.254 -3.120 -6.020 1.00 56.69 348 PRO A N 1
ATOM 2655 C CA . PRO A 1 348 ? 3.421 -3.195 -4.827 1.00 56.69 348 PRO A CA 1
ATOM 2656 C C . PRO A 1 348 ? 1.927 -3.265 -5.204 1.00 56.69 348 PRO A C 1
ATOM 2658 O O . PRO A 1 348 ? 1.524 -2.983 -6.326 1.00 56.69 348 PRO A O 1
ATOM 2661 N N . SER A 1 349 ? 1.062 -3.626 -4.266 1.00 49.25 349 SER A N 1
ATOM 2662 C CA . SER A 1 349 ? -0.378 -3.823 -4.520 1.00 49.25 349 SER A CA 1
ATOM 2663 C C . SER A 1 349 ? -1.154 -2.592 -4.980 1.00 49.25 349 SER A C 1
ATOM 2665 O O . SER A 1 349 ? -2.256 -2.716 -5.509 1.00 49.25 349 SER A O 1
ATOM 2667 N N . TRP A 1 350 ? -0.614 -1.397 -4.768 1.00 46.81 350 TRP A N 1
ATOM 2668 C CA . TRP A 1 350 ? -1.137 -0.159 -5.345 1.00 46.81 350 TRP A CA 1
ATOM 2669 C C . TRP A 1 350 ? -0.586 0.128 -6.732 1.00 46.81 350 TRP A C 1
ATOM 2671 O O . TRP A 1 350 ? -1.192 0.881 -7.495 1.00 46.81 350 TRP A O 1
ATOM 2681 N N . ALA A 1 351 ? 0.510 -0.544 -7.071 1.00 52.53 351 ALA A N 1
ATOM 2682 C CA . ALA A 1 351 ? 1.124 -0.508 -8.370 1.00 52.53 351 ALA A CA 1
ATOM 2683 C C . ALA A 1 351 ? 0.515 -1.512 -9.378 1.00 52.53 351 ALA A C 1
ATOM 2685 O O . ALA A 1 351 ? 0.997 -1.645 -10.503 1.00 52.53 351 ALA A O 1
ATOM 2686 N N . THR A 1 352 ? -0.559 -2.214 -8.992 1.00 51.69 352 THR A N 1
ATOM 2687 C CA . THR A 1 352 ? -1.250 -3.214 -9.813 1.00 51.69 352 THR A CA 1
ATOM 2688 C C . THR A 1 352 ? -1.579 -2.674 -11.208 1.00 51.69 352 THR A C 1
ATOM 2690 O O . THR A 1 352 ? -2.189 -1.615 -11.370 1.00 51.69 352 THR A O 1
ATOM 2693 N N . GLY A 1 353 ? -1.188 -3.430 -12.228 1.00 57.53 353 GLY A N 1
ATOM 2694 C CA . GLY A 1 353 ? -1.287 -3.065 -13.634 1.00 57.53 353 GLY A CA 1
ATOM 2695 C C . GLY A 1 353 ? -0.000 -2.491 -14.225 1.00 57.53 353 GLY A C 1
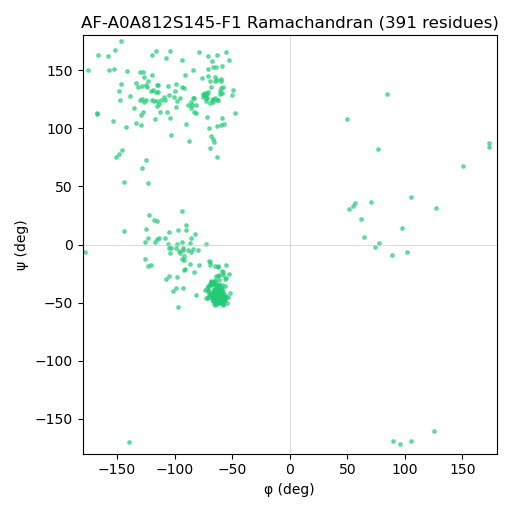ATOM 2696 O O . GLY A 1 353 ? -0.090 -1.907 -15.309 1.00 57.53 353 GLY A O 1
ATOM 2697 N N . PHE A 1 354 ? 1.150 -2.626 -13.549 1.00 75.62 354 PHE A N 1
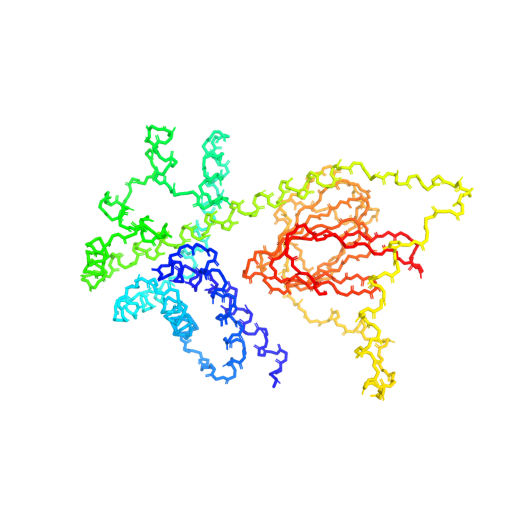ATOM 2698 C CA . PHE A 1 354 ? 2.458 -2.319 -14.133 1.00 75.62 354 PHE A CA 1
ATOM 2699 C C . PHE A 1 354 ? 2.710 -3.211 -15.342 1.00 75.62 354 PHE A C 1
ATOM 2701 O O . PHE A 1 354 ? 2.528 -4.425 -15.278 1.00 75.62 354 PHE A O 1
ATOM 2708 N N . ARG A 1 355 ? 3.097 -2.613 -16.469 1.00 81.38 355 ARG A N 1
ATOM 2709 C CA . ARG A 1 355 ? 3.258 -3.346 -17.729 1.00 81.38 355 ARG A CA 1
ATOM 2710 C C . ARG A 1 355 ? 4.699 -3.354 -18.183 1.00 81.38 355 ARG A C 1
ATOM 2712 O O . ARG A 1 355 ? 5.374 -2.325 -18.184 1.00 81.38 355 ARG A O 1
ATOM 2719 N N . VAL A 1 356 ? 5.147 -4.510 -18.654 1.00 83.69 356 VAL A N 1
ATOM 2720 C CA . VAL A 1 356 ? 6.418 -4.631 -19.362 1.00 83.69 356 VAL A CA 1
ATOM 2721 C C . VAL A 1 356 ? 6.148 -5.091 -20.783 1.00 83.69 356 VAL A C 1
ATOM 2723 O O . VAL A 1 356 ? 5.796 -6.242 -21.035 1.00 83.69 356 VAL A O 1
ATOM 2726 N N . ALA A 1 357 ? 6.332 -4.181 -21.734 1.00 83.00 357 ALA A N 1
ATOM 2727 C CA . ALA A 1 357 ? 6.284 -4.510 -23.147 1.00 83.00 357 ALA A CA 1
ATOM 2728 C C . ALA A 1 357 ? 7.554 -5.273 -23.549 1.00 83.00 357 ALA A C 1
ATOM 2730 O O . ALA A 1 357 ? 8.672 -4.817 -23.302 1.00 83.00 357 ALA A O 1
ATOM 2731 N N . THR A 1 358 ? 7.382 -6.417 -24.207 1.00 82.19 358 THR A N 1
ATOM 2732 C CA . THR A 1 358 ? 8.461 -7.152 -24.881 1.00 82.19 358 THR A CA 1
ATOM 2733 C C . THR A 1 358 ? 8.180 -7.198 -26.387 1.00 82.19 358 THR A C 1
ATOM 2735 O O . THR A 1 358 ? 7.051 -6.930 -26.805 1.00 82.19 358 THR A O 1
ATOM 2738 N N . PRO A 1 359 ? 9.150 -7.573 -27.241 1.00 73.75 359 PRO A N 1
ATOM 2739 C CA . PRO A 1 359 ? 8.918 -7.642 -28.685 1.00 73.75 359 PRO A CA 1
ATOM 2740 C C . PRO A 1 359 ? 7.795 -8.600 -29.121 1.00 73.75 359 PRO A C 1
ATOM 2742 O O . PRO A 1 359 ? 7.275 -8.451 -30.225 1.00 73.75 359 PRO A O 1
ATOM 2745 N N . LYS A 1 360 ? 7.440 -9.601 -28.298 1.00 68.62 360 LYS A N 1
ATOM 2746 C CA . LYS A 1 360 ? 6.428 -10.619 -28.642 1.00 68.62 360 LYS A CA 1
ATOM 2747 C C . LYS A 1 360 ? 5.066 -10.365 -28.000 1.00 68.62 360 LYS A C 1
ATOM 2749 O O . LYS A 1 360 ? 4.049 -10.600 -28.647 1.00 68.62 360 LYS A O 1
ATOM 2754 N N . PHE A 1 361 ? 5.043 -9.925 -26.749 1.00 71.25 361 PHE A N 1
ATOM 2755 C CA . PHE A 1 361 ? 3.817 -9.687 -25.989 1.00 71.25 361 PHE A CA 1
ATOM 2756 C C . PHE A 1 361 ? 4.073 -8.701 -24.846 1.00 71.25 361 PHE A C 1
ATOM 2758 O O . PHE A 1 361 ? 5.215 -8.440 -24.462 1.00 71.25 361 PHE A O 1
ATOM 2765 N N . GLU A 1 362 ? 3.000 -8.128 -24.324 1.00 68.88 362 GLU A N 1
ATOM 2766 C CA . GLU A 1 362 ? 3.022 -7.299 -23.124 1.00 68.88 362 GLU A CA 1
ATOM 2767 C C . GLU A 1 362 ? 2.752 -8.196 -21.918 1.00 68.88 362 GLU A C 1
ATOM 2769 O O . GLU A 1 362 ? 1.871 -9.044 -21.993 1.00 68.88 362 GLU A O 1
ATOM 2774 N N . VAL A 1 363 ? 3.534 -8.036 -20.852 1.00 72.81 363 VAL A N 1
ATOM 2775 C CA . VAL A 1 363 ? 3.310 -8.709 -19.568 1.00 72.81 363 VAL A CA 1
ATOM 2776 C C . VAL A 1 363 ? 2.653 -7.712 -18.631 1.00 72.81 363 VAL A C 1
ATOM 2778 O O . VAL A 1 363 ? 3.184 -6.610 -18.456 1.00 72.81 363 VAL A O 1
ATOM 2781 N N . ILE A 1 364 ? 1.520 -8.088 -18.042 1.00 65.69 364 ILE A N 1
ATOM 2782 C CA . ILE A 1 364 ? 0.788 -7.245 -17.093 1.00 65.69 364 ILE A CA 1
ATOM 2783 C C . ILE A 1 364 ? 0.930 -7.816 -15.686 1.00 65.69 364 ILE A C 1
ATOM 2785 O O . ILE A 1 364 ? 0.601 -8.971 -15.420 1.00 65.69 364 ILE A O 1
ATOM 2789 N N . ASP A 1 365 ? 1.412 -6.977 -14.776 1.00 64.12 365 ASP A N 1
ATOM 2790 C CA . ASP A 1 365 ? 1.544 -7.306 -13.369 1.00 64.12 365 ASP A CA 1
ATOM 2791 C C . ASP A 1 365 ? 0.225 -7.083 -12.621 1.00 64.12 365 ASP A C 1
ATOM 2793 O O . ASP A 1 365 ? -0.317 -5.976 -12.625 1.00 64.12 365 ASP A O 1
ATOM 2797 N N . HIS A 1 366 ? -0.274 -8.099 -11.918 1.00 54.19 366 HIS A N 1
ATOM 2798 C CA . HIS A 1 366 ? -1.442 -7.981 -11.044 1.00 54.19 366 HIS A CA 1
ATOM 2799 C C . HIS A 1 366 ? -1.099 -7.767 -9.553 1.00 54.19 366 HIS A C 1
ATOM 2801 O O . HIS A 1 366 ? -1.988 -7.816 -8.704 1.00 54.19 366 HIS A O 1
ATOM 2807 N N . GLY A 1 367 ? 0.158 -7.450 -9.224 1.00 49.88 367 GLY A N 1
ATOM 2808 C CA . GLY A 1 367 ? 0.674 -7.338 -7.849 1.00 49.88 367 GLY A CA 1
ATOM 2809 C C . GLY A 1 367 ? 1.545 -8.540 -7.475 1.00 49.88 367 GLY A C 1
ATOM 2810 O O . GLY A 1 367 ? 1.399 -9.114 -6.400 1.00 49.88 367 GLY A O 1
ATOM 2811 N N . THR A 1 368 ? 2.371 -8.964 -8.424 1.00 58.09 368 THR A N 1
ATOM 2812 C CA . THR A 1 368 ? 3.055 -10.248 -8.549 1.00 58.09 368 THR A CA 1
ATOM 2813 C C . THR A 1 368 ? 4.546 -10.010 -8.756 1.00 58.09 368 THR A C 1
ATOM 2815 O O . THR A 1 368 ? 4.978 -9.032 -9.360 1.00 58.09 368 THR A O 1
ATOM 2818 N N . GLU A 1 369 ? 5.364 -10.933 -8.267 1.00 66.06 369 GLU A N 1
ATOM 2819 C CA . GLU A 1 369 ? 6.797 -10.931 -8.544 1.00 66.06 369 GLU A CA 1
ATOM 2820 C C . GLU A 1 369 ? 7.065 -11.669 -9.865 1.00 66.06 369 GLU A C 1
ATOM 2822 O O . GLU A 1 369 ? 6.718 -12.851 -10.006 1.00 66.06 369 GLU A O 1
ATOM 2827 N N . PHE A 1 370 ? 7.696 -11.005 -10.838 1.00 66.00 370 PHE A N 1
ATOM 2828 C CA . PHE A 1 370 ? 8.037 -11.652 -12.107 1.00 66.00 370 PHE A CA 1
ATOM 2829 C C . PHE A 1 370 ? 9.402 -11.233 -12.654 1.00 66.00 370 PHE A C 1
ATOM 2831 O O . PHE A 1 370 ? 9.879 -10.111 -12.472 1.00 66.00 370 PHE A O 1
ATOM 2838 N N . ALA A 1 371 ? 10.023 -12.166 -13.371 1.00 67.56 371 ALA A N 1
ATOM 2839 C CA . ALA A 1 371 ? 11.257 -11.970 -14.108 1.00 67.56 371 ALA A CA 1
ATOM 2840 C C . ALA A 1 371 ? 11.032 -12.266 -15.594 1.00 67.56 371 ALA A C 1
ATOM 2842 O O . ALA A 1 371 ? 10.471 -13.295 -15.972 1.00 67.56 371 ALA A O 1
ATOM 2843 N N . ILE A 1 372 ? 11.503 -11.366 -16.447 1.00 72.62 372 ILE A N 1
ATOM 2844 C CA . ILE A 1 372 ? 11.482 -11.468 -17.900 1.00 72.62 372 ILE A CA 1
ATOM 2845 C C . ILE A 1 372 ? 12.919 -11.555 -18.391 1.00 72.62 372 ILE A C 1
ATOM 2847 O O . ILE A 1 372 ? 13.774 -10.750 -18.034 1.00 72.62 372 ILE A O 1
ATOM 2851 N N . THR A 1 373 ? 13.188 -12.519 -19.261 1.00 74.25 373 THR A N 1
ATOM 2852 C CA . THR A 1 373 ? 14.423 -12.573 -20.041 1.00 74.25 373 THR A CA 1
ATOM 2853 C C . THR A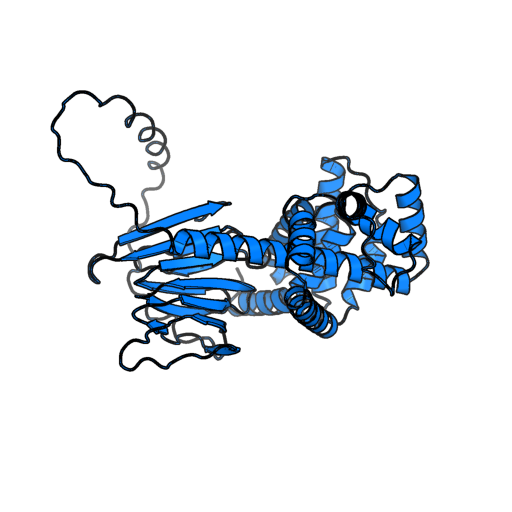 1 373 ? 14.081 -12.417 -21.512 1.00 74.25 373 THR A C 1
ATOM 2855 O O . THR A 1 373 ? 13.312 -13.214 -22.050 1.00 74.25 373 THR A O 1
ATOM 2858 N N . VAL A 1 374 ? 14.672 -11.418 -22.164 1.00 77.31 374 VAL A N 1
ATOM 2859 C CA . VAL A 1 374 ? 14.609 -11.225 -23.616 1.00 77.31 374 VAL A CA 1
ATOM 2860 C C . VAL A 1 374 ? 16.007 -11.447 -24.187 1.00 77.31 374 VAL A C 1
ATOM 2862 O O . VAL A 1 374 ? 16.938 -10.699 -23.894 1.00 77.31 374 VAL A O 1
ATOM 2865 N N . GLY A 1 375 ? 16.166 -12.496 -24.987 1.00 74.69 375 GLY A N 1
ATOM 2866 C CA . GLY A 1 375 ? 17.417 -12.833 -25.669 1.00 74.69 375 GLY A CA 1
ATOM 2867 C C . GLY A 1 375 ? 17.167 -13.307 -27.098 1.00 74.69 375 GLY A C 1
ATOM 2868 O O . GLY A 1 375 ? 16.049 -13.228 -27.592 1.00 74.69 375 GLY A O 1
ATOM 2869 N N . GLY A 1 376 ? 18.189 -13.840 -27.765 1.00 66.38 376 GLY A N 1
ATOM 2870 C CA . GLY A 1 376 ? 18.085 -14.253 -29.171 1.00 66.38 376 GLY A CA 1
ATOM 2871 C C . GLY A 1 376 ? 18.444 -13.134 -30.151 1.00 66.38 376 GLY A C 1
ATOM 2872 O O . GLY A 1 376 ? 19.020 -12.123 -29.758 1.00 66.38 376 GLY A O 1
ATOM 2873 N N . ASP A 1 377 ? 18.168 -13.359 -31.433 1.00 59.94 377 ASP A N 1
ATOM 2874 C CA . ASP A 1 377 ? 18.503 -12.428 -32.517 1.00 59.94 377 ASP A CA 1
ATOM 2875 C C . ASP A 1 377 ? 17.412 -11.349 -32.659 1.00 59.94 377 ASP A C 1
ATOM 2877 O O . ASP A 1 377 ? 16.241 -11.634 -32.403 1.00 59.94 377 ASP A O 1
ATOM 2881 N N . GLU A 1 378 ? 17.749 -10.131 -33.105 1.00 58.16 378 GLU A N 1
ATOM 2882 C CA . GLU A 1 378 ? 16.774 -9.018 -33.222 1.00 58.16 378 GLU A CA 1
ATOM 2883 C C . GLU A 1 378 ? 15.587 -9.365 -34.144 1.00 58.16 378 GLU A C 1
ATOM 2885 O O . GLU A 1 378 ? 14.502 -8.798 -34.017 1.00 58.16 378 GLU A O 1
ATOM 2890 N N . SER A 1 379 ? 15.785 -10.320 -35.058 1.00 54.16 379 SER A N 1
ATOM 2891 C CA . SER A 1 379 ? 14.769 -10.802 -35.997 1.00 54.16 379 SER A CA 1
ATOM 2892 C C . SER A 1 379 ? 13.814 -11.868 -35.427 1.00 54.16 379 SER A C 1
ATOM 2894 O O . SER A 1 379 ? 12.697 -11.991 -35.930 1.00 54.16 379 SER A O 1
ATOM 2896 N N . ASP A 1 380 ? 14.208 -12.609 -34.381 1.00 59.38 380 ASP A N 1
ATOM 2897 C CA . ASP A 1 380 ? 13.362 -13.584 -33.667 1.00 59.38 380 ASP A CA 1
ATOM 2898 C C . ASP A 1 380 ? 13.745 -13.661 -32.173 1.00 59.38 380 ASP A C 1
ATOM 2900 O O . ASP A 1 380 ? 14.442 -14.584 -31.733 1.00 59.38 380 ASP A O 1
ATOM 2904 N N . PRO A 1 381 ? 13.302 -12.682 -31.367 1.00 69.38 381 PRO A N 1
ATOM 2905 C CA . PRO A 1 381 ? 13.650 -12.611 -29.956 1.00 69.38 381 PRO A CA 1
ATOM 2906 C C . PRO A 1 381 ? 12.956 -13.721 -29.156 1.00 69.38 381 PRO A C 1
ATOM 2908 O O . PRO A 1 381 ? 11.745 -13.934 -29.243 1.00 69.38 381 PRO A O 1
ATOM 2911 N N . LEU A 1 382 ? 13.711 -14.434 -28.330 1.00 68.69 382 LEU A N 1
ATOM 2912 C CA . LEU A 1 382 ? 13.206 -15.380 -27.342 1.00 68.69 382 LEU A CA 1
ATOM 2913 C C . LEU A 1 382 ? 12.845 -14.623 -26.064 1.00 68.69 382 LEU A C 1
ATOM 2915 O O . LEU A 1 382 ? 13.705 -14.002 -25.442 1.00 68.69 382 LEU A O 1
ATOM 2919 N N . VAL A 1 383 ? 11.577 -14.710 -25.666 1.00 71.75 383 VAL A N 1
ATOM 2920 C CA . VAL A 1 383 ? 11.065 -14.118 -24.427 1.00 71.75 383 VAL A CA 1
ATOM 2921 C C . VAL A 1 383 ? 10.699 -15.250 -23.476 1.00 71.75 383 VAL A C 1
ATOM 2923 O O . VAL A 1 383 ? 9.920 -16.131 -23.840 1.00 71.75 383 VAL A O 1
ATOM 2926 N N . ASN A 1 384 ? 11.273 -15.239 -22.277 1.00 67.31 384 ASN A N 1
ATOM 2927 C CA . ASN A 1 384 ? 10.929 -16.155 -21.196 1.00 67.31 384 ASN A CA 1
ATOM 2928 C C . ASN A 1 384 ? 10.413 -15.353 -20.002 1.00 67.31 384 ASN A C 1
ATOM 2930 O O . ASN A 1 384 ? 11.049 -14.373 -19.615 1.00 67.31 384 ASN A O 1
ATOM 2934 N N . VAL A 1 385 ? 9.293 -15.782 -19.424 1.00 65.44 385 VAL A N 1
ATOM 2935 C CA . VAL A 1 385 ? 8.690 -15.160 -18.242 1.00 65.44 385 VAL A CA 1
ATOM 2936 C C . VAL A 1 385 ? 8.641 -16.195 -17.132 1.00 65.44 385 VAL A C 1
ATOM 2938 O O . VAL A 1 385 ? 8.097 -17.285 -17.310 1.00 65.44 385 VAL A O 1
ATOM 2941 N N . VAL A 1 386 ? 9.231 -15.854 -15.994 1.00 62.31 386 VAL A N 1
ATOM 2942 C CA . VAL A 1 386 ? 9.193 -16.653 -14.772 1.00 62.31 386 VAL A CA 1
ATOM 2943 C C . VAL A 1 386 ? 8.433 -15.850 -13.730 1.00 62.31 386 VAL A C 1
ATOM 2945 O O . VAL A 1 386 ? 8.844 -14.750 -13.374 1.00 62.31 386 VAL A O 1
ATOM 2948 N N . VAL A 1 387 ? 7.328 -16.409 -13.249 1.00 55.72 387 VAL A N 1
ATOM 2949 C CA . VAL A 1 387 ? 6.536 -15.839 -12.156 1.00 55.72 387 VAL A CA 1
ATOM 2950 C C . VAL A 1 387 ? 6.938 -16.543 -10.870 1.00 55.72 387 VAL A C 1
ATOM 2952 O O . VAL A 1 387 ? 6.887 -17.775 -10.812 1.00 55.72 387 VAL A O 1
ATOM 2955 N N . THR A 1 388 ? 7.378 -15.789 -9.864 1.00 49.84 388 THR A N 1
ATOM 2956 C CA . THR A 1 388 ? 7.817 -16.358 -8.580 1.00 49.84 388 THR A CA 1
ATOM 2957 C C . THR A 1 388 ? 6.690 -16.407 -7.553 1.00 49.84 388 THR A C 1
ATOM 2959 O O . THR A 1 388 ? 6.594 -17.399 -6.831 1.00 49.84 388 THR A O 1
ATOM 2962 N N . GLU A 1 389 ? 5.804 -15.406 -7.514 1.00 46.53 389 GLU A N 1
ATOM 2963 C CA . GLU A 1 389 ? 4.670 -15.356 -6.577 1.00 46.53 389 GLU A CA 1
ATOM 2964 C C . GLU A 1 389 ? 3.518 -14.511 -7.155 1.00 46.53 389 GLU A C 1
ATOM 2966 O O . GLU A 1 389 ? 3.639 -13.290 -7.200 1.00 46.53 389 GLU A O 1
ATOM 2971 N N . GLY A 1 390 ? 2.423 -15.152 -7.600 1.00 51.00 390 GLY A N 1
ATOM 2972 C CA . GLY A 1 390 ? 1.218 -14.499 -8.146 1.00 51.00 390 GLY A CA 1
ATOM 2973 C C . GLY A 1 390 ? 0.806 -14.984 -9.548 1.00 51.00 390 GLY A C 1
ATOM 2974 O O . GLY A 1 390 ? 1.200 -16.073 -9.966 1.00 51.00 390 GLY A O 1
ATOM 2975 N N . GLU A 1 391 ? -0.002 -14.194 -10.264 1.00 46.38 391 GLU A N 1
ATOM 2976 C CA . GLU A 1 391 ? -0.461 -14.463 -11.640 1.00 46.38 391 GLU A CA 1
ATOM 2977 C C . GLU A 1 391 ? -0.119 -13.269 -12.552 1.00 46.38 391 GLU A C 1
ATOM 2979 O O . GLU A 1 391 ? -0.307 -12.115 -12.168 1.00 46.38 391 GLU A O 1
ATOM 2984 N N . VAL A 1 392 ? 0.374 -13.547 -13.765 1.00 51.25 392 VAL A N 1
ATOM 2985 C CA . VAL A 1 392 ? 0.618 -12.545 -14.823 1.00 51.25 392 VAL A CA 1
ATOM 2986 C C . VAL A 1 392 ? -0.220 -12.892 -16.053 1.00 51.25 392 VAL A C 1
ATOM 2988 O O . VAL A 1 392 ? -0.414 -14.079 -16.336 1.00 51.25 392 VAL A O 1
ATOM 2991 N N . GLU A 1 393 ? -0.698 -11.872 -16.769 1.00 46.03 393 GLU A N 1
ATOM 2992 C CA . GLU A 1 393 ? -1.409 -12.013 -18.055 1.00 46.03 393 GLU A CA 1
ATOM 2993 C C . GLU A 1 393 ? -0.494 -11.702 -19.246 1.00 46.03 393 GLU A C 1
ATOM 2995 O O . GLU A 1 393 ? 0.289 -10.720 -19.155 1.00 46.03 393 GLU A O 1
#

pLDDT: mean 71.18, std 20.5, range [25.38, 96.75]

Mean predicted aligned error: 15.21 Å